Protein AF-A0A2N1YKG3-F1 (afdb_monomer_lite)

Radius of gyration: 56.82 Å; chains: 1; bounding box: 143×82×149 Å

Structure (mmCIF, N/CA/C/O backbone):
data_AF-A0A2N1YKG3-F1
#
_entry.id   AF-A0A2N1YKG3-F1
#
loop_
_atom_site.group_PDB
_atom_site.id
_atom_site.type_symbol
_atom_site.label_atom_id
_atom_site.label_alt_id
_atom_site.label_comp_id
_atom_site.label_asym_id
_atom_site.label_entity_id
_atom_site.label_seq_id
_atom_site.pdbx_PDB_ins_code
_atom_site.Cartn_x
_atom_site.Cartn_y
_atom_site.Cartn_z
_atom_site.occupancy
_atom_site.B_iso_or_equiv
_atom_site.auth_seq_id
_atom_site.auth_comp_id
_atom_site.auth_asym_id
_atom_site.auth_atom_id
_atom_site.pdbx_PDB_model_num
ATOM 1 N N . MET A 1 1 ? 38.976 -38.440 -19.333 1.00 36.91 1 MET A N 1
ATOM 2 C CA . MET A 1 1 ? 40.138 -38.700 -18.444 1.00 36.91 1 MET A CA 1
ATOM 3 C C . MET A 1 1 ? 41.032 -37.478 -18.235 1.00 36.91 1 MET A C 1
ATOM 5 O O . MET A 1 1 ? 40.934 -36.910 -17.163 1.00 36.91 1 MET A O 1
ATOM 9 N N . LEU A 1 2 ? 41.842 -36.991 -19.192 1.00 32.56 2 LEU A N 1
ATOM 10 C CA . LEU A 1 2 ? 42.646 -35.764 -18.954 1.00 32.56 2 LEU A CA 1
ATOM 11 C C . LEU A 1 2 ? 41.799 -34.478 -18.877 1.00 32.56 2 LEU A C 1
ATOM 13 O O . LEU A 1 2 ? 42.121 -33.571 -18.119 1.00 32.56 2 LEU A O 1
ATOM 17 N N . LYS A 1 3 ? 40.683 -34.415 -19.611 1.00 31.53 3 LYS A N 1
ATOM 18 C CA . LYS A 1 3 ? 39.768 -33.259 -19.615 1.00 31.53 3 LYS A CA 1
ATOM 19 C C . LYS A 1 3 ? 39.025 -33.070 -18.281 1.00 31.53 3 LYS A C 1
ATOM 21 O O . LYS A 1 3 ? 38.784 -31.936 -17.884 1.00 31.53 3 LYS A O 1
ATOM 26 N N . ASP A 1 4 ? 38.755 -34.167 -17.572 1.00 37.50 4 ASP A N 1
ATOM 27 C CA . ASP A 1 4 ? 38.027 -34.172 -16.292 1.00 37.50 4 ASP A CA 1
ATOM 28 C C . ASP A 1 4 ? 38.941 -33.861 -15.099 1.00 37.50 4 ASP A C 1
ATOM 30 O O . ASP A 1 4 ? 38.483 -33.409 -14.056 1.00 37.50 4 ASP A O 1
ATOM 34 N N . PHE A 1 5 ? 40.256 -34.038 -15.261 1.00 40.28 5 PHE A N 1
ATOM 35 C CA . PHE A 1 5 ? 41.233 -33.720 -14.219 1.00 40.28 5 PHE A CA 1
ATOM 36 C C . PHE A 1 5 ? 41.502 -32.205 -14.103 1.00 40.28 5 PHE A C 1
ATOM 38 O O . PHE A 1 5 ? 41.845 -31.709 -13.032 1.00 40.28 5 PHE A O 1
ATOM 45 N N . PHE A 1 6 ? 41.318 -31.434 -15.185 1.00 44.03 6 PHE A N 1
ATOM 46 C CA . PHE A 1 6 ? 41.625 -29.993 -15.210 1.00 44.03 6 PHE A CA 1
ATOM 47 C C . PHE A 1 6 ? 40.448 -29.070 -14.859 1.00 44.03 6 PHE A C 1
ATOM 49 O O . PHE A 1 6 ? 40.675 -27.889 -14.566 1.00 44.03 6 PHE A O 1
ATOM 56 N N . SER A 1 7 ? 39.214 -29.579 -14.850 1.00 43.16 7 SER A N 1
ATOM 57 C CA . SER A 1 7 ? 38.010 -28.796 -14.535 1.00 43.16 7 SER A CA 1
ATOM 58 C C . SER A 1 7 ? 37.820 -28.526 -13.034 1.00 43.16 7 SER A C 1
ATOM 60 O O . SER A 1 7 ? 37.096 -27.599 -12.688 1.00 43.16 7 SER A O 1
ATOM 62 N N . GLY A 1 8 ? 38.508 -29.253 -12.144 1.00 41.09 8 GLY A N 1
ATOM 63 C CA . GLY A 1 8 ? 38.365 -29.115 -10.684 1.00 41.09 8 GLY A CA 1
ATOM 64 C C . GLY A 1 8 ? 39.342 -28.161 -9.975 1.00 41.09 8 GLY A C 1
ATOM 65 O O . GLY A 1 8 ? 39.219 -27.949 -8.774 1.00 41.09 8 GLY A O 1
ATOM 66 N N . LEU A 1 9 ? 40.331 -27.581 -10.668 1.00 41.84 9 LEU A N 1
ATOM 67 C CA . LEU A 1 9 ? 41.395 -26.790 -10.024 1.00 41.84 9 LEU A CA 1
ATOM 68 C C . LEU A 1 9 ? 41.176 -25.276 -10.190 1.00 41.84 9 LEU A C 1
ATOM 70 O O . LEU A 1 9 ? 41.666 -24.672 -11.153 1.00 41.84 9 LEU A O 1
ATOM 74 N N . SER A 1 10 ? 40.482 -24.654 -9.230 1.00 41.22 10 SER A N 1
ATOM 75 C CA . SER A 1 10 ? 40.335 -23.197 -9.115 1.00 41.22 10 SER A CA 1
ATOM 76 C C . SER A 1 10 ? 41.488 -22.586 -8.307 1.00 41.22 10 SER A C 1
ATOM 78 O O . SER A 1 10 ? 41.535 -22.684 -7.083 1.00 41.22 10 SER A O 1
ATOM 80 N N . GLY A 1 11 ? 42.435 -21.937 -8.990 1.00 42.75 11 GLY A N 1
ATOM 81 C CA . GLY A 1 11 ? 43.490 -21.154 -8.339 1.00 42.75 11 GLY A CA 1
ATOM 82 C C . GLY A 1 11 ? 44.710 -20.911 -9.227 1.00 42.75 11 GLY A C 1
ATOM 83 O O . GLY A 1 11 ? 45.516 -21.813 -9.462 1.00 42.75 11 GLY A O 1
ATOM 84 N N . ASN A 1 12 ? 44.902 -19.662 -9.674 1.00 46.34 12 ASN A N 1
ATOM 85 C CA . ASN A 1 12 ? 46.003 -19.257 -10.567 1.00 46.34 12 ASN A CA 1
ATOM 86 C C . ASN A 1 12 ? 47.412 -19.529 -10.001 1.00 46.34 12 ASN A C 1
ATOM 88 O O . ASN A 1 12 ? 48.366 -19.665 -10.766 1.00 46.34 12 ASN A O 1
ATOM 92 N N . ARG A 1 13 ? 47.554 -19.639 -8.674 1.00 47.09 13 ARG A N 1
ATOM 93 C CA . ARG A 1 13 ? 48.839 -19.914 -8.009 1.00 47.09 13 ARG A CA 1
ATOM 94 C C . ARG A 1 13 ? 49.230 -21.398 -8.048 1.00 47.09 13 ARG A C 1
ATOM 96 O O . ARG A 1 13 ? 50.406 -21.705 -8.221 1.00 47.09 13 ARG A O 1
ATOM 103 N N . PHE A 1 14 ? 48.262 -22.315 -7.977 1.00 50.44 14 PHE A N 1
ATOM 104 C CA . PHE A 1 14 ? 48.525 -23.760 -8.009 1.00 50.44 14 PHE A CA 1
ATOM 105 C C . PHE A 1 14 ? 48.877 -24.240 -9.426 1.00 50.44 14 PHE A C 1
ATOM 107 O O . PHE A 1 14 ? 49.819 -25.008 -9.608 1.00 50.44 14 PHE A O 1
ATOM 114 N N . ARG A 1 15 ? 48.205 -23.690 -10.451 1.00 50.62 15 ARG A N 1
ATOM 115 C CA . ARG A 1 15 ? 48.485 -23.998 -11.866 1.00 50.62 15 ARG A CA 1
ATOM 116 C C . ARG A 1 15 ? 49.910 -23.626 -12.296 1.00 50.62 15 ARG A C 1
ATOM 118 O O . ARG A 1 15 ? 50.530 -24.391 -13.028 1.00 50.62 15 ARG A O 1
ATOM 125 N N . ARG A 1 16 ? 50.459 -22.501 -11.813 1.00 52.09 16 ARG A N 1
ATOM 126 C CA . ARG A 1 16 ? 51.842 -22.087 -12.133 1.00 52.09 16 ARG A CA 1
ATOM 127 C C . ARG A 1 16 ? 52.892 -22.980 -11.475 1.00 52.09 16 ARG A C 1
ATOM 129 O O . ARG A 1 16 ? 53.850 -23.368 -12.135 1.00 52.09 16 ARG A O 1
ATOM 136 N N . ASN A 1 17 ? 52.692 -23.351 -10.210 1.00 54.34 17 ASN A N 1
ATOM 137 C CA . ASN A 1 17 ? 53.645 -24.199 -9.489 1.00 54.34 17 ASN A CA 1
ATOM 138 C C . ASN A 1 17 ? 53.627 -25.651 -9.992 1.00 54.34 17 ASN A C 1
ATOM 140 O O . ASN A 1 17 ? 54.679 -26.283 -10.060 1.00 54.34 17 ASN A O 1
ATOM 144 N N . PHE A 1 18 ? 52.459 -26.157 -10.403 1.00 57.75 18 PHE A N 1
ATOM 145 C CA . PHE A 1 18 ? 52.333 -27.486 -11.001 1.00 57.75 18 PHE A CA 1
ATOM 146 C C . PHE A 1 18 ? 52.969 -27.551 -12.399 1.00 57.75 18 PHE A C 1
ATOM 148 O O . PHE A 1 18 ? 53.777 -28.439 -12.646 1.00 57.75 18 PHE A O 1
ATOM 155 N N . MET A 1 19 ? 52.704 -26.571 -13.277 1.00 50.78 19 MET A N 1
ATOM 156 C CA . MET A 1 19 ? 53.329 -26.507 -14.610 1.00 50.78 19 MET A CA 1
ATOM 157 C C . MET A 1 19 ? 54.852 -26.338 -14.546 1.00 50.78 19 MET A C 1
ATOM 159 O O . MET A 1 19 ? 55.563 -26.966 -15.323 1.00 50.78 19 MET A O 1
ATOM 163 N N . SER A 1 20 ? 55.364 -25.547 -13.597 1.00 53.31 20 SER A N 1
ATOM 164 C CA . SER A 1 20 ? 56.810 -25.361 -13.405 1.00 53.31 20 SER A CA 1
ATOM 165 C C . SER A 1 20 ? 57.517 -26.668 -13.014 1.00 53.31 20 SER A C 1
ATOM 167 O O . SER A 1 20 ? 58.546 -27.016 -13.589 1.00 53.31 20 SER A O 1
ATOM 169 N N . ARG A 1 21 ? 56.923 -27.457 -12.107 1.00 57.25 21 ARG A N 1
ATOM 170 C CA . ARG A 1 21 ? 57.477 -28.761 -11.703 1.00 57.25 21 ARG A CA 1
ATOM 171 C C . ARG A 1 21 ? 57.313 -29.839 -12.775 1.00 57.25 21 ARG A C 1
ATOM 173 O O . ARG A 1 21 ? 58.193 -30.680 -12.915 1.00 57.25 21 ARG A O 1
ATOM 180 N N . LEU A 1 22 ? 56.231 -29.794 -13.555 1.00 54.34 22 LEU A N 1
ATOM 181 C CA . LEU A 1 22 ? 56.025 -30.709 -14.679 1.00 54.34 22 LEU A CA 1
ATOM 182 C C . LEU A 1 22 ? 57.048 -30.456 -15.801 1.00 54.34 22 LEU A C 1
ATOM 184 O O . LEU A 1 22 ? 57.589 -31.402 -16.360 1.00 54.34 22 LEU A O 1
ATOM 188 N N . LEU A 1 23 ? 57.374 -29.186 -16.073 1.00 53.12 23 LEU A N 1
ATOM 189 C CA . LEU A 1 23 ? 58.395 -28.789 -17.050 1.00 53.12 23 LEU A CA 1
ATOM 190 C C . LEU A 1 23 ? 59.824 -29.130 -16.602 1.00 53.12 23 LEU A C 1
ATOM 192 O O . LEU A 1 23 ? 60.668 -29.400 -17.448 1.00 53.12 23 LEU A O 1
ATOM 196 N N . GLN A 1 24 ? 60.096 -29.168 -15.294 1.00 57.28 24 GLN A N 1
ATOM 197 C CA . GLN A 1 24 ? 61.395 -29.597 -14.753 1.00 57.28 24 GLN A CA 1
ATOM 198 C C . GLN A 1 24 ? 61.590 -31.123 -14.756 1.00 57.28 24 GLN A C 1
ATOM 200 O O . GLN A 1 24 ? 62.726 -31.586 -14.720 1.00 57.28 24 GLN A O 1
ATOM 205 N N . ALA A 1 25 ? 60.509 -31.907 -14.812 1.00 52.31 25 ALA A N 1
ATOM 206 C CA . ALA A 1 25 ? 60.559 -33.371 -14.774 1.00 52.31 25 ALA A CA 1
ATOM 207 C C . ALA A 1 25 ? 60.523 -34.036 -16.165 1.00 52.31 25 ALA A C 1
ATOM 209 O O . ALA A 1 25 ? 60.638 -35.258 -16.264 1.00 52.31 25 ALA A O 1
ATOM 210 N N . MET A 1 26 ? 60.349 -33.265 -17.243 1.00 56.47 26 MET A N 1
ATOM 211 C CA . MET A 1 26 ? 60.239 -33.796 -18.602 1.00 56.47 26 MET A CA 1
ATOM 212 C C . MET A 1 26 ? 61.540 -33.634 -19.390 1.00 56.47 26 MET A C 1
ATOM 214 O O . MET A 1 26 ? 62.159 -32.574 -19.397 1.00 56.47 26 MET A O 1
ATOM 218 N N . SER A 1 27 ? 61.928 -34.691 -20.108 1.00 67.00 27 SER A N 1
ATOM 219 C CA . SER A 1 27 ? 63.015 -34.634 -21.090 1.00 67.00 27 SER A CA 1
ATOM 220 C C . SER A 1 27 ? 62.740 -33.529 -22.127 1.00 67.00 27 SER A C 1
ATOM 222 O O . SER A 1 27 ? 61.594 -33.398 -22.577 1.00 67.00 27 SER A O 1
ATOM 224 N N . PRO A 1 28 ? 63.763 -32.763 -22.559 1.00 66.94 28 PRO A N 1
ATOM 225 C CA . PRO A 1 28 ? 63.609 -31.649 -23.501 1.00 66.94 28 PRO A CA 1
ATOM 226 C C . PRO A 1 28 ? 62.929 -32.056 -24.818 1.00 66.94 28 PRO A C 1
ATOM 228 O O . PRO A 1 28 ? 62.246 -31.244 -25.436 1.00 66.94 28 PRO A O 1
ATOM 231 N N . VAL A 1 29 ? 63.019 -33.331 -25.207 1.00 62.94 29 VAL A N 1
ATOM 232 C CA . VAL A 1 29 ? 62.349 -33.864 -26.403 1.00 62.94 29 VAL A CA 1
ATOM 233 C C . VAL A 1 29 ? 60.823 -33.879 -26.237 1.00 62.94 29 VAL A C 1
ATOM 235 O O . VAL A 1 29 ? 60.093 -33.541 -27.165 1.00 62.94 29 VAL A O 1
ATOM 238 N N . VAL A 1 30 ? 60.318 -34.194 -25.042 1.00 64.38 30 VAL A N 1
ATOM 239 C CA . VAL A 1 30 ? 58.872 -34.253 -24.770 1.00 64.38 30 VAL A CA 1
ATOM 240 C C . VAL A 1 30 ? 58.279 -32.849 -24.630 1.00 64.38 30 VAL A C 1
ATOM 242 O O . VAL A 1 30 ? 57.160 -32.607 -25.080 1.00 64.38 30 VAL A O 1
ATOM 245 N N . ALA A 1 31 ? 59.050 -31.899 -24.092 1.00 59.31 31 ALA A N 1
ATOM 246 C CA . ALA A 1 31 ? 58.658 -30.493 -24.036 1.00 59.31 31 ALA A CA 1
ATOM 247 C C . ALA A 1 31 ? 58.509 -29.885 -25.442 1.00 59.31 31 ALA A C 1
ATOM 249 O O . ALA A 1 31 ? 57.514 -29.217 -25.717 1.00 59.31 31 ALA A O 1
ATOM 250 N N . VAL A 1 32 ? 59.437 -30.179 -26.361 1.00 63.19 32 VAL A N 1
ATOM 251 C CA . VAL A 1 32 ? 59.365 -29.713 -27.758 1.00 63.19 32 VAL A CA 1
ATOM 252 C C . VAL A 1 32 ? 58.178 -30.335 -28.497 1.00 63.19 32 VAL A C 1
ATOM 254 O O . VAL A 1 32 ? 57.484 -29.632 -29.228 1.00 63.19 32 VAL A O 1
ATOM 257 N N . VAL A 1 33 ? 57.878 -31.616 -28.262 1.00 62.44 33 VAL A N 1
ATOM 258 C CA . VAL A 1 33 ? 56.725 -32.293 -28.884 1.00 62.44 33 VAL A CA 1
ATOM 259 C C . VAL A 1 33 ? 55.393 -31.768 -28.339 1.00 62.44 33 VAL A C 1
ATOM 261 O O . VAL A 1 33 ? 54.460 -31.571 -29.113 1.00 62.44 33 VAL A O 1
ATOM 264 N N . LEU A 1 34 ? 55.291 -31.461 -27.042 1.00 53.19 34 LEU A N 1
ATOM 265 C CA . LEU A 1 34 ? 54.085 -30.851 -26.468 1.00 53.19 34 LEU A CA 1
ATOM 266 C C . LEU A 1 34 ? 53.891 -29.395 -26.910 1.00 53.19 34 LEU A C 1
ATOM 268 O O . LEU A 1 34 ? 52.758 -28.999 -27.182 1.00 53.19 34 LEU A O 1
ATOM 272 N N . ILE A 1 35 ? 54.968 -28.613 -27.038 1.00 58.25 35 ILE A N 1
ATOM 273 C CA . ILE A 1 35 ? 54.924 -27.258 -27.616 1.00 58.25 35 ILE A CA 1
ATOM 274 C C . ILE A 1 35 ? 54.515 -27.325 -29.097 1.00 58.25 35 ILE A C 1
ATOM 276 O O . ILE A 1 35 ? 53.649 -26.571 -29.530 1.00 58.25 35 ILE A O 1
ATOM 280 N N . ALA A 1 36 ? 55.042 -28.280 -29.866 1.00 48.59 36 ALA A N 1
ATOM 281 C CA . ALA A 1 36 ? 54.643 -28.488 -31.258 1.00 48.59 36 ALA A CA 1
ATOM 282 C C . ALA A 1 36 ? 53.179 -28.951 -31.393 1.00 48.59 36 ALA A C 1
ATOM 284 O O . ALA A 1 36 ? 52.464 -28.466 -32.266 1.00 48.59 36 ALA A O 1
ATOM 285 N N . LEU A 1 37 ? 52.694 -29.829 -30.508 1.00 44.28 37 LEU A N 1
ATOM 286 C CA . LEU A 1 37 ? 51.306 -30.312 -30.516 1.00 44.28 37 LEU A CA 1
ATOM 287 C C . LEU A 1 37 ? 50.305 -29.253 -30.039 1.00 44.28 37 LEU A C 1
ATOM 289 O O . LEU A 1 37 ? 49.195 -29.193 -30.569 1.00 44.28 37 LEU A O 1
ATOM 293 N N . THR A 1 38 ? 50.682 -28.391 -29.090 1.00 51.41 38 THR A N 1
ATOM 294 C CA . THR A 1 38 ? 49.859 -27.235 -28.679 1.00 51.41 38 THR A CA 1
ATOM 295 C C . THR A 1 38 ? 49.836 -26.134 -29.736 1.00 51.41 38 THR A C 1
ATOM 297 O O . THR A 1 38 ? 48.793 -25.521 -29.945 1.00 51.41 38 THR A O 1
ATOM 300 N N . LEU A 1 39 ? 50.929 -25.935 -30.479 1.00 46.12 39 LEU A N 1
ATOM 301 C CA . LEU A 1 39 ? 50.938 -25.042 -31.639 1.00 46.12 39 LEU A CA 1
ATOM 302 C C . LEU A 1 39 ? 50.135 -25.623 -32.818 1.00 46.12 39 LEU A C 1
ATOM 304 O O . LEU A 1 39 ? 49.443 -24.876 -33.508 1.00 46.12 39 LEU A O 1
ATOM 308 N N . ALA A 1 40 ? 50.142 -26.946 -33.013 1.00 39.38 40 ALA A N 1
ATOM 309 C CA . ALA A 1 40 ? 49.380 -27.604 -34.076 1.00 39.38 40 ALA A CA 1
ATOM 310 C C . ALA A 1 40 ? 47.861 -27.630 -33.806 1.00 39.38 40 ALA A C 1
ATOM 312 O O . ALA A 1 40 ? 47.071 -27.432 -34.730 1.00 39.38 40 ALA A O 1
ATOM 313 N N . SER A 1 41 ? 47.433 -27.792 -32.548 1.00 39.31 41 SER A N 1
ATOM 314 C CA . SER A 1 41 ? 46.006 -27.806 -32.168 1.00 39.31 41 SER A CA 1
ATOM 315 C C . SER A 1 41 ? 45.357 -26.415 -32.074 1.00 39.31 41 SER A C 1
ATOM 317 O O . SER A 1 41 ? 44.136 -26.314 -31.970 1.00 39.31 41 SER A O 1
ATOM 319 N N . CYS A 1 42 ? 46.137 -25.342 -32.238 1.00 34.94 42 CYS A N 1
ATOM 320 C CA . CYS A 1 42 ? 45.627 -23.994 -32.508 1.00 34.94 42 CYS A CA 1
ATOM 321 C C . CYS A 1 42 ? 45.366 -23.718 -34.004 1.00 34.94 42 CYS A C 1
ATOM 323 O O . CYS A 1 42 ? 44.850 -22.651 -34.334 1.00 34.94 42 CYS A O 1
ATOM 325 N N . SER A 1 43 ? 45.695 -24.641 -34.920 1.00 35.12 43 SER A N 1
ATOM 326 C CA . SER A 1 43 ? 45.584 -24.388 -36.369 1.00 35.12 43 SER A CA 1
ATOM 327 C C . SER A 1 43 ? 44.285 -24.874 -37.030 1.00 35.12 43 SER A C 1
ATOM 329 O O . SER A 1 43 ? 44.048 -24.557 -38.191 1.00 35.12 43 SER A O 1
ATOM 331 N N . SER A 1 44 ? 43.391 -25.562 -36.309 1.00 37.50 44 SER A N 1
ATOM 332 C CA . SER A 1 44 ? 42.119 -26.074 -36.857 1.00 37.50 44 SER A CA 1
ATOM 333 C C . SER A 1 44 ? 40.878 -25.312 -36.367 1.00 37.50 44 SER A C 1
ATOM 335 O O . SER A 1 44 ? 39.826 -25.904 -36.124 1.00 37.50 44 SER A O 1
ATOM 337 N N . GLY A 1 45 ? 41.000 -23.994 -36.200 1.00 33.50 45 GLY A N 1
ATOM 338 C CA . GLY A 1 45 ? 39.884 -23.081 -35.959 1.00 33.50 45 GLY A CA 1
ATOM 339 C C . GLY A 1 45 ? 39.739 -22.123 -37.136 1.00 33.50 45 GLY A C 1
ATOM 340 O O . GLY A 1 45 ? 40.598 -21.270 -37.346 1.00 33.50 45 GLY A O 1
ATOM 341 N N . ASN A 1 46 ? 38.642 -22.249 -37.883 1.00 37.66 46 ASN A N 1
ATOM 342 C CA . ASN A 1 46 ? 38.303 -21.499 -39.103 1.00 37.66 46 ASN A CA 1
ATOM 343 C C . ASN A 1 46 ? 38.088 -19.978 -38.888 1.00 37.66 46 ASN A C 1
ATOM 345 O O . ASN A 1 46 ? 37.500 -19.297 -39.719 1.00 37.66 46 ASN A O 1
ATOM 349 N N . SER A 1 47 ? 38.537 -19.443 -37.753 1.00 34.25 47 SER A N 1
ATOM 350 C CA . SER A 1 47 ? 38.458 -18.039 -37.371 1.00 34.25 47 SER A CA 1
ATOM 351 C C . SER A 1 47 ? 39.759 -17.276 -37.656 1.00 34.25 47 SER A C 1
ATOM 353 O O . SER A 1 47 ? 39.714 -16.073 -37.880 1.00 34.25 47 SER A O 1
ATOM 355 N N . SER A 1 48 ? 40.920 -17.938 -37.738 1.00 36.69 48 SER A N 1
ATOM 356 C CA . SER A 1 48 ? 42.225 -17.253 -37.834 1.00 36.69 48 SER A CA 1
ATOM 357 C C . SER A 1 48 ? 42.540 -16.618 -39.199 1.00 36.69 48 SER A C 1
ATOM 359 O O . SER A 1 48 ? 43.331 -15.675 -39.258 1.00 36.69 48 SER A O 1
ATOM 361 N N . ASN A 1 49 ? 41.908 -17.073 -40.287 1.00 33.41 49 ASN A N 1
ATOM 362 C CA . ASN A 1 49 ? 42.163 -16.533 -41.629 1.00 33.41 49 ASN A CA 1
ATOM 363 C C . ASN A 1 49 ? 41.437 -15.208 -41.910 1.00 33.41 49 ASN A C 1
ATOM 365 O O . ASN A 1 49 ? 41.997 -14.384 -42.628 1.00 33.41 49 ASN A O 1
ATOM 369 N N . ILE A 1 50 ? 40.274 -14.960 -41.291 1.00 38.28 50 ILE A N 1
ATOM 370 C CA . ILE A 1 50 ? 39.594 -13.650 -41.343 1.00 38.28 50 ILE A CA 1
ATOM 371 C C . ILE A 1 50 ? 40.382 -12.631 -40.508 1.00 38.28 50 ILE A C 1
ATOM 373 O O . ILE A 1 50 ? 40.666 -11.529 -40.975 1.00 38.28 50 ILE A O 1
ATOM 377 N N . TYR A 1 51 ? 40.872 -13.042 -39.331 1.00 40.62 51 TYR A N 1
ATOM 378 C CA . TYR A 1 51 ? 41.705 -12.176 -38.498 1.00 40.62 51 TYR A CA 1
ATOM 379 C C . TYR A 1 51 ? 43.033 -11.814 -39.173 1.00 40.62 51 TYR A C 1
ATOM 381 O O . TYR A 1 51 ? 43.442 -10.665 -39.099 1.00 40.62 51 TYR A O 1
ATOM 389 N N . ARG A 1 52 ? 43.711 -12.721 -39.891 1.00 34.56 52 ARG A N 1
ATOM 390 C CA . ARG A 1 52 ? 44.999 -12.388 -40.535 1.00 34.56 52 ARG A CA 1
ATOM 391 C C . ARG A 1 52 ? 44.898 -11.418 -41.716 1.00 34.56 52 ARG A C 1
ATOM 393 O O . ARG A 1 52 ? 45.839 -10.655 -41.920 1.00 34.56 52 ARG A O 1
ATOM 400 N N . THR A 1 53 ? 43.804 -11.427 -42.483 1.00 38.59 53 THR A N 1
ATOM 401 C CA . THR A 1 53 ? 43.641 -10.481 -43.604 1.00 38.59 53 THR A CA 1
ATOM 402 C C . THR A 1 53 ? 43.227 -9.093 -43.113 1.00 38.59 53 THR A C 1
ATOM 404 O O . THR A 1 53 ? 43.817 -8.106 -43.555 1.00 38.59 53 THR A O 1
ATOM 407 N N . GLU A 1 54 ? 42.338 -8.998 -42.118 1.00 41.19 54 GLU A N 1
ATOM 408 C CA . GLU A 1 54 ? 42.000 -7.720 -41.468 1.00 41.19 54 GLU A CA 1
ATOM 409 C C . GLU A 1 54 ? 43.176 -7.144 -40.655 1.00 41.19 54 GLU A C 1
ATOM 411 O O . GLU A 1 54 ? 43.436 -5.944 -40.731 1.00 41.19 54 GLU A O 1
ATOM 416 N N . TYR A 1 55 ? 43.992 -7.976 -39.989 1.00 44.91 55 TYR A N 1
ATOM 417 C CA . TYR A 1 55 ? 45.217 -7.528 -39.298 1.00 44.91 55 TYR A CA 1
ATOM 418 C C . TYR A 1 55 ? 46.265 -6.900 -40.231 1.00 44.91 55 TYR A C 1
ATOM 420 O O . TYR A 1 55 ? 47.090 -6.110 -39.772 1.00 44.91 55 TYR A O 1
ATOM 428 N N . SER A 1 56 ? 46.233 -7.199 -41.533 1.00 43.03 56 SER A N 1
ATOM 429 C CA . SER A 1 56 ? 47.137 -6.575 -42.509 1.00 43.03 56 SER A CA 1
ATOM 430 C C . SER A 1 56 ? 46.674 -5.178 -42.950 1.00 43.03 56 SER A C 1
ATOM 432 O O . SER A 1 56 ? 47.504 -4.345 -43.302 1.00 43.03 56 SER A O 1
ATOM 434 N N . ILE A 1 57 ? 45.371 -4.888 -42.840 1.00 47.75 57 ILE A N 1
ATOM 435 C CA . ILE A 1 57 ? 44.788 -3.548 -43.030 1.00 47.75 57 ILE A CA 1
ATOM 436 C C . ILE A 1 57 ? 44.994 -2.685 -41.765 1.00 47.75 57 ILE A C 1
ATOM 438 O O . ILE A 1 57 ? 45.078 -1.461 -41.853 1.00 47.75 57 ILE A O 1
ATOM 442 N N . ILE A 1 58 ? 45.147 -3.323 -40.594 1.00 46.47 58 ILE A N 1
ATOM 443 C CA . ILE A 1 58 ? 45.383 -2.683 -39.282 1.00 46.47 58 ILE A CA 1
ATOM 444 C C . ILE A 1 58 ? 46.801 -2.099 -39.141 1.00 46.47 58 ILE A C 1
ATOM 446 O O . ILE A 1 58 ? 46.992 -1.141 -38.389 1.00 46.47 58 ILE A O 1
ATOM 450 N N . TYR A 1 59 ? 47.774 -2.541 -39.944 1.00 49.97 59 TYR A N 1
ATOM 451 C CA . TYR A 1 59 ? 48.882 -1.658 -40.310 1.00 49.97 59 TYR A CA 1
ATOM 452 C C . TYR A 1 59 ? 48.369 -0.672 -41.358 1.00 49.97 59 TYR A C 1
ATOM 454 O O . TYR A 1 59 ? 48.696 -0.769 -42.541 1.00 49.97 59 TYR A O 1
ATOM 462 N N . ALA A 1 60 ? 47.579 0.310 -40.909 1.00 52.88 60 ALA A N 1
ATOM 463 C CA . ALA A 1 60 ? 47.494 1.578 -41.609 1.00 52.88 60 ALA A CA 1
ATOM 464 C C . ALA A 1 60 ? 48.939 1.941 -41.950 1.00 52.88 60 ALA A C 1
ATOM 466 O O . ALA A 1 60 ? 49.766 2.065 -41.040 1.00 52.88 60 ALA A O 1
ATOM 467 N N . SER A 1 61 ? 49.286 1.976 -43.242 1.00 55.56 61 SER A N 1
ATOM 468 C CA . SER A 1 61 ? 50.628 2.375 -43.650 1.00 55.56 61 SER A CA 1
ATOM 469 C C . SER A 1 61 ? 50.949 3.641 -42.862 1.00 55.56 61 SER A C 1
ATOM 471 O O . SER A 1 61 ? 50.079 4.505 -42.760 1.00 55.56 61 SER A O 1
ATOM 473 N N . ASN A 1 62 ? 52.121 3.745 -42.223 1.00 63.94 62 ASN A N 1
ATOM 474 C CA . ASN A 1 62 ? 52.443 4.939 -41.424 1.00 63.94 62 ASN A CA 1
ATOM 475 C C . ASN A 1 62 ? 52.116 6.221 -42.222 1.00 63.94 62 ASN A C 1
ATOM 477 O O . ASN A 1 62 ? 51.590 7.170 -41.659 1.00 63.94 62 ASN A O 1
ATOM 481 N N . GLY A 1 63 ? 52.251 6.164 -43.556 1.00 68.19 63 GLY A N 1
ATOM 482 C CA . GLY A 1 63 ? 51.794 7.187 -44.495 1.00 68.19 63 GLY A CA 1
ATOM 483 C C . GLY A 1 63 ? 50.296 7.547 -44.473 1.00 68.19 63 GLY A C 1
ATOM 484 O O . GLY A 1 63 ? 49.988 8.710 -44.673 1.00 68.19 63 GLY A O 1
ATOM 485 N N . ARG A 1 64 ? 49.342 6.638 -44.216 1.00 72.31 64 ARG A N 1
ATOM 486 C CA . ARG A 1 64 ? 47.912 6.980 -44.025 1.00 72.31 64 ARG A CA 1
ATOM 487 C C . ARG A 1 64 ? 47.652 7.657 -42.684 1.00 72.31 64 ARG A C 1
ATOM 489 O O . ARG A 1 64 ? 46.902 8.624 -42.638 1.00 72.31 64 ARG A O 1
ATOM 496 N N . VAL A 1 65 ? 48.284 7.184 -41.610 1.00 74.38 65 VAL A N 1
ATOM 497 C CA . VAL A 1 65 ? 48.197 7.841 -40.294 1.00 74.38 65 VAL A CA 1
ATOM 498 C C . VAL A 1 65 ? 48.815 9.235 -40.368 1.00 74.38 65 VAL A C 1
ATOM 500 O O . VAL A 1 65 ? 48.215 10.197 -39.904 1.00 74.38 65 VAL A O 1
ATOM 503 N N . GLU A 1 66 ? 49.975 9.372 -41.005 1.00 76.75 66 GLU A N 1
ATOM 504 C CA . GLU A 1 66 ? 50.622 10.660 -41.258 1.00 76.75 66 GLU A CA 1
ATOM 505 C C . GLU A 1 66 ? 49.791 11.545 -42.186 1.00 76.75 66 GLU A C 1
ATOM 507 O O . GLU A 1 66 ? 49.593 12.715 -41.879 1.00 76.75 66 GLU A O 1
ATOM 512 N N . ALA A 1 67 ? 49.215 11.003 -43.263 1.00 79.81 67 ALA A N 1
ATOM 513 C CA . ALA A 1 67 ? 48.310 11.753 -44.129 1.00 79.81 67 ALA A CA 1
ATOM 514 C C . ALA A 1 67 ? 47.090 12.267 -43.352 1.00 79.81 67 ALA A C 1
ATOM 516 O O . ALA A 1 67 ? 46.725 13.430 -43.503 1.00 79.81 67 ALA A O 1
ATOM 517 N N . ALA A 1 68 ? 46.499 11.448 -42.479 1.00 79.25 68 ALA A N 1
ATOM 518 C CA . ALA A 1 68 ? 45.420 11.872 -41.593 1.00 79.25 68 ALA A CA 1
ATOM 519 C C . ALA A 1 68 ? 45.894 12.931 -40.577 1.00 79.25 68 ALA A C 1
ATOM 521 O O . ALA A 1 68 ? 45.177 13.897 -40.323 1.00 79.25 68 ALA A O 1
ATOM 522 N N . ARG A 1 69 ? 47.114 12.804 -40.022 1.00 79.94 69 ARG A N 1
ATOM 523 C CA . ARG A 1 69 ? 47.721 13.832 -39.147 1.00 79.94 69 ARG A CA 1
ATOM 524 C C . ARG A 1 69 ? 47.929 15.156 -39.883 1.00 79.94 69 ARG A C 1
ATOM 526 O O . ARG A 1 69 ? 47.761 16.195 -39.258 1.00 79.94 69 ARG A O 1
ATOM 533 N N . ASN A 1 70 ? 48.219 15.100 -41.179 1.00 82.81 70 ASN A N 1
ATOM 534 C CA . ASN A 1 70 ? 48.452 16.248 -42.052 1.00 82.81 70 ASN A CA 1
ATOM 535 C C . ASN A 1 70 ? 47.163 16.802 -42.696 1.00 82.81 70 ASN A C 1
ATOM 537 O O . ASN A 1 70 ? 47.249 17.610 -43.618 1.00 82.81 70 ASN A O 1
ATOM 541 N N . GLY A 1 71 ? 45.976 16.372 -42.249 1.00 76.94 71 GLY A N 1
ATOM 542 C CA . GLY A 1 71 ? 44.693 16.924 -42.707 1.00 76.94 71 GLY A CA 1
ATOM 543 C C . GLY A 1 71 ? 44.112 16.284 -43.974 1.00 76.94 71 GLY A C 1
ATOM 544 O O . GLY A 1 71 ? 43.225 16.853 -44.604 1.00 76.94 71 GLY A O 1
ATOM 545 N N . ASN A 1 72 ? 44.581 15.103 -44.393 1.00 83.44 72 ASN A N 1
ATOM 546 C CA . ASN A 1 72 ? 43.943 14.376 -45.492 1.00 83.44 72 ASN A CA 1
ATOM 547 C C . ASN A 1 72 ? 42.624 13.740 -45.022 1.00 83.44 72 ASN A C 1
ATOM 549 O O . ASN A 1 72 ? 42.625 12.732 -44.314 1.00 83.44 72 ASN A O 1
ATOM 553 N N . LEU A 1 73 ? 41.504 14.297 -45.485 1.00 76.75 73 LEU A N 1
ATOM 554 C CA . LEU A 1 73 ? 40.155 13.885 -45.093 1.00 76.75 73 LEU A CA 1
ATOM 555 C C . LEU A 1 73 ? 39.825 12.419 -45.419 1.00 76.75 73 LEU A C 1
ATOM 557 O O . LEU A 1 73 ? 39.124 11.751 -44.664 1.00 76.75 73 LEU A O 1
ATOM 561 N N . HIS A 1 74 ? 40.317 11.898 -46.545 1.00 74.44 74 HIS A N 1
ATOM 562 C CA . HIS A 1 74 ? 40.063 10.510 -46.934 1.00 74.44 74 HIS A CA 1
ATOM 563 C C . HIS A 1 74 ? 40.820 9.540 -46.022 1.00 74.44 74 HIS A C 1
ATOM 565 O O . HIS A 1 74 ? 40.224 8.603 -45.493 1.00 74.44 74 HIS A O 1
ATOM 571 N N . ALA A 1 75 ? 42.101 9.820 -45.769 1.00 76.44 75 ALA A N 1
ATOM 572 C CA . ALA A 1 75 ? 42.906 9.053 -44.827 1.00 76.44 75 ALA A CA 1
ATOM 573 C C . ALA A 1 75 ? 42.337 9.136 -43.400 1.00 76.44 75 ALA A C 1
ATOM 575 O O . ALA A 1 75 ? 42.305 8.132 -42.693 1.00 76.44 75 ALA A O 1
ATOM 576 N N . LEU A 1 76 ? 41.824 10.305 -42.999 1.00 77.44 76 LEU A N 1
ATOM 577 C CA . LEU A 1 76 ? 41.168 10.505 -41.710 1.00 77.44 76 LEU A CA 1
ATOM 578 C C . LEU A 1 76 ? 39.925 9.622 -41.552 1.00 77.44 76 LEU A C 1
ATOM 580 O O . LEU A 1 76 ? 39.788 8.955 -40.530 1.00 77.44 76 LEU A O 1
ATOM 584 N N . LYS A 1 77 ? 39.049 9.565 -42.565 1.00 73.31 77 LYS A N 1
ATOM 585 C CA . LYS A 1 77 ? 37.839 8.723 -42.546 1.00 73.31 77 LYS A CA 1
ATOM 586 C C . LYS A 1 77 ? 38.162 7.239 -42.397 1.00 73.31 77 LYS A C 1
ATOM 588 O O . LYS A 1 77 ? 37.493 6.546 -41.632 1.00 73.31 77 LYS A O 1
ATOM 593 N N . GLU A 1 78 ? 39.193 6.759 -43.090 1.00 72.06 78 GLU A N 1
ATOM 594 C CA . GLU A 1 78 ? 39.638 5.365 -42.981 1.00 72.06 78 GLU A CA 1
ATOM 595 C C . GLU A 1 78 ? 40.238 5.054 -41.602 1.00 72.06 78 GLU A C 1
ATOM 597 O O . GLU A 1 78 ? 39.882 4.052 -40.980 1.00 72.06 78 GLU A O 1
ATOM 602 N N . VAL A 1 79 ? 41.119 5.924 -41.092 1.00 74.00 79 VAL A N 1
ATOM 603 C CA . VAL A 1 79 ? 41.749 5.756 -39.771 1.00 74.00 79 VAL A CA 1
ATOM 604 C C . VAL A 1 79 ? 40.706 5.832 -38.649 1.00 74.00 79 VAL A C 1
ATOM 606 O O . VAL A 1 79 ? 40.736 5.019 -37.722 1.00 74.00 79 VAL A O 1
ATOM 609 N N . LEU A 1 80 ? 39.739 6.748 -38.751 1.00 73.81 80 LEU A N 1
ATOM 610 C CA . LEU A 1 80 ? 38.621 6.862 -37.816 1.00 73.81 80 LEU A CA 1
ATOM 611 C C . LEU A 1 80 ? 37.729 5.611 -37.851 1.00 73.81 80 LEU A C 1
ATOM 613 O O . LEU A 1 80 ? 37.424 5.055 -36.803 1.00 73.81 80 LEU A O 1
ATOM 617 N N . GLY A 1 81 ? 37.349 5.124 -39.038 1.00 68.88 81 GLY A N 1
ATOM 618 C CA . GLY A 1 81 ? 36.543 3.904 -39.173 1.00 68.88 81 GLY A CA 1
ATOM 619 C C . GLY A 1 81 ? 37.206 2.677 -38.537 1.00 68.88 81 GLY A C 1
ATOM 620 O O . GLY A 1 81 ? 36.561 1.931 -37.801 1.00 68.88 81 GLY A O 1
ATOM 621 N N . ASN A 1 82 ? 38.513 2.515 -38.751 1.00 67.88 82 ASN A N 1
ATOM 622 C CA . ASN A 1 82 ? 39.279 1.414 -38.171 1.00 67.88 82 ASN A CA 1
ATOM 623 C C . ASN A 1 82 ? 39.444 1.561 -36.651 1.00 67.88 82 ASN A C 1
ATOM 625 O O . ASN A 1 82 ? 39.240 0.595 -35.919 1.00 67.88 82 ASN A O 1
ATOM 629 N N . SER A 1 83 ? 39.780 2.757 -36.157 1.00 68.19 83 SER A N 1
ATOM 630 C CA . SER A 1 83 ? 39.960 2.998 -34.715 1.00 68.19 83 SER A CA 1
ATOM 631 C C . SER A 1 83 ? 38.663 2.840 -33.917 1.00 68.19 83 SER A C 1
ATOM 633 O O . SER A 1 83 ? 38.700 2.235 -32.847 1.00 68.19 83 SER A O 1
ATOM 635 N N . LEU A 1 84 ? 37.522 3.295 -34.448 1.00 67.06 84 LEU A N 1
ATOM 636 C CA . LEU A 1 84 ? 36.203 3.104 -33.832 1.00 67.06 84 LEU A CA 1
ATOM 637 C C . LEU A 1 84 ? 35.830 1.621 -33.740 1.00 67.06 84 LEU A C 1
ATOM 639 O O . LEU A 1 84 ? 35.457 1.154 -32.669 1.00 67.06 84 LEU A O 1
ATOM 643 N N . SER A 1 85 ? 36.034 0.857 -34.821 1.00 64.06 85 SER A N 1
ATOM 644 C CA . SER A 1 85 ? 35.826 -0.597 -34.809 1.00 64.06 85 SER A CA 1
ATOM 645 C C . SER A 1 85 ? 36.645 -1.263 -33.694 1.00 64.06 85 SER A C 1
ATOM 647 O O . SER A 1 85 ? 36.106 -2.003 -32.873 1.00 64.06 85 SER A O 1
ATOM 649 N N . MET A 1 86 ? 37.938 -0.940 -33.571 1.00 60.25 86 MET A N 1
ATOM 650 C CA . MET A 1 86 ? 38.792 -1.524 -32.527 1.00 60.25 86 MET A CA 1
ATOM 651 C C . MET A 1 86 ? 38.405 -1.114 -31.100 1.00 60.25 86 MET A C 1
ATOM 653 O O . MET A 1 86 ? 38.511 -1.933 -30.180 1.00 60.25 86 MET A O 1
ATOM 657 N N . TYR A 1 87 ? 37.967 0.133 -30.920 1.00 60.72 87 TYR A N 1
ATOM 658 C CA . TYR A 1 87 ? 37.484 0.661 -29.647 1.00 60.72 87 TYR A CA 1
ATOM 659 C C . TYR A 1 87 ? 36.209 -0.058 -29.191 1.00 60.72 87 TYR A C 1
ATOM 661 O O . TYR A 1 87 ? 36.143 -0.542 -28.061 1.00 60.72 87 TYR A O 1
ATOM 669 N N . ASP A 1 88 ? 35.254 -0.248 -30.101 1.00 56.91 88 ASP A N 1
ATOM 670 C CA . ASP A 1 88 ? 33.964 -0.882 -29.815 1.00 56.91 88 ASP A CA 1
ATOM 671 C C . ASP A 1 88 ? 34.076 -2.386 -29.513 1.00 56.91 88 ASP A C 1
ATOM 673 O O . ASP A 1 88 ? 33.268 -2.934 -28.758 1.00 56.91 88 ASP A O 1
ATOM 677 N N . TYR A 1 89 ? 35.098 -3.062 -30.050 1.00 57.06 89 TYR A N 1
ATOM 678 C CA . TYR A 1 89 ? 35.417 -4.456 -29.718 1.00 57.06 89 TYR A CA 1
ATOM 679 C C . TYR A 1 89 ? 36.264 -4.617 -28.441 1.00 57.06 89 TYR A C 1
ATOM 681 O O . TYR A 1 89 ? 36.606 -5.745 -28.078 1.00 57.06 89 TYR A O 1
ATOM 689 N N . GLY A 1 90 ? 36.632 -3.527 -27.756 1.00 56.53 90 GLY A N 1
ATOM 690 C CA . GLY A 1 90 ? 37.480 -3.579 -26.559 1.00 56.53 90 GLY A CA 1
ATOM 691 C C . GLY A 1 90 ? 38.901 -4.091 -26.834 1.00 56.53 90 GLY A C 1
ATOM 692 O O . GLY A 1 90 ? 39.587 -4.553 -25.923 1.00 56.53 90 GLY A O 1
ATOM 693 N N . MET A 1 91 ? 39.357 -4.023 -28.091 1.00 54.25 91 MET A N 1
ATOM 694 C CA . MET A 1 91 ? 40.665 -4.528 -28.535 1.00 54.25 91 MET A CA 1
ATOM 695 C C . MET A 1 91 ? 41.816 -3.538 -28.285 1.00 54.25 91 MET A C 1
ATOM 697 O O . MET A 1 91 ? 42.951 -3.781 -28.695 1.00 54.25 91 MET A O 1
ATOM 701 N N . THR A 1 92 ? 41.552 -2.431 -27.586 1.00 50.31 92 THR A N 1
ATOM 702 C CA . THR A 1 92 ? 42.486 -1.314 -27.358 1.00 50.31 92 THR A CA 1
ATOM 703 C C . THR A 1 92 ? 43.735 -1.684 -26.550 1.00 50.31 92 THR A C 1
ATOM 705 O O . THR A 1 92 ? 44.710 -0.940 -26.560 1.00 50.31 92 THR A O 1
ATOM 708 N N . VAL A 1 93 ? 43.752 -2.840 -25.878 1.00 44.59 93 VAL A N 1
ATOM 709 C CA . VAL A 1 93 ? 44.807 -3.212 -24.915 1.00 44.59 93 VAL A CA 1
ATOM 710 C C . VAL A 1 93 ? 46.068 -3.802 -25.577 1.00 44.59 93 VAL A C 1
ATOM 712 O O . VAL A 1 93 ? 47.107 -3.891 -24.928 1.00 44.59 93 VAL A O 1
ATOM 715 N N . ALA A 1 94 ? 46.032 -4.182 -26.861 1.00 43.50 94 ALA A N 1
ATOM 716 C CA . ALA A 1 94 ? 47.148 -4.896 -27.506 1.00 43.50 94 ALA A CA 1
ATOM 717 C C . ALA A 1 94 ? 47.961 -4.085 -28.537 1.00 43.50 94 ALA A C 1
ATOM 719 O O . ALA A 1 94 ? 48.926 -4.619 -29.085 1.00 43.50 94 ALA A O 1
ATOM 720 N N . LEU A 1 95 ? 47.607 -2.827 -28.826 1.00 49.28 95 LEU A N 1
ATOM 721 C CA . LEU A 1 95 ? 48.232 -2.048 -29.903 1.00 49.28 95 LEU A CA 1
ATOM 722 C C . LEU A 1 95 ? 48.637 -0.630 -29.472 1.00 49.28 95 LEU A C 1
ATOM 724 O O . LEU A 1 95 ? 48.206 -0.125 -28.440 1.00 49.28 95 LEU A O 1
ATOM 728 N N . ARG A 1 96 ? 49.508 -0.006 -30.279 1.00 50.97 96 ARG A N 1
ATOM 729 C CA . ARG A 1 96 ? 50.154 1.300 -30.050 1.00 50.97 96 ARG A CA 1
ATOM 730 C C . ARG A 1 96 ? 49.162 2.399 -29.588 1.00 50.97 96 ARG A C 1
ATOM 732 O O . ARG A 1 96 ? 48.335 2.830 -30.391 1.00 50.97 96 ARG A O 1
ATOM 739 N N . PRO A 1 97 ? 49.254 2.901 -28.340 1.00 51.00 97 PRO A N 1
ATOM 740 C CA . PRO A 1 97 ? 48.296 3.865 -27.782 1.00 51.00 97 PRO A CA 1
ATOM 741 C C . PRO A 1 97 ? 48.122 5.166 -28.587 1.00 51.00 97 PRO A C 1
ATOM 743 O O . PRO A 1 97 ? 47.060 5.773 -28.534 1.00 51.00 97 PRO A O 1
ATOM 746 N N . ASP A 1 98 ? 49.134 5.581 -29.357 1.00 52.66 98 ASP A N 1
ATOM 747 C CA . ASP A 1 98 ? 49.183 6.840 -30.120 1.00 52.66 98 ASP A CA 1
ATOM 748 C C . ASP A 1 98 ? 48.432 6.816 -31.467 1.00 52.66 98 ASP A C 1
ATOM 750 O O . ASP A 1 98 ? 48.311 7.846 -32.134 1.00 52.66 98 ASP A O 1
ATOM 754 N N . VAL A 1 99 ? 47.957 5.643 -31.901 1.00 54.09 99 VAL A N 1
ATOM 755 C CA . VAL A 1 99 ? 47.222 5.464 -33.170 1.00 54.09 99 VAL A CA 1
ATOM 756 C C . VAL A 1 99 ? 45.745 5.128 -32.929 1.00 54.09 99 VAL A C 1
ATOM 758 O O . VAL A 1 99 ? 44.914 5.319 -33.817 1.00 54.09 99 VAL A O 1
ATOM 761 N N . HIS A 1 100 ? 45.390 4.683 -31.720 1.00 61.72 100 HIS A N 1
ATOM 762 C CA . HIS A 1 100 ? 44.105 4.040 -31.429 1.00 61.72 100 HIS A CA 1
ATOM 763 C C . HIS A 1 100 ? 43.189 4.829 -30.487 1.00 61.72 100 HIS A C 1
ATOM 765 O O . HIS A 1 100 ? 42.274 4.238 -29.920 1.00 61.72 100 HIS A O 1
ATOM 771 N N . ASN A 1 101 ? 43.392 6.143 -30.329 1.00 72.00 101 ASN A N 1
ATOM 772 C CA . ASN A 1 101 ? 42.407 7.005 -29.675 1.00 72.00 101 ASN A CA 1
ATOM 773 C C . ASN A 1 101 ? 41.387 7.515 -30.717 1.00 72.00 101 ASN A C 1
ATOM 775 O O . ASN A 1 101 ? 41.671 8.496 -31.411 1.00 72.00 101 ASN A O 1
ATOM 779 N N . PRO A 1 102 ? 40.211 6.875 -30.875 1.00 73.00 102 PRO A N 1
ATOM 780 C CA . PRO A 1 102 ? 39.231 7.294 -31.876 1.00 73.00 102 PRO A CA 1
ATOM 781 C C . PRO A 1 102 ? 38.734 8.724 -31.644 1.00 73.00 102 PRO A C 1
ATOM 783 O O . PRO A 1 102 ? 38.381 9.395 -32.606 1.00 73.00 102 PRO A O 1
ATOM 786 N N . LEU A 1 103 ? 38.750 9.219 -30.402 1.00 77.69 103 LEU A N 1
ATOM 787 C CA . LEU A 1 103 ? 38.268 10.558 -30.064 1.00 77.69 103 LEU A CA 1
ATOM 788 C C . LEU A 1 103 ? 39.214 11.662 -30.539 1.00 77.69 103 LEU A C 1
ATOM 790 O O . LEU A 1 103 ? 38.746 12.726 -30.929 1.00 77.69 103 LEU A O 1
ATOM 794 N N . GLU A 1 104 ? 40.525 11.411 -30.582 1.00 80.94 104 GLU A N 1
ATOM 795 C CA . GLU A 1 104 ? 41.487 12.349 -31.180 1.00 80.94 104 GLU A CA 1
ATOM 796 C C . GLU A 1 104 ? 41.283 12.468 -32.691 1.00 80.94 104 GLU A C 1
ATOM 798 O O . GLU A 1 104 ? 41.297 13.568 -33.243 1.00 80.94 104 GLU A O 1
ATOM 803 N N . TRP A 1 105 ? 41.055 11.342 -33.369 1.00 82.00 105 TRP A N 1
ATOM 804 C CA . TRP A 1 105 ? 40.745 11.344 -34.799 1.00 82.00 105 TRP A CA 1
ATOM 805 C C . TRP A 1 105 ? 39.395 11.989 -35.088 1.00 82.00 105 TRP A C 1
ATOM 807 O O . TRP A 1 105 ? 39.262 12.731 -36.060 1.00 82.00 105 TRP A O 1
ATOM 817 N N . LEU A 1 106 ? 38.417 11.751 -34.219 1.00 83.56 106 LEU A N 1
ATOM 818 C CA . LEU A 1 106 ? 37.104 12.360 -34.308 1.00 83.56 106 LEU A CA 1
ATOM 819 C C . LEU A 1 106 ? 37.188 13.878 -34.125 1.00 83.56 106 LEU A C 1
ATOM 821 O O . LEU A 1 106 ? 36.629 14.612 -34.933 1.00 83.56 106 LEU A O 1
ATOM 825 N N . GLN A 1 107 ? 37.957 14.350 -33.138 1.00 88.12 107 GLN A N 1
ATOM 826 C CA . GLN A 1 107 ? 38.203 15.776 -32.919 1.00 88.12 107 GLN A CA 1
ATOM 827 C C . GLN A 1 107 ? 38.888 16.418 -34.130 1.00 88.12 107 GLN A C 1
ATOM 829 O O . GLN A 1 107 ? 38.430 17.449 -34.600 1.00 88.12 107 GLN A O 1
ATOM 834 N N . LYS A 1 108 ? 39.897 15.772 -34.728 1.00 86.94 108 LYS A N 1
ATOM 835 C CA . LYS A 1 108 ? 40.520 16.274 -35.967 1.00 86.94 108 LYS A CA 1
ATOM 836 C C . LYS A 1 108 ? 39.556 16.373 -37.147 1.00 86.94 108 LYS A C 1
ATOM 838 O O . LYS A 1 108 ? 39.771 17.196 -38.032 1.00 86.94 108 LYS A O 1
ATOM 843 N N . GLY A 1 109 ? 38.544 15.507 -37.199 1.00 86.69 109 GLY A N 1
ATOM 844 C CA . GLY A 1 109 ? 37.476 15.584 -38.195 1.00 86.69 109 GLY A CA 1
ATOM 845 C C . GLY A 1 109 ? 36.517 16.735 -37.918 1.00 86.69 109 GLY A C 1
ATOM 846 O O . GLY A 1 109 ? 36.139 17.442 -38.847 1.00 86.69 109 GLY A O 1
ATOM 847 N N . VAL A 1 110 ? 36.190 16.971 -36.644 1.00 88.00 110 VAL A N 1
ATOM 848 C CA . VAL A 1 110 ? 35.427 18.148 -36.198 1.00 88.00 110 VAL A CA 1
ATOM 849 C C . VAL A 1 110 ? 36.158 19.444 -36.555 1.00 88.00 110 VAL A C 1
ATOM 851 O O . VAL A 1 110 ? 35.537 20.336 -37.124 1.00 88.00 110 VAL A O 1
ATOM 854 N N . ASP A 1 111 ? 37.469 19.517 -36.306 1.00 89.06 111 ASP A N 1
ATOM 855 C CA . ASP A 1 111 ? 38.316 20.679 -36.622 1.00 89.06 111 ASP A CA 1
ATOM 856 C C . ASP A 1 111 ? 38.401 20.957 -38.137 1.00 89.06 111 ASP A C 1
ATOM 858 O O . ASP A 1 111 ? 38.720 22.067 -38.554 1.00 89.06 111 ASP A O 1
ATOM 862 N N . GLN A 1 112 ? 38.115 19.947 -38.967 1.00 86.56 112 GLN A N 1
ATOM 863 C CA . GLN A 1 112 ? 38.044 20.036 -40.431 1.00 86.56 112 GLN A CA 1
ATOM 864 C C . GLN A 1 112 ? 36.607 20.188 -40.957 1.00 86.56 112 GLN A C 1
ATOM 866 O O . GLN A 1 112 ? 36.381 20.012 -42.153 1.00 86.56 112 GLN A O 1
ATOM 871 N N . GLU A 1 113 ? 35.639 20.470 -40.080 1.00 86.44 113 GLU A N 1
ATOM 872 C CA . GLU A 1 113 ? 34.219 20.645 -40.420 1.00 86.44 113 GLU A CA 1
ATOM 873 C C . GLU A 1 113 ? 33.598 19.428 -41.138 1.00 86.44 113 GLU A C 1
ATOM 875 O O . GLU A 1 113 ? 32.661 19.527 -41.931 1.00 86.44 113 GLU A O 1
ATOM 880 N N . GLU A 1 114 ? 34.114 18.228 -40.859 1.00 84.94 114 GLU A N 1
ATOM 881 C CA . GLU A 1 114 ? 33.641 16.998 -41.482 1.00 84.94 114 GLU A CA 1
ATOM 882 C C . GLU A 1 114 ? 32.342 16.530 -40.815 1.00 84.94 114 GLU A C 1
ATOM 884 O O . GLU A 1 114 ? 32.328 16.125 -39.650 1.00 84.94 114 GLU A O 1
ATOM 889 N N . ALA A 1 115 ? 31.243 16.559 -41.572 1.00 82.88 115 ALA A N 1
ATOM 890 C CA . ALA A 1 115 ? 29.897 16.358 -41.040 1.00 82.88 115 ALA A CA 1
ATOM 891 C C . ALA A 1 115 ? 29.692 15.026 -40.293 1.00 82.88 115 ALA A C 1
ATOM 893 O O . ALA A 1 115 ? 29.013 14.988 -39.267 1.00 82.88 115 ALA A O 1
ATOM 894 N N . LEU A 1 116 ? 30.288 13.925 -40.767 1.00 81.44 116 LEU A N 1
ATOM 895 C CA . LEU A 1 116 ? 30.170 12.625 -40.101 1.00 81.44 116 LEU A CA 1
ATOM 896 C C . LEU A 1 116 ? 30.899 12.616 -38.749 1.00 81.44 116 LEU A C 1
ATOM 898 O O . LEU A 1 116 ? 30.392 12.047 -37.787 1.00 81.44 116 LEU A O 1
ATOM 902 N N . SER A 1 117 ? 32.062 13.258 -38.658 1.00 84.94 117 SER A N 1
ATOM 903 C CA . SER A 1 117 ? 32.848 13.393 -37.431 1.00 84.94 117 SER A CA 1
ATOM 904 C C . SER A 1 117 ? 32.159 14.307 -36.421 1.00 84.94 117 SER A C 1
ATOM 906 O O . SER A 1 117 ? 32.108 13.974 -35.240 1.00 84.94 117 SER A O 1
ATOM 908 N N . GLN A 1 118 ? 31.550 15.403 -36.881 1.00 88.25 118 GLN A N 1
ATOM 909 C CA . GLN A 1 118 ? 30.706 16.273 -36.055 1.00 88.25 118 GLN A CA 1
ATOM 910 C C . GLN A 1 118 ? 29.506 15.512 -35.477 1.00 88.25 118 GLN A C 1
ATOM 912 O O . GLN A 1 118 ? 29.313 15.497 -34.260 1.00 88.25 118 GLN A O 1
ATOM 917 N N . ALA A 1 119 ? 28.760 14.792 -36.318 1.00 85.06 119 ALA A N 1
ATOM 918 C CA . ALA A 1 119 ? 27.610 14.010 -35.874 1.00 85.06 119 ALA A CA 1
ATOM 919 C C . ALA A 1 119 ? 27.994 12.855 -34.935 1.00 85.06 119 ALA A C 1
ATOM 921 O O . ALA A 1 119 ? 27.329 12.612 -33.929 1.00 85.06 119 ALA A O 1
ATOM 922 N N . ARG A 1 120 ? 29.097 12.155 -35.222 1.00 84.31 120 ARG A N 1
ATOM 923 C CA . ARG A 1 120 ? 29.626 11.103 -34.345 1.00 84.31 120 ARG A CA 1
ATOM 924 C C . ARG A 1 120 ? 30.097 11.670 -33.008 1.00 84.31 120 ARG A C 1
ATOM 926 O O . ARG A 1 120 ? 29.810 11.068 -31.981 1.00 84.31 120 ARG A O 1
ATOM 933 N N . MET A 1 121 ? 30.768 12.823 -32.985 1.00 86.56 121 MET A N 1
ATOM 934 C CA . MET A 1 121 ? 31.184 13.460 -31.729 1.00 86.56 121 MET A CA 1
ATOM 935 C C . MET A 1 121 ? 29.971 13.856 -30.884 1.00 86.56 121 MET A C 1
ATOM 937 O O . MET A 1 121 ? 29.942 13.544 -29.696 1.00 86.56 121 MET A O 1
ATOM 941 N N . ALA A 1 122 ? 28.943 14.452 -31.497 1.00 88.00 122 ALA A N 1
ATOM 942 C CA . ALA A 1 122 ? 27.674 14.744 -30.829 1.00 88.00 122 ALA A CA 1
ATOM 943 C C . ALA A 1 122 ? 27.038 13.475 -30.234 1.00 88.00 122 ALA A C 1
ATOM 945 O O . ALA A 1 122 ? 26.638 13.460 -29.071 1.00 88.00 122 ALA A O 1
ATOM 946 N N . TYR A 1 123 ? 27.018 12.379 -30.997 1.00 84.38 123 TYR A N 1
ATOM 947 C CA . TYR A 1 123 ? 26.533 11.086 -30.517 1.00 84.38 123 TYR A CA 1
ATOM 948 C C . TYR A 1 123 ? 27.333 10.566 -29.312 1.00 84.38 123 TYR A C 1
ATOM 950 O O . TYR A 1 123 ? 26.740 10.141 -28.322 1.00 84.38 123 TYR A O 1
ATOM 958 N N . TYR A 1 124 ? 28.669 10.609 -29.360 1.00 81.19 124 TYR A N 1
ATOM 959 C CA . TYR A 1 124 ? 29.510 10.175 -28.240 1.00 81.19 124 TYR A CA 1
ATOM 960 C C . TYR A 1 124 ? 29.293 11.043 -26.997 1.00 81.19 124 TYR A C 1
ATOM 962 O O . TYR A 1 124 ? 29.158 10.500 -25.907 1.00 81.19 124 TYR A O 1
ATOM 970 N N . ILE A 1 125 ? 29.189 12.364 -27.140 1.00 85.00 125 ILE A N 1
ATOM 971 C CA . ILE A 1 125 ? 28.902 13.259 -26.010 1.00 85.00 125 ILE A CA 1
ATOM 972 C C . ILE A 1 125 ? 27.576 12.885 -25.327 1.00 85.00 125 ILE A C 1
ATOM 974 O O . ILE A 1 125 ? 27.492 12.883 -24.101 1.00 85.00 125 ILE A O 1
ATOM 978 N N . MET A 1 126 ? 26.553 12.522 -26.102 1.00 83.38 126 MET A N 1
ATOM 979 C CA . MET A 1 126 ? 25.229 12.184 -25.570 1.00 83.38 126 MET A CA 1
ATOM 980 C C . MET A 1 126 ? 25.130 10.774 -24.988 1.00 83.38 126 MET A C 1
ATOM 982 O O . MET A 1 126 ? 24.442 10.561 -23.992 1.00 83.38 126 MET A O 1
ATOM 986 N N . TYR A 1 127 ? 25.767 9.797 -25.635 1.00 77.69 127 TYR A N 1
ATOM 987 C CA . TYR A 1 127 ? 25.449 8.378 -25.437 1.00 77.69 127 TYR A CA 1
ATOM 988 C C . TYR A 1 127 ? 26.647 7.511 -25.051 1.00 77.69 127 TYR A C 1
ATOM 990 O O . TYR A 1 127 ? 26.520 6.281 -25.000 1.00 77.69 127 TYR A O 1
ATOM 998 N N . SER A 1 128 ? 27.816 8.107 -24.824 1.00 72.88 128 SER A N 1
ATOM 999 C CA . SER A 1 128 ? 29.005 7.347 -24.459 1.00 72.88 128 SER A CA 1
ATOM 1000 C C . SER A 1 128 ? 28.861 6.666 -23.082 1.00 72.88 128 SER A C 1
ATOM 1002 O O . SER A 1 128 ? 28.282 7.248 -22.162 1.00 72.88 128 SER A O 1
ATOM 1004 N N . PRO A 1 129 ? 29.383 5.431 -22.902 1.00 56.06 129 PRO A N 1
ATOM 1005 C CA . PRO A 1 129 ? 29.330 4.702 -21.632 1.00 56.06 129 PRO A CA 1
ATOM 1006 C C . PRO A 1 129 ? 30.165 5.317 -20.490 1.00 56.06 129 PRO A C 1
ATOM 1008 O O . PRO A 1 129 ? 30.110 4.793 -19.377 1.00 56.06 129 PRO A O 1
ATOM 1011 N N . GLY A 1 130 ? 30.916 6.401 -20.724 1.00 58.12 130 GLY A N 1
ATOM 1012 C CA . GLY A 1 130 ? 31.569 7.176 -19.661 1.00 58.12 130 GLY A CA 1
ATOM 1013 C C . GLY A 1 130 ? 32.863 6.562 -19.116 1.00 58.12 130 GLY A C 1
ATOM 1014 O O . GLY A 1 130 ? 33.178 6.704 -17.933 1.00 58.12 130 GLY A O 1
ATOM 1015 N N . THR A 1 131 ? 33.631 5.863 -19.952 1.00 62.75 131 THR A N 1
ATOM 1016 C CA . THR A 1 131 ? 35.010 5.461 -19.641 1.00 62.75 131 THR A CA 1
ATOM 1017 C C . THR A 1 131 ? 35.895 6.687 -19.377 1.00 62.75 131 THR A C 1
ATOM 1019 O O . THR A 1 131 ? 35.582 7.804 -19.778 1.00 62.75 131 THR A O 1
ATOM 1022 N N . ARG A 1 132 ? 37.057 6.499 -18.729 1.00 55.84 132 ARG A N 1
ATOM 1023 C CA . ARG A 1 132 ? 38.006 7.591 -18.406 1.00 55.84 132 ARG A CA 1
ATOM 1024 C C . ARG A 1 132 ? 38.422 8.436 -19.622 1.00 55.84 132 ARG A C 1
ATOM 1026 O O . ARG A 1 132 ? 38.889 9.557 -19.446 1.00 55.84 132 ARG A O 1
ATOM 1033 N N . HIS A 1 133 ? 38.302 7.879 -20.823 1.00 62.59 133 HIS A N 1
ATOM 1034 C CA . HIS A 1 133 ? 38.694 8.525 -22.067 1.00 62.59 133 HIS A CA 1
ATOM 1035 C C . HIS A 1 133 ? 37.519 9.144 -22.824 1.00 62.59 133 HIS A C 1
ATOM 1037 O O . HIS A 1 133 ? 37.770 9.845 -23.792 1.00 62.59 133 HIS A O 1
ATOM 1043 N N . ASP A 1 134 ? 36.277 8.920 -22.394 1.00 68.31 134 ASP A N 1
ATOM 1044 C CA . ASP A 1 134 ? 35.093 9.398 -23.098 1.00 68.31 134 ASP A CA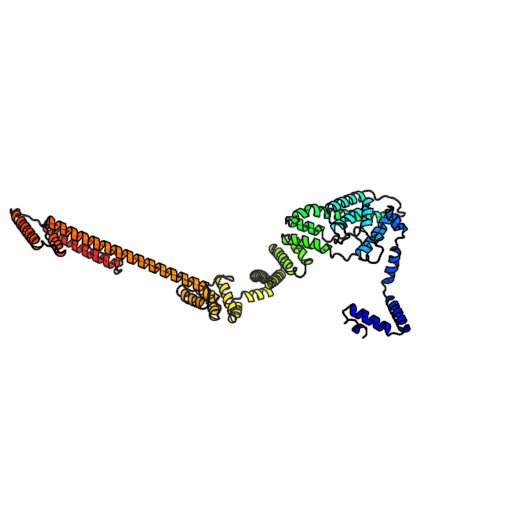 1
ATOM 1045 C C . ASP A 1 134 ? 34.865 10.905 -22.943 1.00 68.31 134 ASP A C 1
ATOM 1047 O O . ASP A 1 134 ? 35.209 11.487 -21.906 1.00 68.31 134 ASP A O 1
ATOM 1051 N N . PRO A 1 135 ? 34.268 11.560 -23.959 1.00 75.50 135 PRO A N 1
ATOM 1052 C CA . PRO A 1 135 ? 33.877 12.948 -23.828 1.00 75.50 135 PRO A CA 1
ATOM 1053 C C . PRO A 1 135 ? 32.862 13.087 -22.692 1.00 75.50 135 PRO A C 1
ATOM 1055 O O . PRO A 1 135 ? 31.973 12.254 -22.507 1.00 75.50 135 PRO A O 1
ATOM 1058 N N . LYS A 1 136 ? 33.007 14.162 -21.915 1.00 83.19 136 LYS A N 1
ATOM 1059 C CA . LYS A 1 136 ? 32.062 14.487 -20.850 1.00 83.19 136 LYS A CA 1
ATOM 1060 C C . LYS A 1 136 ? 30.685 14.756 -21.465 1.00 83.19 136 LYS A C 1
ATOM 1062 O O . LYS A 1 136 ? 30.598 15.457 -22.469 1.00 83.19 136 LYS A O 1
ATOM 1067 N N . TYR A 1 137 ? 29.643 14.235 -20.822 1.00 86.06 137 TYR A N 1
ATOM 1068 C CA . TYR A 1 137 ? 28.255 14.518 -21.176 1.00 86.06 137 TYR A CA 1
ATOM 1069 C C . TYR A 1 137 ? 27.975 16.028 -21.171 1.00 86.06 137 TYR A C 1
ATOM 1071 O O . TYR A 1 137 ? 28.202 16.692 -20.155 1.00 86.06 137 TYR A O 1
ATOM 1079 N N . ASP A 1 138 ? 27.513 16.537 -22.314 1.00 89.94 138 ASP A N 1
ATOM 1080 C CA . ASP A 1 138 ? 27.258 17.957 -22.583 1.00 89.94 138 ASP A CA 1
ATOM 1081 C C . ASP A 1 138 ? 26.263 18.121 -23.761 1.00 89.94 138 ASP A C 1
ATOM 1083 O O . ASP A 1 138 ? 26.666 18.176 -24.928 1.00 89.94 138 ASP A O 1
ATOM 1087 N N . PRO A 1 139 ? 24.947 18.153 -23.488 1.00 88.56 139 PRO A N 1
ATOM 1088 C CA . PRO A 1 139 ? 23.924 18.247 -24.530 1.00 88.56 139 PRO A CA 1
ATOM 1089 C C . PRO A 1 139 ? 23.976 19.527 -25.364 1.00 88.56 139 PRO A C 1
ATOM 1091 O O . PRO A 1 139 ? 23.611 19.491 -26.536 1.00 88.56 139 PRO A O 1
ATOM 1094 N N . GLU A 1 140 ? 24.439 20.641 -24.792 1.00 90.56 140 GLU A N 1
ATOM 1095 C CA . GLU A 1 140 ? 24.555 21.914 -25.512 1.00 90.56 140 GLU A CA 1
ATOM 1096 C C . GLU A 1 140 ? 25.665 21.824 -26.558 1.00 90.56 140 GLU A C 1
ATOM 1098 O O . GLU A 1 140 ? 25.439 22.097 -27.737 1.00 90.56 140 GLU A O 1
ATOM 1103 N N . LYS A 1 141 ? 26.834 21.302 -26.171 1.00 92.75 141 LYS A N 1
ATOM 1104 C CA . LYS A 1 141 ? 27.921 21.047 -27.121 1.00 92.75 141 LYS A CA 1
ATOM 1105 C C . LYS A 1 141 ? 27.534 20.020 -28.188 1.00 92.75 141 LYS A C 1
ATOM 1107 O O . LYS A 1 141 ? 27.905 20.157 -29.354 1.00 92.75 141 LYS A O 1
ATOM 1112 N N . ALA A 1 142 ? 26.794 18.975 -27.814 1.00 88.81 142 ALA A N 1
ATOM 1113 C CA . ALA A 1 142 ? 26.286 18.004 -28.781 1.00 88.81 142 ALA A CA 1
ATOM 1114 C C . ALA A 1 142 ? 25.311 18.651 -29.780 1.00 88.81 142 ALA A C 1
ATOM 1116 O O . ALA A 1 142 ? 25.347 18.326 -30.969 1.00 88.81 142 ALA A O 1
ATOM 1117 N N . TRP A 1 143 ? 24.479 19.588 -29.318 1.00 91.31 143 TRP A N 1
ATOM 1118 C CA . TRP A 1 143 ? 23.565 20.353 -30.160 1.00 91.31 143 TRP A CA 1
ATOM 1119 C C . TRP A 1 143 ? 24.302 21.259 -31.150 1.00 91.31 143 TRP A C 1
ATOM 1121 O O . TRP A 1 143 ? 23.981 21.265 -32.336 1.00 91.31 143 TRP A O 1
ATOM 1131 N N . GLU A 1 144 ? 25.346 21.962 -30.718 1.00 91.44 144 GLU A N 1
ATOM 1132 C CA . GLU A 1 144 ? 26.175 22.766 -31.626 1.00 91.44 144 GLU A CA 1
ATOM 1133 C C . GLU A 1 144 ? 26.796 21.907 -32.738 1.00 91.44 144 GLU A C 1
ATOM 1135 O O . GLU A 1 144 ? 26.722 22.238 -33.924 1.00 91.44 144 GLU A O 1
ATOM 1140 N N . LEU A 1 145 ? 27.358 20.755 -32.363 1.00 89.44 145 LEU A N 1
ATOM 1141 C CA . LEU A 1 145 ? 27.997 19.831 -33.298 1.00 89.44 145 LEU A CA 1
ATOM 1142 C C . LEU A 1 145 ? 27.003 19.202 -34.280 1.00 89.44 145 LEU A C 1
ATOM 1144 O O . LEU A 1 145 ? 27.331 19.043 -35.457 1.00 89.44 145 LEU A O 1
ATOM 1148 N N . VAL A 1 146 ? 25.791 18.852 -33.835 1.00 87.50 146 VAL A N 1
ATOM 1149 C CA . VAL A 1 146 ? 24.782 18.265 -34.730 1.00 87.50 146 VAL A CA 1
ATOM 1150 C C . VAL A 1 146 ? 24.222 19.303 -35.708 1.00 87.50 146 VAL A C 1
ATOM 1152 O O . VAL A 1 146 ? 24.004 18.976 -36.872 1.00 87.50 146 VAL A O 1
ATOM 1155 N N . GLN A 1 147 ? 24.073 20.565 -35.290 1.00 85.19 147 GLN A N 1
ATOM 1156 C CA . GLN A 1 147 ? 23.686 21.663 -36.185 1.00 85.19 147 GLN A CA 1
ATOM 1157 C C . GLN A 1 147 ? 24.764 21.935 -37.241 1.00 85.19 147 GLN A C 1
ATOM 1159 O O . GLN A 1 147 ? 24.449 22.061 -38.427 1.00 85.19 147 GLN A O 1
ATOM 1164 N N . ALA A 1 148 ? 26.040 21.931 -36.843 1.00 86.19 148 ALA A N 1
ATOM 1165 C CA . ALA A 1 148 ? 27.156 22.041 -37.781 1.00 86.19 148 ALA A CA 1
ATOM 1166 C C . ALA A 1 148 ? 27.169 20.876 -38.790 1.00 86.19 148 ALA A C 1
ATOM 1168 O O . ALA A 1 148 ? 27.308 21.094 -39.994 1.00 86.19 148 ALA A O 1
ATOM 1169 N N . ALA A 1 149 ? 26.918 19.646 -38.329 1.00 86.25 149 ALA A N 1
ATOM 1170 C CA . ALA A 1 149 ? 26.808 18.484 -39.206 1.00 86.25 149 ALA A CA 1
ATOM 1171 C C . ALA A 1 149 ? 25.646 18.609 -40.212 1.00 86.25 149 ALA A C 1
ATOM 1173 O O . ALA A 1 149 ? 25.800 18.256 -41.382 1.00 86.25 149 ALA A O 1
ATOM 1174 N N . LEU A 1 150 ? 24.486 19.134 -39.800 1.00 81.31 150 LEU A N 1
ATOM 1175 C CA . LEU A 1 150 ? 23.350 19.381 -40.700 1.00 81.31 150 LEU A CA 1
ATOM 1176 C C . LEU A 1 150 ? 23.672 20.442 -41.761 1.00 81.31 150 LEU A C 1
ATOM 1178 O O . LEU A 1 150 ? 23.380 20.243 -42.943 1.00 81.31 150 LEU A O 1
ATOM 1182 N N . ALA A 1 151 ? 24.335 21.533 -41.376 1.00 78.38 151 ALA A N 1
ATOM 1183 C CA . ALA A 1 151 ? 24.790 22.553 -42.322 1.00 78.38 151 ALA A CA 1
ATOM 1184 C C . ALA A 1 151 ? 25.788 21.972 -43.344 1.00 78.38 151 ALA A C 1
ATOM 1186 O O . ALA A 1 151 ? 25.679 22.212 -44.545 1.00 78.38 151 ALA A O 1
ATOM 1187 N N . ASN A 1 152 ? 26.701 21.113 -42.889 1.00 78.31 152 ASN A N 1
ATOM 1188 C CA . ASN A 1 152 ? 27.748 20.533 -43.731 1.00 78.31 152 ASN A CA 1
ATOM 1189 C C . ASN A 1 152 ? 27.292 19.320 -44.563 1.00 78.31 152 ASN A C 1
ATOM 1191 O O . ASN A 1 152 ? 27.943 18.978 -45.549 1.00 78.31 152 ASN A O 1
ATOM 1195 N N . THR A 1 153 ? 26.173 18.677 -44.210 1.00 70.44 153 THR A N 1
ATOM 1196 C CA . THR A 1 153 ? 25.533 17.631 -45.037 1.00 70.44 153 THR A CA 1
ATOM 1197 C C . THR A 1 153 ? 24.601 18.193 -46.111 1.00 70.44 153 THR A C 1
ATOM 1199 O O . THR A 1 153 ? 24.387 17.532 -47.125 1.00 70.44 153 THR A O 1
ATOM 1202 N N . THR A 1 154 ? 24.046 19.392 -45.906 1.00 57.06 154 THR A N 1
ATOM 1203 C CA . THR A 1 154 ? 23.155 20.067 -46.870 1.00 57.06 154 THR A CA 1
ATOM 1204 C C . THR A 1 154 ? 23.911 20.832 -47.958 1.00 57.06 154 THR A C 1
ATOM 1206 O O . THR A 1 154 ? 23.368 21.066 -49.039 1.00 57.06 154 THR A O 1
ATOM 1209 N N . LEU A 1 155 ? 25.184 21.162 -47.725 1.00 51.62 155 LEU A N 1
ATOM 1210 C CA . LEU A 1 155 ? 26.105 21.595 -48.774 1.00 51.62 155 LEU A CA 1
ATOM 1211 C C . LEU A 1 155 ? 26.418 20.410 -49.709 1.00 51.62 155 LEU A C 1
ATOM 1213 O O . LEU A 1 155 ? 26.635 19.297 -49.227 1.00 51.62 155 LEU A O 1
ATOM 1217 N N . PRO A 1 156 ? 26.463 20.597 -51.044 1.00 46.47 156 PRO A N 1
ATOM 1218 C CA . PRO A 1 156 ? 26.744 19.504 -51.968 1.00 46.47 156 PRO A CA 1
ATOM 1219 C C . PRO A 1 156 ? 28.119 18.907 -51.657 1.00 46.47 156 PRO A C 1
ATOM 1221 O O . PRO A 1 156 ? 29.149 19.523 -51.937 1.00 46.47 156 PRO A O 1
ATOM 1224 N N . LEU A 1 157 ? 28.127 17.701 -51.074 1.00 46.12 157 LEU A N 1
ATOM 1225 C CA . LEU A 1 157 ? 29.328 16.905 -50.831 1.00 46.12 157 LEU A CA 1
ATOM 1226 C C . LEU A 1 157 ? 30.112 16.824 -52.147 1.00 46.12 157 LEU A C 1
ATOM 1228 O O . LEU A 1 157 ? 29.677 16.184 -53.105 1.00 46.12 157 LEU A O 1
ATOM 1232 N N . GLY A 1 158 ? 31.223 17.559 -52.208 1.00 43.75 158 GLY A N 1
ATOM 1233 C CA . GLY A 1 158 ? 31.865 17.979 -53.450 1.00 43.75 158 GLY A CA 1
ATOM 1234 C C . GLY A 1 158 ? 31.997 16.884 -54.513 1.00 43.75 158 GLY A C 1
ATOM 1235 O O . GLY A 1 158 ? 32.478 15.777 -54.264 1.00 43.75 158 GLY A O 1
ATOM 1236 N N . THR A 1 159 ? 31.638 17.237 -55.746 1.00 40.00 159 THR A N 1
ATOM 1237 C CA . THR A 1 159 ? 31.701 16.425 -56.972 1.00 40.00 159 THR A CA 1
ATOM 1238 C C . THR A 1 159 ? 33.130 16.171 -57.469 1.00 40.00 159 THR A C 1
ATOM 1240 O O . THR A 1 159 ? 33.410 16.276 -58.663 1.00 40.00 159 THR A O 1
ATOM 1243 N N . ARG A 1 160 ? 34.084 15.848 -56.590 1.00 43.22 160 ARG A N 1
ATOM 1244 C CA . ARG A 1 160 ? 35.464 15.576 -57.012 1.00 43.22 160 ARG A CA 1
ATOM 1245 C C . ARG A 1 160 ? 35.741 14.071 -57.027 1.00 43.22 160 ARG A C 1
ATOM 1247 O O . ARG A 1 160 ? 35.945 13.428 -56.003 1.00 43.22 160 ARG A O 1
ATOM 1254 N N . ASN A 1 161 ? 35.735 13.545 -58.254 1.00 46.66 161 ASN A N 1
ATOM 1255 C CA . ASN A 1 161 ? 36.306 12.273 -58.706 1.00 46.66 161 ASN A CA 1
ATOM 1256 C C . ASN A 1 161 ? 35.659 10.984 -58.163 1.00 46.66 161 ASN A C 1
ATOM 1258 O O . ASN A 1 161 ? 36.265 10.225 -57.408 1.00 46.66 161 ASN A O 1
ATOM 1262 N N . ALA A 1 162 ? 34.442 10.680 -58.619 1.00 41.88 162 ALA A N 1
ATOM 1263 C CA . ALA A 1 162 ? 33.947 9.303 -58.684 1.00 41.88 162 ALA A CA 1
ATOM 1264 C C . ALA A 1 162 ? 33.928 8.878 -60.159 1.00 41.88 162 ALA A C 1
ATOM 1266 O O . ALA A 1 162 ? 33.190 9.455 -60.953 1.00 41.88 162 ALA A O 1
ATOM 1267 N N . SER A 1 163 ? 34.758 7.904 -60.531 1.00 48.19 163 SER A N 1
ATOM 1268 C CA . SER A 1 163 ? 34.958 7.463 -61.919 1.00 48.19 163 SER A CA 1
ATOM 1269 C C . SER A 1 163 ? 33.805 6.622 -62.490 1.00 48.19 163 SER A C 1
ATOM 1271 O O . SER A 1 163 ? 33.847 6.262 -63.663 1.00 48.19 163 SER A O 1
ATOM 1273 N N . SER A 1 164 ? 32.757 6.323 -61.709 1.00 51.53 164 SER A N 1
ATOM 1274 C CA . SER A 1 164 ? 31.580 5.586 -62.182 1.00 51.53 164 SER A CA 1
ATOM 1275 C C . SER A 1 164 ? 30.262 6.150 -61.640 1.00 51.53 164 SER A C 1
ATOM 1277 O O . SER A 1 164 ? 30.166 6.599 -60.496 1.00 51.53 164 SER A O 1
ATOM 1279 N N . LYS A 1 165 ? 29.210 6.073 -62.464 1.00 51.28 165 LYS A N 1
ATOM 1280 C CA . LYS A 1 165 ? 27.834 6.474 -62.121 1.00 51.28 165 LYS A CA 1
ATOM 1281 C C . LYS A 1 165 ? 27.283 5.694 -60.916 1.00 51.28 165 LYS A C 1
ATOM 1283 O O . LYS A 1 165 ? 26.561 6.253 -60.101 1.00 51.28 165 LYS A O 1
ATOM 1288 N N . ALA A 1 166 ? 27.689 4.432 -60.753 1.00 38.88 166 ALA A N 1
ATOM 1289 C CA . ALA A 1 166 ? 27.341 3.607 -59.594 1.00 38.88 166 ALA A CA 1
ATOM 1290 C C . ALA A 1 166 ? 27.944 4.146 -58.282 1.00 38.88 166 ALA A C 1
ATOM 1292 O O . ALA A 1 166 ? 27.259 4.181 -57.266 1.00 38.88 166 ALA A O 1
ATOM 1293 N N . ALA A 1 167 ? 29.189 4.638 -58.308 1.00 47.19 167 ALA A N 1
ATOM 1294 C CA . ALA A 1 167 ? 29.823 5.247 -57.138 1.00 47.19 167 ALA A CA 1
ATOM 1295 C C . ALA A 1 167 ? 29.206 6.610 -56.770 1.00 47.19 167 ALA A C 1
ATOM 1297 O O . ALA A 1 167 ? 29.191 6.974 -55.598 1.00 47.19 167 ALA A O 1
ATOM 1298 N N . GLN A 1 168 ? 28.674 7.353 -57.746 1.00 53.41 168 GLN A N 1
ATOM 1299 C CA . GLN A 1 168 ? 27.923 8.589 -57.488 1.00 53.41 168 GLN A CA 1
ATOM 1300 C C . GLN A 1 168 ? 26.563 8.300 -56.834 1.00 53.41 168 GLN A C 1
ATOM 1302 O O . GLN A 1 168 ? 26.234 8.929 -55.833 1.00 53.41 168 GLN A O 1
ATOM 1307 N N . ILE A 1 169 ? 25.823 7.304 -57.338 1.00 54.81 169 ILE A N 1
ATOM 1308 C CA . ILE A 1 169 ? 24.531 6.875 -56.773 1.00 54.81 169 ILE A CA 1
ATOM 1309 C C . ILE A 1 169 ? 24.705 6.330 -55.348 1.00 54.81 169 ILE A C 1
ATOM 1311 O O . ILE A 1 169 ? 23.927 6.684 -54.467 1.00 54.81 169 ILE A O 1
ATOM 1315 N N . ALA A 1 170 ? 25.747 5.529 -55.091 1.00 50.25 170 ALA A N 1
ATOM 1316 C CA . ALA A 1 170 ? 26.019 5.016 -53.746 1.00 50.25 170 ALA A CA 1
ATOM 1317 C C . ALA A 1 170 ? 26.350 6.149 -52.756 1.00 50.25 170 ALA A C 1
ATOM 1319 O O . ALA A 1 170 ? 25.796 6.190 -51.664 1.00 50.25 170 ALA A O 1
ATOM 1320 N N . ARG A 1 171 ? 27.173 7.130 -53.166 1.00 59.81 171 ARG A N 1
ATOM 1321 C CA . ARG A 1 171 ? 27.501 8.305 -52.335 1.00 59.81 171 ARG A CA 1
ATOM 1322 C C . ARG A 1 171 ? 26.285 9.180 -52.040 1.00 59.81 171 ARG A C 1
ATOM 1324 O O . ARG A 1 171 ? 26.190 9.713 -50.942 1.00 59.81 171 ARG A O 1
ATOM 1331 N N . GLN A 1 172 ? 25.376 9.337 -53.000 1.00 62.12 172 GLN A N 1
ATOM 1332 C CA . GLN A 1 172 ? 24.143 10.096 -52.796 1.00 62.12 172 GLN A CA 1
ATOM 1333 C C . GLN A 1 172 ? 23.196 9.371 -51.828 1.00 62.12 172 GLN A C 1
ATOM 1335 O O . GLN A 1 172 ? 22.666 9.997 -50.915 1.00 62.12 172 GLN A O 1
ATOM 1340 N N . ALA A 1 173 ? 23.062 8.049 -51.956 1.00 60.66 173 ALA A N 1
ATOM 1341 C CA . ALA A 1 173 ? 22.279 7.236 -51.027 1.00 60.66 173 ALA A CA 1
ATOM 1342 C C . ALA A 1 173 ? 22.854 7.255 -49.595 1.00 60.66 173 ALA A C 1
ATOM 1344 O O . ALA A 1 173 ? 22.097 7.358 -48.627 1.00 60.66 173 ALA A O 1
ATOM 1345 N N . ASP A 1 174 ? 24.183 7.212 -49.452 1.00 64.69 174 ASP A N 1
ATOM 1346 C CA . ASP A 1 174 ? 24.865 7.325 -48.158 1.00 64.69 174 ASP A CA 1
ATOM 1347 C C . ASP A 1 174 ? 24.723 8.728 -47.550 1.00 64.69 174 ASP A C 1
ATOM 1349 O O . ASP A 1 174 ? 24.543 8.855 -46.339 1.00 64.69 174 ASP A O 1
ATOM 1353 N N . ALA A 1 175 ? 24.749 9.782 -48.372 1.00 67.38 175 ALA A N 1
ATOM 1354 C CA . ALA A 1 175 ? 24.520 11.155 -47.929 1.00 67.38 175 ALA A CA 1
ATOM 1355 C C . ALA A 1 175 ? 23.089 11.351 -47.410 1.00 67.38 175 ALA A C 1
ATOM 1357 O O . ALA A 1 175 ? 22.902 11.843 -46.302 1.00 67.38 175 ALA A O 1
ATOM 1358 N N . GLU A 1 176 ? 22.082 10.890 -48.155 1.00 74.31 176 GLU A N 1
ATOM 1359 C CA . GLU A 1 176 ? 20.679 10.943 -47.728 1.00 74.31 176 GLU A CA 1
ATOM 1360 C C . GLU A 1 176 ? 20.440 10.139 -46.447 1.00 74.31 176 GLU A C 1
ATOM 1362 O O . GLU A 1 176 ? 19.672 10.549 -45.574 1.00 74.31 176 GLU A O 1
ATOM 1367 N N . LYS A 1 177 ? 21.102 8.987 -46.312 1.00 79.88 177 LYS A N 1
ATOM 1368 C CA . LYS A 1 177 ? 21.043 8.179 -45.096 1.00 79.88 177 LYS A CA 1
ATOM 1369 C C . LYS A 1 177 ? 21.698 8.886 -43.912 1.00 79.88 177 LYS A C 1
ATOM 1371 O O . LYS A 1 177 ? 21.091 8.920 -42.844 1.00 79.88 177 LYS A O 1
ATOM 1376 N N . LEU A 1 178 ? 22.878 9.479 -44.103 1.00 76.25 178 LEU A N 1
ATOM 1377 C CA . LEU A 1 178 ? 23.556 10.251 -43.065 1.00 76.25 178 LEU A CA 1
ATOM 1378 C C . LEU A 1 178 ? 22.675 11.412 -42.611 1.00 76.25 178 LEU A C 1
ATOM 1380 O O . LEU A 1 178 ? 22.445 11.558 -41.418 1.00 76.25 178 LEU A O 1
ATOM 1384 N N . THR A 1 179 ? 22.113 12.182 -43.543 1.00 79.38 179 THR A N 1
ATOM 1385 C CA . THR A 1 179 ? 21.202 13.282 -43.214 1.00 79.38 179 THR A CA 1
ATOM 1386 C C . THR A 1 179 ? 20.024 12.802 -42.365 1.00 79.38 179 THR A C 1
ATOM 1388 O O . THR A 1 179 ? 19.721 13.437 -41.360 1.00 79.38 179 THR A O 1
ATOM 1391 N N . ARG A 1 180 ? 19.396 11.659 -42.685 1.00 81.56 180 ARG A N 1
ATOM 1392 C CA . ARG A 1 180 ? 18.313 11.098 -41.852 1.00 81.56 180 ARG A CA 1
ATOM 1393 C C . ARG A 1 180 ? 18.770 10.759 -40.431 1.00 81.56 180 ARG A C 1
ATOM 1395 O O . ARG A 1 180 ? 18.076 11.107 -39.480 1.00 81.56 180 ARG A O 1
ATOM 1402 N N . GLU A 1 181 ? 19.923 10.107 -40.280 1.00 83.50 181 GLU A N 1
ATOM 1403 C CA . GLU A 1 181 ? 20.468 9.756 -38.960 1.00 83.50 181 GLU A CA 1
ATOM 1404 C C . GLU A 1 181 ? 20.847 11.005 -38.143 1.00 83.50 181 GLU A C 1
ATOM 1406 O O . GLU A 1 181 ? 20.573 11.063 -36.946 1.00 83.50 181 GLU A O 1
ATOM 1411 N N . VAL A 1 182 ? 21.421 12.032 -38.782 1.00 82.81 182 VAL A N 1
ATOM 1412 C CA . VAL A 1 182 ? 21.790 13.301 -38.130 1.00 82.81 182 VAL A CA 1
ATOM 1413 C C . VAL A 1 182 ? 20.550 14.105 -37.723 1.00 82.81 182 VAL A C 1
ATOM 1415 O O . VAL A 1 182 ? 20.528 14.654 -36.625 1.00 82.81 182 VAL A O 1
ATOM 1418 N N . VAL A 1 183 ? 19.500 14.143 -38.552 1.00 82.44 183 VAL A N 1
ATOM 1419 C CA . VAL A 1 183 ? 18.222 14.799 -38.210 1.00 82.44 183 VAL A CA 1
ATOM 1420 C C . VAL A 1 183 ? 17.573 14.134 -36.995 1.00 82.44 183 VAL A C 1
ATOM 1422 O O . VAL A 1 183 ? 17.119 14.822 -36.083 1.00 82.44 183 VAL A O 1
ATOM 1425 N N . GLU A 1 184 ? 17.558 12.802 -36.945 1.00 81.81 184 GLU A N 1
ATOM 1426 C CA . GLU A 1 184 ? 17.003 12.076 -35.801 1.00 81.81 184 GLU A CA 1
ATOM 1427 C C . GLU A 1 184 ? 17.854 12.263 -34.533 1.00 81.81 184 GLU A C 1
ATOM 1429 O O . GLU A 1 184 ? 17.302 12.457 -33.448 1.00 81.81 184 GLU A O 1
ATOM 1434 N N . LEU A 1 185 ? 19.188 12.279 -34.656 1.00 83.38 185 LEU A N 1
ATOM 1435 C CA . LEU A 1 185 ? 20.083 12.621 -33.547 1.00 83.38 185 LEU A CA 1
ATOM 1436 C C . LEU A 1 185 ? 19.803 14.037 -33.024 1.00 83.38 185 LEU A C 1
ATOM 1438 O O . LEU A 1 185 ? 19.694 14.228 -31.814 1.00 83.38 185 LEU A O 1
ATOM 1442 N N . ALA A 1 186 ? 19.638 15.015 -33.919 1.00 84.50 186 ALA A N 1
ATOM 1443 C CA . ALA A 1 186 ? 19.309 16.386 -33.547 1.00 84.50 186 ALA A CA 1
ATOM 1444 C C . ALA A 1 186 ? 17.988 16.442 -32.773 1.00 84.50 186 ALA A C 1
ATOM 1446 O O . ALA A 1 186 ? 17.960 16.948 -31.653 1.00 84.50 186 ALA A O 1
ATOM 1447 N N . ARG A 1 187 ? 16.924 15.821 -33.295 1.00 85.56 187 ARG A N 1
ATOM 1448 C CA . ARG A 1 187 ? 15.614 15.760 -32.627 1.00 85.56 187 ARG A CA 1
ATOM 1449 C C . ARG A 1 187 ? 15.708 15.197 -31.204 1.00 85.56 187 ARG A C 1
ATOM 1451 O O . ARG A 1 187 ? 15.042 15.682 -30.289 1.00 85.56 187 ARG A O 1
ATOM 1458 N N . ARG A 1 188 ? 16.537 14.170 -30.997 1.00 87.94 188 ARG A N 1
ATOM 1459 C CA . ARG A 1 188 ? 16.758 13.560 -29.676 1.00 87.94 188 ARG A CA 1
ATOM 1460 C C . ARG A 1 188 ? 17.514 14.486 -28.728 1.00 87.94 188 ARG A C 1
ATOM 1462 O O . ARG A 1 188 ? 17.096 14.623 -27.583 1.00 87.94 188 ARG A O 1
ATOM 1469 N N . ILE A 1 189 ? 18.581 15.134 -29.193 1.00 87.25 189 ILE A N 1
ATOM 1470 C CA . ILE A 1 189 ? 19.347 16.107 -28.396 1.00 87.25 189 ILE A CA 1
ATOM 1471 C C . ILE A 1 189 ? 18.458 17.283 -27.987 1.00 87.25 189 ILE A C 1
ATOM 1473 O O . ILE A 1 189 ? 18.431 17.657 -26.817 1.00 87.25 189 ILE A O 1
ATOM 1477 N N . GLU A 1 190 ? 17.679 17.816 -28.926 1.00 87.69 190 GLU A N 1
ATOM 1478 C CA . GLU A 1 190 ? 16.717 18.885 -28.665 1.00 87.69 190 GLU A CA 1
ATOM 1479 C C . GLU A 1 190 ? 15.687 18.472 -27.609 1.00 87.69 190 GLU A C 1
ATOM 1481 O O . GLU A 1 190 ? 15.435 19.214 -26.659 1.00 87.69 190 GLU A O 1
ATOM 1486 N N . THR A 1 191 ? 15.145 17.253 -27.729 1.00 87.50 191 THR A N 1
ATOM 1487 C CA . THR A 1 191 ? 14.218 16.692 -26.737 1.00 87.50 191 THR A CA 1
ATOM 1488 C C . THR A 1 191 ? 14.860 16.669 -25.352 1.00 87.50 191 THR A C 1
ATOM 1490 O O . THR A 1 191 ? 14.229 17.084 -24.385 1.00 87.50 191 THR A O 1
ATOM 1493 N N . VAL A 1 192 ? 16.118 16.233 -25.236 1.00 90.00 192 VAL A N 1
ATOM 1494 C CA . VAL A 1 192 ? 16.835 16.226 -23.952 1.00 90.00 192 VAL A CA 1
ATOM 1495 C C . VAL A 1 192 ? 16.985 17.644 -23.398 1.00 90.00 192 VAL A C 1
ATOM 1497 O O . VAL A 1 192 ? 16.632 17.874 -22.245 1.00 90.00 192 VAL A O 1
ATOM 1500 N N . LEU A 1 193 ? 17.430 18.606 -24.210 1.00 89.62 193 LEU A N 1
ATOM 1501 C CA . LEU A 1 193 ? 17.610 19.999 -23.785 1.00 89.62 193 LEU A CA 1
ATOM 1502 C C . LEU A 1 193 ? 16.307 20.643 -23.285 1.00 89.62 193 LEU A C 1
ATOM 1504 O O . LEU A 1 193 ? 16.309 21.343 -22.274 1.00 89.62 193 LEU A O 1
ATOM 1508 N N . GLN A 1 194 ? 15.192 20.397 -23.974 1.00 87.69 194 GLN A N 1
ATOM 1509 C CA . GLN A 1 194 ? 13.903 21.009 -23.645 1.00 87.69 194 GLN A CA 1
ATOM 1510 C C . GLN A 1 194 ? 13.185 20.298 -22.492 1.00 87.69 194 GLN A C 1
ATOM 1512 O O . GLN A 1 194 ? 12.609 20.949 -21.621 1.00 87.69 194 GLN A O 1
ATOM 1517 N N . GLN A 1 195 ? 13.199 18.963 -22.489 1.00 92.50 195 GLN A N 1
ATOM 1518 C CA . GLN A 1 195 ? 12.340 18.159 -21.618 1.00 92.50 195 GLN A CA 1
ATOM 1519 C C . GLN A 1 195 ? 13.040 17.730 -20.328 1.00 92.50 195 GLN A C 1
ATOM 1521 O O . GLN A 1 195 ? 12.378 17.589 -19.302 1.00 92.50 195 GLN A O 1
ATOM 1526 N N . GLN A 1 196 ? 14.369 17.570 -20.314 1.00 92.25 196 GLN A N 1
ATOM 1527 C CA . GLN A 1 196 ? 15.074 17.128 -19.105 1.00 92.25 196 GLN A CA 1
ATOM 1528 C C . GLN A 1 196 ? 14.853 18.059 -17.895 1.00 92.25 196 GLN A C 1
ATOM 1530 O O . GLN A 1 196 ? 14.533 17.538 -16.826 1.00 92.25 196 GLN A O 1
ATOM 1535 N N . PRO A 1 197 ? 14.902 19.402 -18.015 1.00 93.62 197 PRO A N 1
ATOM 1536 C CA . PRO A 1 197 ? 14.642 20.288 -16.875 1.00 93.62 197 PRO A CA 1
ATOM 1537 C C . PRO A 1 197 ? 13.212 20.186 -16.319 1.00 93.62 197 PRO A C 1
ATOM 1539 O O . PRO A 1 197 ? 12.983 20.449 -15.137 1.00 93.62 197 PRO A O 1
ATOM 1542 N N . LEU A 1 198 ? 12.235 19.835 -17.161 1.00 93.25 198 LEU A N 1
ATOM 1543 C CA . LEU A 1 198 ? 10.844 19.608 -16.753 1.00 93.25 198 LEU A CA 1
ATOM 1544 C C . LEU A 1 198 ? 10.696 18.239 -16.081 1.00 93.25 198 LEU A C 1
ATOM 1546 O O . LEU A 1 198 ? 10.097 18.129 -15.011 1.00 93.25 198 LEU A O 1
ATOM 1550 N N . ALA A 1 199 ? 11.329 17.215 -16.653 1.00 92.62 199 ALA A N 1
ATOM 1551 C CA . ALA A 1 199 ? 11.384 15.870 -16.096 1.00 92.62 199 ALA A CA 1
ATOM 1552 C C . ALA A 1 199 ? 12.032 15.849 -14.700 1.00 92.62 199 ALA A C 1
ATOM 1554 O O . ALA A 1 199 ? 11.569 15.149 -13.802 1.00 92.62 199 ALA A O 1
ATOM 1555 N N . GLU A 1 200 ? 13.081 16.649 -14.482 1.00 92.88 200 GLU A N 1
ATOM 1556 C CA . GLU A 1 200 ? 13.735 16.811 -13.175 1.00 92.88 200 GLU A CA 1
ATOM 1557 C C . GLU A 1 200 ? 12.828 17.466 -12.123 1.00 92.88 200 GLU A C 1
ATOM 1559 O O . GLU A 1 200 ? 13.009 17.229 -10.930 1.00 92.88 200 GLU A O 1
ATOM 1564 N N . LYS A 1 201 ? 11.813 18.226 -12.551 1.00 93.81 201 LYS A N 1
ATOM 1565 C CA . LYS A 1 201 ? 10.760 18.776 -11.679 1.00 93.81 201 LYS A CA 1
ATOM 1566 C C . LYS A 1 201 ? 9.604 17.797 -11.438 1.00 93.81 201 LYS A C 1
ATOM 1568 O O . LYS A 1 201 ? 8.662 18.150 -10.734 1.00 93.81 201 LYS A O 1
ATOM 1573 N N . GLY A 1 202 ? 9.682 16.581 -11.984 1.00 91.00 202 GLY A N 1
ATOM 1574 C CA . GLY A 1 202 ? 8.685 15.525 -11.807 1.00 91.00 202 GLY A CA 1
ATOM 1575 C C . GLY A 1 202 ? 7.609 15.465 -12.892 1.00 91.00 202 GLY A C 1
ATOM 1576 O O . GLY A 1 202 ? 6.611 14.777 -12.692 1.00 91.00 202 GLY A O 1
ATOM 1577 N N . ASP A 1 203 ? 7.782 16.158 -14.023 1.00 95.81 203 ASP A N 1
ATOM 1578 C CA . ASP A 1 203 ? 6.857 16.042 -15.154 1.00 95.81 203 ASP A CA 1
ATOM 1579 C C . ASP A 1 203 ? 6.967 14.650 -15.807 1.00 95.81 203 ASP A C 1
ATOM 1581 O O . ASP A 1 203 ? 8.037 14.231 -16.264 1.00 95.81 203 ASP A O 1
ATOM 1585 N N . ALA A 1 204 ? 5.849 13.923 -15.817 1.00 93.81 204 ALA A N 1
ATOM 1586 C CA . ALA A 1 204 ? 5.783 12.535 -16.259 1.00 93.81 204 ALA A CA 1
ATOM 1587 C C . ALA A 1 204 ? 5.949 12.384 -17.784 1.00 93.81 204 ALA A C 1
ATOM 1589 O O . ALA A 1 204 ? 6.622 11.455 -18.233 1.00 93.81 204 ALA A O 1
ATOM 1590 N N . GLU A 1 205 ? 5.375 13.304 -18.565 1.00 93.62 205 GLU A N 1
ATOM 1591 C CA . GLU A 1 205 ? 5.459 13.335 -20.034 1.00 93.62 205 GLU A CA 1
ATOM 1592 C C . GLU A 1 205 ? 6.872 13.705 -20.477 1.00 93.62 205 GLU A C 1
ATOM 1594 O O . GLU A 1 205 ? 7.475 13.037 -21.318 1.00 93.62 205 GLU A O 1
ATOM 1599 N N . ALA A 1 206 ? 7.456 14.719 -19.838 1.00 92.88 206 ALA A N 1
ATOM 1600 C CA . ALA A 1 206 ? 8.824 15.128 -20.109 1.00 92.88 206 ALA A CA 1
ATOM 1601 C C . ALA A 1 206 ? 9.817 14.005 -19.767 1.00 92.88 206 ALA A C 1
ATOM 1603 O O . ALA A 1 206 ? 10.719 13.712 -20.553 1.00 92.88 206 ALA A O 1
ATOM 1604 N N . ALA A 1 207 ? 9.636 13.318 -18.632 1.00 96.06 207 ALA A N 1
ATOM 1605 C CA . ALA A 1 207 ? 10.467 12.171 -18.265 1.00 96.06 207 ALA A CA 1
ATOM 1606 C C . ALA A 1 207 ? 10.348 11.024 -19.279 1.00 96.06 207 ALA A C 1
ATOM 1608 O O . ALA A 1 207 ? 11.355 10.391 -19.615 1.00 96.06 207 ALA A O 1
ATOM 1609 N N . TYR A 1 208 ? 9.144 10.779 -19.806 1.00 94.62 208 TYR A N 1
ATOM 1610 C CA . TYR A 1 208 ? 8.937 9.782 -20.848 1.00 94.62 208 TYR A CA 1
ATOM 1611 C C . TYR A 1 208 ? 9.614 10.192 -22.161 1.00 94.62 208 TYR A C 1
ATOM 1613 O O . TYR A 1 208 ? 10.366 9.396 -22.724 1.00 94.62 208 TYR A O 1
ATOM 1621 N N . ALA A 1 209 ? 9.460 11.441 -22.606 1.00 91.19 209 ALA A N 1
ATOM 1622 C CA . ALA A 1 209 ? 10.111 11.961 -23.809 1.00 91.19 209 ALA A CA 1
ATOM 1623 C C . ALA A 1 209 ? 11.646 11.866 -23.732 1.00 91.19 209 ALA A C 1
ATOM 1625 O O . ALA A 1 209 ? 12.295 11.404 -24.675 1.00 91.19 209 ALA A O 1
ATOM 1626 N N . VAL A 1 210 ? 12.230 12.222 -22.582 1.00 91.62 210 VAL A N 1
ATOM 1627 C CA . VAL A 1 210 ? 13.669 12.062 -22.324 1.00 91.62 210 VAL A CA 1
ATOM 1628 C C . VAL A 1 210 ? 14.061 10.588 -22.367 1.00 91.62 210 VAL A C 1
ATOM 1630 O O . VAL A 1 210 ? 15.075 10.247 -22.976 1.00 91.62 210 VAL A O 1
ATOM 1633 N N . SER A 1 211 ? 13.250 9.690 -21.793 1.00 91.69 211 SER A N 1
ATOM 1634 C CA . SER A 1 211 ? 13.506 8.251 -21.897 1.00 91.69 211 SER A CA 1
ATOM 1635 C C . SER A 1 211 ? 13.572 7.809 -23.361 1.00 91.69 211 SER A C 1
ATOM 1637 O O . SER A 1 211 ? 14.567 7.215 -23.760 1.00 91.69 211 SER A O 1
ATOM 1639 N N . GLN A 1 212 ? 12.614 8.202 -24.204 1.00 88.19 212 GLN A N 1
ATOM 1640 C CA . GLN A 1 212 ? 12.601 7.841 -25.625 1.00 88.19 212 GLN A CA 1
ATOM 1641 C C . GLN A 1 212 ? 13.809 8.409 -26.384 1.00 88.19 212 GLN A C 1
ATOM 1643 O O . GLN A 1 212 ? 14.364 7.731 -27.254 1.00 88.19 212 GLN A O 1
ATOM 1648 N N . ALA A 1 213 ? 14.285 9.604 -26.015 1.00 87.62 213 ALA A N 1
ATOM 1649 C CA . ALA A 1 213 ? 15.502 10.192 -26.576 1.00 87.62 213 ALA A CA 1
ATOM 1650 C C . ALA A 1 213 ? 16.768 9.366 -26.260 1.00 87.62 213 ALA A C 1
ATOM 1652 O O . ALA A 1 213 ? 17.651 9.257 -27.118 1.00 87.62 213 ALA A O 1
ATOM 1653 N N . TYR A 1 214 ? 16.819 8.735 -25.080 1.00 85.81 214 TYR A N 1
ATOM 1654 C CA . TYR A 1 214 ? 17.853 7.772 -24.663 1.00 85.81 214 TYR A CA 1
ATOM 1655 C C . TYR A 1 214 ? 17.570 6.317 -25.050 1.00 85.81 214 TYR A C 1
ATOM 1657 O O . TYR A 1 214 ? 18.439 5.458 -24.874 1.00 85.81 214 TYR A O 1
ATOM 1665 N N . GLY A 1 215 ? 16.364 6.033 -25.540 1.00 77.62 215 GLY A N 1
ATOM 1666 C CA . GLY A 1 215 ? 15.925 4.708 -25.949 1.00 77.62 215 GLY A CA 1
ATOM 1667 C C . GLY A 1 215 ? 16.726 4.162 -27.133 1.00 77.62 215 GLY A C 1
ATOM 1668 O O . GLY A 1 215 ? 17.614 4.838 -27.662 1.00 77.62 215 GLY A O 1
ATOM 1669 N N . PRO A 1 216 ? 16.433 2.925 -27.569 1.00 69.62 216 PRO A N 1
ATOM 1670 C CA . PRO A 1 216 ? 17.156 2.307 -28.664 1.00 69.62 216 PRO A CA 1
ATOM 1671 C C . PRO A 1 216 ? 17.200 3.199 -29.909 1.00 69.62 216 PRO A C 1
ATOM 1673 O O . PRO A 1 216 ? 16.166 3.574 -30.459 1.00 69.62 216 PRO A O 1
ATOM 1676 N N . PHE A 1 217 ? 18.414 3.542 -30.333 1.00 72.94 217 PHE A N 1
ATOM 1677 C CA . PHE A 1 217 ? 18.673 4.384 -31.492 1.00 72.94 217 PHE A CA 1
ATOM 1678 C C . PHE A 1 217 ? 19.623 3.637 -32.427 1.00 72.94 217 PHE A C 1
ATOM 1680 O O . PHE A 1 217 ? 20.816 3.513 -32.139 1.00 72.94 217 PHE A O 1
ATOM 1687 N N . ASP A 1 218 ? 19.059 3.068 -33.492 1.00 64.38 218 ASP A N 1
ATOM 1688 C CA . ASP A 1 218 ? 19.808 2.326 -34.504 1.00 64.38 218 ASP A CA 1
ATOM 1689 C C . ASP A 1 218 ? 20.373 3.308 -35.534 1.00 64.38 218 ASP A C 1
ATOM 1691 O O . ASP A 1 218 ? 19.624 3.988 -36.238 1.00 64.38 218 ASP A O 1
ATOM 1695 N N . VAL A 1 219 ? 21.697 3.426 -35.569 1.00 67.44 219 VAL A N 1
ATOM 1696 C CA . VAL A 1 219 ? 22.419 4.358 -36.439 1.00 67.44 219 VAL A CA 1
ATOM 1697 C C . VAL A 1 219 ? 23.577 3.639 -37.105 1.00 67.44 219 VAL A C 1
ATOM 1699 O O . VAL A 1 219 ? 24.607 3.382 -36.490 1.00 67.44 219 VAL A O 1
ATOM 1702 N N . GLU A 1 220 ? 23.416 3.285 -38.375 1.00 64.69 220 GLU A N 1
ATOM 1703 C CA . GLU A 1 220 ? 24.400 2.464 -39.084 1.00 64.69 220 GLU A CA 1
ATOM 1704 C C . GLU A 1 220 ? 25.596 3.292 -39.582 1.00 64.69 220 GLU A C 1
ATOM 1706 O O . GLU A 1 220 ? 26.683 2.749 -39.772 1.00 64.69 220 GLU A O 1
ATOM 1711 N N . LEU A 1 221 ? 25.425 4.598 -39.818 1.00 62.16 221 LEU A N 1
ATOM 1712 C CA . LEU A 1 221 ? 26.517 5.482 -40.238 1.00 62.16 221 LEU A CA 1
ATOM 1713 C C . LEU A 1 221 ? 27.163 6.202 -39.051 1.00 62.16 221 LEU A C 1
ATOM 1715 O O . LEU A 1 221 ? 28.390 6.376 -39.034 1.00 62.16 221 LEU A O 1
ATOM 1719 N N . LEU A 1 222 ? 26.375 6.585 -38.042 1.00 60.91 222 LEU A N 1
ATOM 1720 C CA . LEU A 1 222 ? 26.910 7.184 -36.812 1.00 60.91 222 LEU A CA 1
ATOM 1721 C C . LEU A 1 222 ? 27.560 6.148 -35.878 1.00 60.91 222 LEU A C 1
ATOM 1723 O O . LEU A 1 222 ? 28.330 6.541 -35.004 1.00 60.91 222 LEU A O 1
ATOM 1727 N N . TRP A 1 223 ? 27.329 4.845 -36.092 1.00 64.38 223 TRP A N 1
ATOM 1728 C CA . TRP A 1 223 ? 27.922 3.769 -35.294 1.00 64.38 223 TRP A CA 1
ATOM 1729 C C . TRP A 1 223 ? 28.357 2.552 -36.128 1.00 64.38 223 TRP A C 1
ATOM 1731 O O . TRP A 1 223 ? 27.705 2.190 -37.101 1.00 64.38 223 TRP A O 1
ATOM 1741 N N . TYR A 1 224 ? 29.460 1.886 -35.756 1.00 48.69 224 TYR A N 1
ATOM 1742 C CA . TYR A 1 224 ? 29.958 0.722 -36.500 1.00 48.69 224 TYR A CA 1
ATOM 1743 C C . TYR A 1 224 ? 29.239 -0.578 -36.082 1.00 48.69 224 TYR A C 1
ATOM 1745 O O . TYR A 1 224 ? 29.108 -0.912 -34.904 1.00 48.69 224 TYR A O 1
ATOM 1753 N N . LYS A 1 225 ? 28.793 -1.319 -37.101 1.00 42.94 225 LYS A N 1
ATOM 1754 C CA . LYS A 1 225 ? 27.785 -2.401 -37.192 1.00 42.94 225 LYS A CA 1
ATOM 1755 C C . LYS A 1 225 ? 27.809 -3.585 -36.193 1.00 42.94 225 LYS A C 1
ATOM 1757 O O . LYS A 1 225 ? 27.034 -4.521 -36.374 1.00 42.94 225 LYS A O 1
ATOM 1762 N N . HIS A 1 226 ? 28.654 -3.614 -35.158 1.00 41.31 226 HIS A N 1
ATOM 1763 C CA . HIS A 1 226 ? 28.872 -4.835 -34.361 1.00 41.31 226 HIS A CA 1
ATOM 1764 C C . HIS A 1 226 ? 28.961 -4.708 -32.834 1.00 41.31 226 HIS A C 1
ATOM 1766 O O . HIS A 1 226 ? 29.250 -5.710 -32.168 1.00 41.31 226 HIS A O 1
ATOM 1772 N N . SER A 1 227 ? 28.642 -3.566 -32.220 1.00 43.28 227 SER A N 1
ATOM 1773 C CA . SER A 1 227 ? 28.651 -3.532 -30.754 1.00 43.28 227 SER A CA 1
ATOM 1774 C C . SER A 1 227 ? 27.412 -4.241 -30.172 1.00 43.28 227 SER A C 1
ATOM 1776 O O . SER A 1 227 ? 26.292 -3.742 -30.139 1.00 43.28 227 SER A O 1
ATOM 1778 N N . LYS A 1 228 ? 27.634 -5.435 -29.610 1.00 42.00 228 LYS A N 1
ATOM 1779 C CA . LYS A 1 228 ? 26.727 -6.080 -28.637 1.00 42.00 228 LYS A CA 1
ATOM 1780 C C . LYS A 1 228 ? 26.596 -5.274 -27.327 1.00 42.00 228 LYS A C 1
ATOM 1782 O O . LYS A 1 228 ? 25.957 -5.730 -26.381 1.00 42.00 228 LYS A O 1
ATOM 1787 N N . SER A 1 229 ? 27.214 -4.094 -27.242 1.00 42.53 229 SER A N 1
ATOM 1788 C CA . SER A 1 229 ? 27.305 -3.266 -26.042 1.00 42.53 229 SER A CA 1
ATOM 1789 C C . SER A 1 229 ? 26.154 -2.260 -25.977 1.00 42.53 229 SER A C 1
ATOM 1791 O O . SER A 1 229 ? 26.330 -1.046 -26.026 1.00 42.53 229 SER A O 1
ATOM 1793 N N . PHE A 1 230 ? 24.939 -2.788 -25.847 1.00 47.72 230 PHE A N 1
ATOM 1794 C CA . PHE A 1 230 ? 23.767 -2.012 -25.427 1.00 47.72 230 PHE A CA 1
ATOM 1795 C C . PHE A 1 230 ? 23.689 -1.862 -23.893 1.00 47.72 230 PHE A C 1
ATOM 1797 O O . PHE A 1 230 ? 22.741 -1.286 -23.361 1.00 47.72 230 PHE A O 1
ATOM 1804 N N . SER A 1 231 ? 24.665 -2.403 -23.153 1.00 46.19 231 SER A N 1
ATOM 1805 C CA . SER A 1 231 ? 24.597 -2.572 -21.696 1.00 46.19 231 SER A CA 1
ATOM 1806 C C . SER A 1 231 ? 24.705 -1.259 -20.913 1.00 46.19 231 SER A C 1
ATOM 1808 O O . SER A 1 231 ? 24.003 -1.109 -19.919 1.00 46.19 231 SER A O 1
ATOM 1810 N N . GLY A 1 232 ? 25.503 -0.286 -21.373 1.00 48.75 232 GLY A N 1
ATOM 1811 C CA . GLY A 1 232 ? 25.593 1.043 -20.742 1.00 48.75 232 GLY A CA 1
ATOM 1812 C C . GLY A 1 232 ? 24.369 1.928 -21.019 1.00 48.75 232 GLY A C 1
ATOM 1813 O O . GLY A 1 232 ? 23.857 2.591 -20.117 1.00 48.75 232 GLY A O 1
ATOM 1814 N N . LYS A 1 233 ? 23.835 1.858 -22.247 1.00 54.69 233 LYS A N 1
ATOM 1815 C CA . LYS A 1 233 ? 22.718 2.682 -22.752 1.00 54.69 233 LYS A CA 1
ATOM 1816 C C . LYS A 1 233 ? 21.352 2.257 -22.206 1.00 54.69 233 LYS A C 1
ATOM 1818 O O . LYS A 1 233 ? 20.449 3.079 -22.093 1.00 54.69 233 LYS A O 1
ATOM 1823 N N . ARG A 1 234 ? 21.217 1.002 -21.756 1.00 61.41 234 ARG A N 1
ATOM 1824 C CA . ARG A 1 234 ? 20.009 0.530 -21.061 1.00 61.41 234 ARG A CA 1
ATOM 1825 C C . ARG A 1 234 ? 19.776 1.273 -19.740 1.00 61.41 234 ARG A C 1
ATOM 1827 O O . ARG A 1 234 ? 18.633 1.404 -19.336 1.00 61.41 234 ARG A O 1
ATOM 1834 N N . SER A 1 235 ? 20.822 1.787 -19.086 1.00 74.31 235 SER A N 1
ATOM 1835 C CA . SER A 1 235 ? 20.694 2.405 -17.759 1.00 74.31 235 SER A CA 1
ATOM 1836 C C . SER A 1 235 ? 19.981 3.763 -17.786 1.00 74.31 235 SER A C 1
ATOM 1838 O O . SER A 1 235 ? 19.008 3.936 -17.062 1.00 74.31 235 SER A O 1
ATOM 1840 N N . ALA A 1 236 ? 20.396 4.701 -18.647 1.00 82.88 236 ALA A N 1
ATOM 1841 C CA . ALA A 1 236 ? 19.771 6.024 -18.751 1.00 82.88 236 ALA A CA 1
ATOM 1842 C C . ALA A 1 236 ? 18.325 5.936 -19.264 1.00 82.88 236 ALA A C 1
ATOM 1844 O O . ALA A 1 236 ? 17.433 6.524 -18.654 1.00 82.88 236 ALA A O 1
ATOM 1845 N N . TYR A 1 237 ? 18.084 5.136 -20.312 1.00 86.50 237 TYR A N 1
ATOM 1846 C CA . TYR A 1 237 ? 16.735 4.843 -20.806 1.00 86.50 237 TYR A CA 1
ATOM 1847 C C . TYR A 1 237 ? 15.834 4.292 -19.694 1.00 86.50 237 TYR A C 1
ATOM 1849 O O . TYR A 1 237 ? 14.797 4.880 -19.401 1.00 86.50 237 TYR A O 1
ATOM 1857 N N . VAL A 1 238 ? 16.255 3.213 -19.020 1.00 87.12 238 VAL A N 1
ATOM 1858 C CA . VAL A 1 238 ? 15.457 2.574 -17.961 1.00 87.12 238 VAL A CA 1
ATOM 1859 C C . VAL A 1 238 ? 15.259 3.502 -16.763 1.00 87.12 238 VAL A C 1
ATOM 1861 O O . VAL A 1 238 ? 14.182 3.500 -16.177 1.00 87.12 238 VAL A O 1
ATOM 1864 N N . ASN A 1 239 ? 16.250 4.320 -16.403 1.00 90.44 239 ASN A N 1
ATOM 1865 C CA . ASN A 1 239 ? 16.134 5.263 -15.290 1.00 90.44 239 ASN A CA 1
ATOM 1866 C C . ASN A 1 239 ? 15.113 6.372 -15.573 1.00 90.44 239 ASN A C 1
ATOM 1868 O O . ASN A 1 239 ? 14.294 6.675 -14.707 1.00 90.44 239 ASN A O 1
ATOM 1872 N N . TRP A 1 240 ? 15.131 6.964 -16.769 1.00 92.81 240 TRP A N 1
ATOM 1873 C CA . TRP A 1 240 ? 14.135 7.970 -17.147 1.00 92.81 240 TRP A CA 1
ATOM 1874 C C . TRP A 1 240 ? 12.747 7.359 -17.332 1.00 92.81 240 TRP A C 1
ATOM 1876 O O . TRP A 1 240 ? 11.770 7.917 -16.838 1.00 92.81 240 TRP A O 1
ATOM 1886 N N . LEU A 1 241 ? 12.667 6.170 -17.934 1.00 93.31 241 LEU A N 1
ATOM 1887 C CA . LEU A 1 241 ? 11.418 5.424 -18.076 1.00 93.31 241 LEU A CA 1
ATOM 1888 C C . LEU A 1 241 ? 10.808 5.091 -16.707 1.00 93.31 241 LEU A C 1
ATOM 1890 O O . LEU A 1 241 ? 9.604 5.228 -16.506 1.00 93.31 241 LEU A O 1
ATOM 1894 N N . ARG A 1 242 ? 11.648 4.722 -15.734 1.00 93.88 242 ARG A N 1
ATOM 1895 C CA . ARG A 1 242 ? 11.251 4.511 -14.339 1.00 93.88 242 ARG A CA 1
ATOM 1896 C C . ARG A 1 242 ? 10.694 5.773 -13.711 1.00 93.88 242 ARG A C 1
ATOM 1898 O O . ARG A 1 242 ? 9.616 5.705 -13.139 1.00 93.88 242 ARG A O 1
ATOM 1905 N N . ARG A 1 243 ? 11.377 6.910 -13.844 1.00 94.56 243 ARG A N 1
ATOM 1906 C CA . ARG A 1 243 ? 10.884 8.192 -13.313 1.00 94.56 243 ARG A CA 1
ATOM 1907 C C . ARG A 1 243 ? 9.525 8.558 -13.904 1.00 94.56 243 ARG A C 1
ATOM 1909 O O . ARG A 1 243 ? 8.623 8.920 -13.158 1.00 94.56 243 ARG A O 1
ATOM 1916 N N . ALA A 1 244 ? 9.356 8.392 -15.215 1.00 95.69 244 ALA A N 1
ATOM 1917 C CA . ALA A 1 244 ? 8.076 8.611 -15.881 1.00 95.69 244 ALA A CA 1
ATOM 1918 C C . ALA A 1 244 ? 6.983 7.676 -15.336 1.00 95.69 244 ALA A C 1
ATOM 1920 O O . ALA A 1 244 ? 5.878 8.117 -15.021 1.00 95.69 244 ALA A O 1
ATOM 1921 N N . ALA A 1 245 ? 7.302 6.391 -15.161 1.00 94.38 245 ALA A N 1
ATOM 1922 C CA . ALA A 1 245 ? 6.371 5.402 -14.632 1.00 94.38 245 ALA A CA 1
ATOM 1923 C C . ALA A 1 245 ? 6.005 5.653 -13.156 1.00 94.38 245 ALA A C 1
ATOM 1925 O O . ALA A 1 245 ? 4.854 5.482 -12.759 1.00 94.38 245 ALA A O 1
ATOM 1926 N N . GLU A 1 246 ? 6.964 6.081 -12.335 1.00 92.56 246 GLU A N 1
ATOM 1927 C CA . GLU A 1 246 ? 6.752 6.478 -10.938 1.00 92.56 246 GLU A CA 1
ATOM 1928 C C . GLU A 1 246 ? 5.900 7.749 -10.829 1.00 92.56 246 GLU A C 1
ATOM 1930 O O . GLU A 1 246 ? 5.059 7.836 -9.936 1.00 92.56 246 GLU A O 1
ATOM 1935 N N . ALA A 1 247 ? 6.049 8.680 -11.776 1.00 90.06 247 ALA A N 1
ATOM 1936 C CA . ALA A 1 247 ? 5.219 9.877 -11.908 1.00 90.06 247 ALA A CA 1
ATOM 1937 C C . ALA A 1 247 ? 3.824 9.604 -12.515 1.00 90.06 247 ALA A C 1
ATOM 1939 O O . ALA A 1 247 ? 2.997 10.509 -12.590 1.00 90.06 247 ALA A O 1
ATOM 1940 N N . GLY A 1 248 ? 3.529 8.359 -12.912 1.00 87.75 248 GLY A N 1
ATOM 1941 C CA . GLY A 1 248 ? 2.202 7.938 -13.368 1.00 87.75 248 GLY A CA 1
ATOM 1942 C C . GLY A 1 248 ? 1.986 7.942 -14.883 1.00 87.75 248 GLY A C 1
ATOM 1943 O O . GLY A 1 248 ? 0.846 7.764 -15.313 1.00 87.75 248 GLY A O 1
ATOM 1944 N N . HIS A 1 249 ? 3.036 8.107 -15.696 1.00 93.31 249 HIS A N 1
ATOM 1945 C CA . HIS A 1 249 ? 2.924 8.046 -17.156 1.00 93.31 249 HIS A CA 1
ATOM 1946 C C . HIS A 1 249 ? 2.490 6.645 -17.617 1.00 93.31 249 HIS A C 1
ATOM 1948 O O . HIS A 1 249 ? 3.170 5.649 -17.349 1.00 93.31 249 HIS A O 1
ATOM 1954 N N . VAL A 1 250 ? 1.361 6.558 -18.325 1.00 88.62 250 VAL A N 1
ATOM 1955 C CA . VAL A 1 250 ? 0.698 5.283 -18.653 1.00 88.62 250 VAL A CA 1
ATOM 1956 C C . VAL A 1 250 ? 1.576 4.400 -19.538 1.00 88.62 250 VAL A C 1
ATOM 1958 O O . VAL A 1 250 ? 1.838 3.251 -19.176 1.00 88.62 250 VAL A O 1
ATOM 1961 N N . ASP A 1 251 ? 2.108 4.935 -20.638 1.00 89.25 251 ASP A N 1
ATOM 1962 C CA . ASP A 1 251 ? 2.946 4.142 -21.548 1.00 89.25 251 ASP A CA 1
ATOM 1963 C C . ASP A 1 251 ? 4.266 3.734 -20.891 1.00 89.25 251 ASP A C 1
ATOM 1965 O O . ASP A 1 251 ? 4.767 2.638 -21.128 1.00 89.25 251 ASP A O 1
ATOM 1969 N N . ALA A 1 252 ? 4.781 4.548 -19.964 1.00 92.62 252 ALA A N 1
ATOM 1970 C CA . ALA A 1 252 ? 6.019 4.230 -19.260 1.00 92.62 252 ALA A CA 1
ATOM 1971 C C . ALA A 1 252 ? 5.814 3.047 -18.306 1.00 92.62 252 ALA A C 1
ATOM 1973 O O . ALA A 1 252 ? 6.661 2.160 -18.224 1.00 92.62 252 ALA A O 1
ATOM 1974 N N . ILE A 1 253 ? 4.662 2.995 -17.625 1.00 91.62 253 ILE A N 1
ATOM 1975 C CA . ILE A 1 253 ? 4.266 1.865 -16.774 1.00 91.62 253 ILE A CA 1
ATOM 1976 C C . ILE A 1 253 ? 4.082 0.586 -17.606 1.00 91.62 253 ILE A C 1
ATOM 1978 O O . ILE A 1 253 ? 4.362 -0.508 -17.114 1.00 91.62 253 ILE A O 1
ATOM 1982 N N . HIS A 1 254 ? 3.630 0.688 -18.858 1.00 89.25 254 HIS A N 1
ATOM 1983 C CA . HIS A 1 254 ? 3.553 -0.458 -19.767 1.00 89.25 254 HIS A CA 1
ATOM 1984 C C . HIS A 1 254 ? 4.933 -0.909 -20.264 1.00 89.25 254 HIS A C 1
ATOM 1986 O O . HIS A 1 254 ? 5.236 -2.101 -20.198 1.00 89.25 254 HIS A O 1
ATOM 1992 N N . GLU A 1 255 ? 5.780 0.013 -20.720 1.00 90.38 255 GLU A N 1
ATOM 1993 C CA . GLU A 1 255 ? 7.097 -0.307 -21.282 1.00 90.38 255 GLU A CA 1
ATOM 1994 C C . GLU A 1 255 ? 8.090 -0.816 -20.231 1.00 90.38 255 GLU A C 1
ATOM 1996 O O . GLU A 1 255 ? 8.860 -1.744 -20.503 1.00 90.38 255 GLU A O 1
ATOM 2001 N N . ILE A 1 256 ? 8.059 -0.273 -19.007 1.00 91.88 256 ILE A N 1
ATOM 2002 C CA . ILE A 1 256 ? 9.028 -0.636 -17.965 1.00 91.88 256 ILE A CA 1
ATOM 2003 C C . ILE A 1 256 ? 8.959 -2.117 -17.582 1.00 91.88 256 ILE A C 1
ATOM 2005 O O . ILE A 1 256 ? 9.979 -2.700 -17.224 1.00 91.88 256 ILE A O 1
ATOM 2009 N N . VAL A 1 257 ? 7.805 -2.771 -17.748 1.00 90.12 257 VAL A N 1
ATOM 2010 C CA . VAL A 1 257 ? 7.630 -4.216 -17.515 1.00 90.12 257 VAL A CA 1
ATOM 2011 C C . VAL A 1 257 ? 8.621 -5.060 -18.327 1.00 90.12 257 VAL A C 1
ATOM 2013 O O . VAL A 1 257 ? 9.102 -6.089 -17.849 1.00 90.12 257 VAL A O 1
ATOM 2016 N N . ALA A 1 258 ? 8.948 -4.640 -19.551 1.00 87.81 258 ALA A N 1
ATOM 2017 C CA . ALA A 1 258 ? 9.838 -5.388 -20.437 1.00 87.81 258 ALA A CA 1
ATOM 2018 C C . ALA A 1 258 ? 11.329 -5.198 -20.107 1.00 87.81 258 ALA A C 1
ATOM 2020 O O . ALA A 1 258 ? 12.163 -6.009 -20.519 1.00 87.81 258 ALA A O 1
ATOM 2021 N N . VAL A 1 259 ? 11.678 -4.123 -19.395 1.00 86.56 259 VAL A N 1
ATOM 2022 C CA . VAL A 1 259 ? 13.073 -3.696 -19.189 1.00 86.56 259 VAL A CA 1
ATOM 2023 C C . VAL A 1 259 ? 13.498 -3.615 -17.724 1.00 86.56 259 VAL A C 1
ATOM 2025 O O . VAL A 1 259 ? 14.698 -3.525 -17.460 1.00 86.56 259 VAL A O 1
ATOM 2028 N N . ALA A 1 260 ? 12.550 -3.674 -16.787 1.00 86.31 260 ALA A N 1
ATOM 2029 C CA . ALA A 1 260 ? 12.806 -3.731 -15.355 1.00 86.31 260 ALA A CA 1
ATOM 2030 C C . ALA A 1 260 ? 13.577 -5.006 -14.966 1.00 86.31 260 ALA A C 1
ATOM 2032 O O . ALA A 1 260 ? 13.411 -6.051 -15.604 1.00 86.31 260 ALA A O 1
ATOM 2033 N N . PRO A 1 261 ? 14.402 -4.949 -13.905 1.00 84.44 261 PRO A N 1
ATOM 2034 C CA . PRO A 1 261 ? 15.019 -6.143 -13.341 1.00 84.44 261 PRO A CA 1
ATOM 2035 C C . PRO A 1 261 ? 13.951 -7.112 -12.812 1.00 84.44 261 PRO A C 1
ATOM 2037 O O . PRO A 1 261 ? 12.885 -6.688 -12.358 1.00 84.44 261 PRO A O 1
ATOM 2040 N N . ASP A 1 262 ? 14.258 -8.413 -12.815 1.00 82.31 262 ASP A N 1
ATOM 2041 C CA . ASP A 1 262 ? 13.315 -9.469 -12.409 1.00 82.31 262 ASP A CA 1
ATOM 2042 C C . ASP A 1 262 ? 12.734 -9.250 -11.002 1.00 82.31 262 ASP A C 1
ATOM 2044 O O . ASP A 1 262 ? 11.570 -9.558 -10.761 1.00 82.31 262 ASP A O 1
ATOM 2048 N N . SER A 1 263 ? 13.511 -8.648 -10.093 1.00 83.38 263 SER A N 1
ATOM 2049 C CA . SER A 1 263 ? 13.084 -8.315 -8.727 1.00 83.38 263 SER A CA 1
ATOM 2050 C C . SER A 1 263 ? 11.923 -7.320 -8.658 1.00 83.38 263 SER A C 1
ATOM 2052 O O . SER A 1 263 ? 11.203 -7.293 -7.667 1.00 83.38 263 SER A O 1
ATOM 2054 N N . GLU A 1 264 ? 11.740 -6.488 -9.681 1.00 85.25 264 GLU A N 1
ATOM 2055 C CA . GLU A 1 264 ? 10.727 -5.425 -9.704 1.00 85.25 264 GLU A CA 1
ATOM 2056 C C . GLU A 1 264 ? 9.639 -5.662 -10.750 1.00 85.25 264 GLU A C 1
ATOM 2058 O O . GLU A 1 264 ? 8.581 -5.029 -10.714 1.00 85.25 264 GLU A O 1
ATOM 2063 N N . LYS A 1 265 ? 9.894 -6.570 -11.693 1.00 86.31 265 LYS A N 1
ATOM 2064 C CA . LYS A 1 265 ? 9.026 -6.833 -12.836 1.00 86.31 265 LYS A CA 1
ATOM 2065 C C . LYS A 1 265 ? 7.590 -7.150 -12.416 1.00 86.31 265 LYS A C 1
ATOM 2067 O O . LYS A 1 265 ? 6.662 -6.561 -12.962 1.00 86.31 265 LYS A O 1
ATOM 2072 N N . SER A 1 266 ? 7.403 -7.990 -11.396 1.00 83.62 266 SER A N 1
ATOM 2073 C CA . SER A 1 266 ? 6.074 -8.341 -10.873 1.00 83.62 266 SER A CA 1
ATOM 2074 C C . SER A 1 266 ? 5.280 -7.120 -10.396 1.00 83.62 266 SER A C 1
ATOM 2076 O O . SER A 1 266 ? 4.094 -7.003 -10.702 1.00 83.62 266 SER A O 1
ATOM 2078 N N . ALA A 1 267 ? 5.929 -6.177 -9.706 1.00 86.00 267 ALA A N 1
ATOM 2079 C CA . ALA A 1 267 ? 5.270 -4.973 -9.203 1.00 86.00 267 ALA A CA 1
ATOM 2080 C C . ALA A 1 267 ? 4.832 -4.045 -10.350 1.00 86.00 267 ALA A C 1
ATOM 2082 O O . ALA A 1 267 ? 3.722 -3.505 -10.337 1.00 86.00 267 ALA A O 1
ATOM 2083 N N . TRP A 1 268 ? 5.675 -3.892 -11.375 1.00 89.06 268 TRP A N 1
ATOM 2084 C CA . TRP A 1 268 ? 5.324 -3.131 -12.575 1.00 89.06 268 TRP A CA 1
ATOM 2085 C C . TRP A 1 268 ? 4.219 -3.807 -13.389 1.00 89.06 268 TRP A C 1
ATOM 2087 O O . TRP A 1 268 ? 3.313 -3.124 -13.860 1.00 89.06 268 TRP A O 1
ATOM 2097 N N . GLU A 1 269 ? 4.223 -5.138 -13.489 1.00 88.19 269 GLU A N 1
ATOM 2098 C CA . GLU A 1 269 ? 3.150 -5.898 -14.139 1.00 88.19 269 GLU A CA 1
ATOM 2099 C C . GLU A 1 269 ? 1.803 -5.684 -13.445 1.00 88.19 269 GLU A C 1
ATOM 2101 O O . GLU A 1 269 ? 0.796 -5.474 -14.122 1.00 88.19 269 GLU A O 1
ATOM 2106 N N . VAL A 1 270 ? 1.768 -5.687 -12.109 1.00 86.25 270 VAL A N 1
ATOM 2107 C CA . VAL A 1 270 ? 0.552 -5.388 -11.336 1.00 86.25 270 VAL A CA 1
ATOM 2108 C C . VAL A 1 270 ? 0.060 -3.970 -11.633 1.00 86.25 270 VAL A C 1
ATOM 2110 O O . VAL A 1 270 ? -1.094 -3.806 -12.030 1.00 86.25 270 VAL A O 1
ATOM 2113 N N . LYS A 1 271 ? 0.930 -2.953 -11.540 1.00 87.06 271 LYS A N 1
ATOM 2114 C CA . LYS A 1 271 ? 0.574 -1.552 -11.853 1.00 87.06 271 LYS A CA 1
ATOM 2115 C C . LYS A 1 271 ? 0.040 -1.395 -13.279 1.00 87.06 271 LYS A C 1
ATOM 2117 O O . LYS A 1 271 ? -1.000 -0.777 -13.491 1.00 87.06 271 LYS A O 1
ATOM 2122 N N . SER A 1 272 ? 0.726 -2.000 -14.243 1.00 86.88 272 SER A N 1
ATOM 2123 C CA . SER A 1 272 ? 0.356 -2.003 -15.658 1.00 86.88 272 SER A CA 1
ATOM 2124 C C . SER A 1 272 ? -1.018 -2.635 -15.893 1.00 86.88 272 SER A C 1
ATOM 2126 O O . SER A 1 272 ? -1.863 -2.087 -16.603 1.00 86.88 272 SER A O 1
ATOM 2128 N N . THR A 1 273 ? -1.284 -3.764 -15.237 1.00 83.94 273 THR A N 1
ATOM 2129 C CA . THR A 1 273 ? -2.561 -4.481 -15.344 1.00 83.94 273 THR A CA 1
ATOM 2130 C C . THR A 1 273 ? -3.700 -3.692 -14.687 1.00 83.94 273 THR A C 1
ATOM 2132 O O . THR A 1 273 ? -4.781 -3.591 -15.263 1.00 83.94 273 THR A O 1
ATOM 2135 N N . LEU A 1 274 ? -3.455 -3.046 -13.540 1.00 82.81 274 LEU A N 1
ATOM 2136 C CA . LEU A 1 274 ? -4.426 -2.164 -12.876 1.00 82.81 274 LEU A CA 1
ATOM 2137 C C . LEU A 1 274 ? -4.808 -0.944 -13.733 1.00 82.81 274 LEU A C 1
ATOM 2139 O O . LEU A 1 274 ? -5.963 -0.518 -13.709 1.00 82.81 274 LEU A O 1
ATOM 2143 N N . LEU A 1 275 ? -3.881 -0.389 -14.522 1.00 81.06 275 LEU A N 1
ATOM 2144 C CA . LEU A 1 275 ? -4.200 0.685 -15.473 1.00 81.06 275 LEU A CA 1
ATOM 2145 C C . LEU A 1 275 ? -5.134 0.210 -16.589 1.00 81.06 275 LEU A C 1
ATOM 2147 O O . LEU A 1 275 ? -6.147 0.860 -16.853 1.00 81.06 275 LEU A O 1
ATOM 2151 N N . LYS A 1 276 ? -4.861 -0.959 -17.186 1.00 78.81 276 LYS A N 1
ATOM 2152 C CA . LYS A 1 276 ? -5.782 -1.577 -18.162 1.00 78.81 276 LYS A CA 1
ATOM 2153 C C . LYS A 1 276 ? -7.170 -1.795 -17.564 1.00 78.81 276 LYS A C 1
ATOM 2155 O O . LYS A 1 276 ? -8.181 -1.591 -18.237 1.00 78.81 276 LYS A O 1
ATOM 2160 N N . ALA A 1 277 ? -7.210 -2.148 -16.283 1.00 77.06 277 ALA A N 1
ATOM 2161 C CA . ALA A 1 277 ? -8.435 -2.337 -15.529 1.00 77.06 277 ALA A CA 1
ATOM 2162 C C . ALA A 1 277 ? -9.295 -1.076 -15.422 1.00 77.06 277 ALA A C 1
ATOM 2164 O O . ALA A 1 277 ? -10.508 -1.137 -15.624 1.00 77.06 277 ALA A O 1
ATOM 2165 N N . LYS A 1 278 ? -8.674 0.075 -15.133 1.00 76.00 278 LYS A N 1
ATOM 2166 C CA . LYS A 1 278 ? -9.371 1.372 -15.078 1.00 76.00 278 LYS A CA 1
ATOM 2167 C C . LYS A 1 278 ? -10.019 1.721 -16.416 1.00 76.00 278 LYS A C 1
ATOM 2169 O O . LYS A 1 278 ? -11.118 2.269 -16.435 1.00 76.00 278 LYS A O 1
ATOM 2174 N N . ASN A 1 279 ? -9.387 1.311 -17.512 1.00 73.06 279 ASN A N 1
ATOM 2175 C CA . ASN A 1 279 ? -9.909 1.471 -18.866 1.00 73.06 279 ASN A CA 1
ATOM 2176 C C . ASN A 1 279 ? -10.918 0.376 -19.267 1.00 73.06 279 ASN A C 1
ATOM 2178 O O . ASN A 1 279 ? -11.343 0.347 -20.415 1.00 73.06 279 ASN A O 1
ATOM 2182 N N . LYS A 1 280 ? -11.321 -0.504 -18.333 1.00 72.00 280 LYS A N 1
ATOM 2183 C CA . LYS A 1 280 ? -12.292 -1.601 -18.517 1.00 72.00 280 LYS A CA 1
ATOM 2184 C C . LYS A 1 280 ? -11.931 -2.607 -19.622 1.00 72.00 280 LYS A C 1
ATOM 2186 O O . LYS A 1 280 ? -12.810 -3.295 -20.125 1.00 72.00 280 LYS A O 1
ATOM 2191 N N . ASN A 1 281 ? -10.644 -2.744 -19.940 1.00 71.94 281 ASN A N 1
ATOM 2192 C CA . ASN A 1 281 ? -10.144 -3.602 -21.021 1.00 71.94 281 ASN A CA 1
ATOM 2193 C C . ASN A 1 281 ? -9.444 -4.872 -20.501 1.00 71.94 281 ASN A C 1
ATOM 2195 O O . ASN A 1 281 ? -8.467 -5.315 -21.098 1.00 71.94 281 ASN A O 1
ATOM 2199 N N . LEU A 1 282 ? -9.870 -5.416 -19.356 1.00 78.50 282 LEU A N 1
ATOM 2200 C CA . LEU A 1 282 ? -9.289 -6.644 -18.804 1.00 78.50 282 LEU A CA 1
ATOM 2201 C C . LEU A 1 282 ? -10.147 -7.862 -19.120 1.00 78.50 282 LEU A C 1
ATOM 2203 O O . LEU A 1 282 ? -11.345 -7.873 -18.840 1.00 78.50 282 LEU A O 1
ATOM 2207 N N . GLU A 1 283 ? -9.501 -8.919 -19.595 1.00 85.38 283 GLU A N 1
ATOM 2208 C CA . GLU A 1 283 ? -10.133 -10.222 -19.781 1.00 85.38 283 GLU A CA 1
ATOM 2209 C C . GLU A 1 283 ? -10.207 -11.013 -18.464 1.00 85.38 283 GLU A C 1
ATOM 2211 O O . GLU A 1 283 ? -9.390 -10.839 -17.551 1.00 85.38 283 GLU A O 1
ATOM 2216 N N . MET A 1 284 ? -11.146 -11.964 -18.361 1.00 83.25 284 MET A N 1
ATOM 2217 C CA . MET A 1 284 ? -11.380 -12.717 -17.112 1.00 83.25 284 MET A CA 1
ATOM 2218 C C . MET A 1 284 ? -10.134 -13.465 -16.595 1.00 83.25 284 MET A C 1
ATOM 2220 O O . MET A 1 284 ? -9.995 -13.716 -15.394 1.00 83.25 284 MET A O 1
ATOM 2224 N N . TYR A 1 285 ? -9.241 -13.893 -17.495 1.00 84.56 285 TYR A N 1
ATOM 2225 C CA . TYR A 1 285 ? -8.015 -14.614 -17.138 1.00 84.56 285 TYR A CA 1
ATOM 2226 C C . TYR A 1 285 ? -6.923 -13.670 -16.635 1.00 84.56 285 TYR A C 1
ATOM 2228 O O . TYR A 1 285 ? -6.171 -14.042 -15.735 1.00 84.56 285 TYR A O 1
ATOM 2236 N N . GLU A 1 286 ? -6.872 -12.447 -17.158 1.00 84.56 286 GLU A N 1
ATOM 2237 C CA . GLU A 1 286 ? -5.947 -11.410 -16.707 1.00 84.56 286 GLU A CA 1
ATOM 2238 C C . GLU A 1 286 ? -6.358 -10.881 -15.332 1.00 84.56 286 GLU A C 1
ATOM 2240 O O . GLU A 1 286 ? -5.509 -10.754 -14.453 1.00 84.56 286 GLU A O 1
ATOM 2245 N N . MET A 1 287 ? -7.663 -10.685 -15.098 1.00 86.94 287 MET A N 1
ATOM 2246 C CA . MET A 1 287 ? -8.198 -10.364 -13.767 1.00 86.94 287 MET A CA 1
ATOM 2247 C C . MET A 1 287 ? -7.820 -11.435 -12.733 1.00 86.94 287 MET A C 1
ATOM 2249 O O . MET A 1 287 ? -7.373 -11.115 -11.634 1.00 86.94 287 MET A O 1
ATOM 2253 N N . PHE A 1 288 ? -7.935 -12.720 -13.090 1.00 87.31 288 PHE A N 1
ATOM 2254 C CA . PHE A 1 288 ? -7.522 -13.824 -12.219 1.00 87.31 288 PHE A CA 1
ATOM 2255 C C . PHE A 1 288 ? -6.004 -13.850 -11.979 1.00 87.31 288 PHE A C 1
ATOM 2257 O O . PHE A 1 288 ? -5.557 -14.097 -10.861 1.00 87.31 288 PHE A O 1
ATOM 2264 N N . ALA A 1 289 ? -5.191 -13.595 -13.007 1.00 88.69 289 ALA A N 1
ATOM 2265 C CA . ALA A 1 289 ? -3.738 -13.527 -12.865 1.00 88.69 289 ALA A CA 1
ATOM 2266 C C . ALA A 1 289 ? -3.301 -12.357 -11.965 1.00 88.69 289 ALA A C 1
ATOM 2268 O O . ALA A 1 289 ? -2.444 -12.546 -11.102 1.00 88.69 289 ALA A O 1
ATOM 2269 N N . LEU A 1 290 ? -3.925 -11.185 -12.118 1.00 89.75 290 LEU A N 1
ATOM 2270 C CA . LEU A 1 290 ? -3.736 -10.027 -11.243 1.00 89.75 290 LEU A CA 1
ATOM 2271 C C . LEU A 1 290 ? -4.091 -10.368 -9.794 1.00 89.75 290 LEU A C 1
ATOM 2273 O O . LEU A 1 290 ? -3.299 -10.111 -8.891 1.00 89.75 290 LEU A O 1
ATOM 2277 N N . ALA A 1 291 ? -5.238 -11.011 -9.582 1.00 88.19 291 ALA A N 1
ATOM 2278 C CA . ALA A 1 291 ? -5.683 -11.423 -8.259 1.00 88.19 291 ALA A CA 1
ATOM 2279 C C . ALA A 1 291 ? -4.697 -12.394 -7.578 1.00 88.19 291 ALA A C 1
ATOM 2281 O O . ALA A 1 291 ? -4.418 -12.242 -6.391 1.00 88.19 291 ALA A O 1
ATOM 2282 N N . ASN A 1 292 ? -4.106 -13.345 -8.315 1.00 89.06 292 ASN A N 1
ATOM 2283 C CA . ASN A 1 292 ? -3.068 -14.236 -7.770 1.00 89.06 292 ASN A CA 1
ATOM 2284 C C . ASN A 1 292 ? -1.816 -13.471 -7.333 1.00 89.06 292 ASN A C 1
ATOM 2286 O O . ASN A 1 292 ? -1.260 -13.774 -6.280 1.00 89.06 292 ASN A O 1
ATOM 2290 N N . LYS A 1 293 ? -1.378 -12.481 -8.120 1.00 88.06 293 LYS A N 1
ATOM 2291 C CA . LYS A 1 293 ? -0.211 -11.656 -7.773 1.00 88.06 293 LYS A CA 1
ATOM 2292 C C . LYS A 1 293 ? -0.483 -10.808 -6.533 1.00 88.06 293 LYS A C 1
ATOM 2294 O O . LYS A 1 293 ? 0.294 -10.854 -5.592 1.00 88.06 293 LYS A O 1
ATOM 2299 N N . LEU A 1 294 ? -1.633 -10.136 -6.486 1.00 86.56 294 LEU A N 1
ATOM 2300 C CA . LEU A 1 294 ? -2.055 -9.358 -5.319 1.00 86.56 294 LEU A CA 1
ATOM 2301 C C . LEU A 1 294 ? -2.170 -10.226 -4.059 1.00 86.56 294 LEU A C 1
ATOM 2303 O O . LEU A 1 294 ? -1.761 -9.800 -2.985 1.00 86.56 294 LEU A O 1
ATOM 2307 N N . MET A 1 295 ? -2.684 -11.453 -4.187 1.00 84.31 295 MET A N 1
ATOM 2308 C CA . MET A 1 295 ? -2.747 -12.408 -3.078 1.00 84.31 295 MET A CA 1
ATOM 2309 C C . MET A 1 295 ? -1.341 -12.804 -2.597 1.00 84.31 295 MET A C 1
ATOM 2311 O O . MET A 1 295 ? -1.104 -12.828 -1.393 1.00 84.31 295 MET A O 1
ATOM 2315 N N . ALA A 1 296 ? -0.408 -13.084 -3.514 1.00 83.38 296 ALA A N 1
ATOM 2316 C CA . ALA A 1 296 ? 0.980 -13.407 -3.171 1.00 83.38 296 ALA A CA 1
ATOM 2317 C C . ALA A 1 296 ? 1.709 -12.235 -2.487 1.00 83.38 296 ALA A C 1
ATOM 2319 O O . ALA A 1 296 ? 2.524 -12.461 -1.597 1.00 83.38 296 ALA A O 1
ATOM 2320 N N . ASP A 1 297 ? 1.352 -11.000 -2.847 1.00 78.12 297 ASP A N 1
ATOM 2321 C CA . ASP A 1 297 ? 1.865 -9.766 -2.243 1.00 78.12 297 ASP A CA 1
ATOM 2322 C C . ASP A 1 297 ? 1.148 -9.390 -0.924 1.00 78.12 297 ASP A C 1
ATOM 2324 O O . ASP A 1 297 ? 1.395 -8.321 -0.363 1.00 78.12 297 ASP A O 1
ATOM 2328 N N . GLY A 1 298 ? 0.242 -10.237 -0.416 1.00 77.25 298 GLY A N 1
ATOM 2329 C CA . GLY A 1 298 ? -0.491 -10.017 0.839 1.00 77.25 298 GLY A CA 1
ATOM 2330 C C . GLY A 1 298 ? -1.656 -9.022 0.747 1.00 77.25 298 GLY A C 1
ATOM 2331 O O . GLY A 1 298 ? -2.267 -8.685 1.760 1.00 77.25 298 GLY A O 1
ATOM 2332 N N . GLN A 1 299 ? -2.014 -8.559 -0.453 1.00 77.94 299 GLN A N 1
ATOM 2333 C CA . GLN A 1 299 ? -3.118 -7.624 -0.697 1.00 77.94 299 GLN A CA 1
ATOM 2334 C C . GLN A 1 299 ? -4.454 -8.365 -0.870 1.00 77.94 299 GLN A C 1
ATOM 2336 O O . GLN A 1 299 ? -5.140 -8.242 -1.887 1.00 77.94 299 GLN A O 1
ATOM 2341 N N . GLU A 1 300 ? -4.836 -9.157 0.132 1.00 77.62 300 GLU A N 1
ATOM 2342 C CA . GLU A 1 300 ? -5.956 -10.105 0.048 1.00 77.62 300 GLU A CA 1
ATOM 2343 C C . GLU A 1 300 ? -7.301 -9.437 -0.283 1.00 77.62 300 GLU A C 1
ATOM 2345 O O . GLU A 1 300 ? -8.041 -9.908 -1.149 1.00 77.62 300 GLU A O 1
ATOM 2350 N N . ALA A 1 301 ? -7.605 -8.296 0.341 1.00 74.06 301 ALA A N 1
ATOM 2351 C CA . ALA A 1 301 ? -8.858 -7.580 0.103 1.00 74.06 301 ALA A CA 1
ATOM 2352 C C . ALA A 1 301 ? -8.992 -7.086 -1.348 1.00 74.06 301 ALA A C 1
ATOM 2354 O O . ALA A 1 301 ? -10.085 -7.108 -1.917 1.00 74.06 301 ALA A O 1
ATOM 2355 N N . GLU A 1 302 ? -7.890 -6.641 -1.958 1.00 79.44 302 GLU A N 1
ATOM 2356 C CA . GLU A 1 302 ? -7.885 -6.193 -3.351 1.00 79.44 302 GLU A CA 1
ATOM 2357 C C . GLU A 1 302 ? -7.888 -7.381 -4.313 1.00 79.44 302 GLU A C 1
ATOM 2359 O O . GLU A 1 302 ? -8.661 -7.392 -5.273 1.00 79.44 302 GLU A O 1
ATOM 2364 N N . ALA A 1 303 ? -7.132 -8.436 -4.000 1.00 86.31 303 ALA A N 1
ATOM 2365 C CA . ALA A 1 303 ? -7.168 -9.697 -4.730 1.00 86.31 303 ALA A CA 1
ATOM 2366 C C . ALA A 1 303 ? -8.594 -10.267 -4.811 1.00 86.31 303 ALA A C 1
ATOM 2368 O O . ALA A 1 303 ? -9.051 -10.636 -5.892 1.00 86.31 303 ALA A O 1
ATOM 2369 N N . LEU A 1 304 ? -9.339 -10.279 -3.699 1.00 85.00 304 LEU A N 1
ATOM 2370 C CA . LEU A 1 304 ? -10.722 -10.767 -3.660 1.00 85.00 304 LEU A CA 1
ATOM 2371 C C . LEU A 1 304 ? -11.675 -9.959 -4.546 1.00 85.00 304 LEU A C 1
ATOM 2373 O O . LEU A 1 304 ? -12.581 -10.550 -5.135 1.00 85.00 304 LEU A O 1
ATOM 2377 N N . LYS A 1 305 ? -11.474 -8.643 -4.701 1.00 85.69 305 LYS A N 1
ATOM 2378 C CA . LYS A 1 305 ? -12.267 -7.836 -5.649 1.00 85.69 305 LYS A CA 1
ATOM 2379 C C . LYS A 1 305 ? -12.055 -8.317 -7.085 1.00 85.69 305 LYS A C 1
ATOM 2381 O O . LYS A 1 305 ? -13.032 -8.558 -7.793 1.00 85.69 305 LYS A O 1
ATOM 2386 N N . TRP A 1 306 ? -10.801 -8.532 -7.481 1.00 87.12 306 TRP A N 1
ATOM 2387 C CA . TRP A 1 306 ? -10.458 -9.029 -8.816 1.00 87.12 306 TRP A CA 1
ATOM 2388 C C . TRP A 1 306 ? -10.910 -10.475 -9.044 1.00 87.12 306 TRP A C 1
ATOM 2390 O O . TRP A 1 306 ? -11.413 -10.793 -10.121 1.00 87.12 306 TRP A O 1
ATOM 2400 N N . TYR A 1 307 ? -10.819 -11.346 -8.031 1.00 86.19 307 TYR A N 1
ATOM 2401 C CA . TYR A 1 307 ? -11.378 -12.697 -8.116 1.00 86.19 307 TYR A CA 1
ATOM 2402 C C . TYR A 1 307 ? -12.894 -12.686 -8.321 1.00 86.19 307 TYR A C 1
ATOM 2404 O O . TYR A 1 307 ? -13.384 -13.467 -9.133 1.00 86.19 307 TYR A O 1
ATOM 2412 N N . LYS A 1 308 ? -13.636 -11.806 -7.633 1.00 85.94 308 LYS A N 1
ATOM 2413 C CA . LYS A 1 308 ? -15.088 -11.658 -7.824 1.00 85.94 308 LYS A CA 1
ATOM 2414 C C . LYS A 1 308 ? -15.419 -11.215 -9.248 1.00 85.94 308 LYS A C 1
ATOM 2416 O O . LYS A 1 308 ? -16.176 -11.897 -9.922 1.00 85.94 308 LYS A O 1
ATOM 2421 N N . GLN A 1 309 ? -14.756 -10.178 -9.757 1.00 84.31 309 GLN A N 1
ATOM 2422 C CA . GLN A 1 309 ? -14.976 -9.714 -11.133 1.00 84.31 309 GLN A CA 1
ATOM 2423 C C . GLN A 1 309 ? -14.641 -10.788 -12.181 1.00 84.31 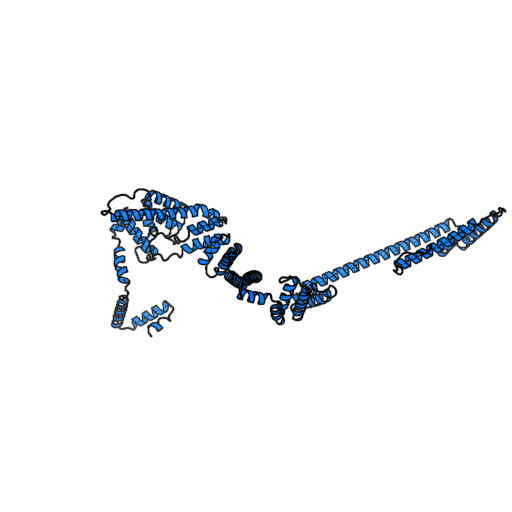309 GLN A C 1
ATOM 2425 O O . GLN A 1 309 ? -15.417 -11.022 -13.106 1.00 84.31 309 GLN A O 1
ATOM 2430 N N . ALA A 1 310 ? -13.525 -11.504 -12.013 1.00 86.81 310 ALA A N 1
ATOM 2431 C CA . ALA A 1 310 ? -13.182 -12.627 -12.883 1.00 86.81 310 ALA A CA 1
ATOM 2432 C C . ALA A 1 310 ? -14.231 -13.753 -12.807 1.00 86.81 310 ALA A C 1
ATOM 2434 O O . ALA A 1 310 ? -14.564 -14.368 -13.822 1.00 86.81 310 ALA A O 1
ATOM 2435 N N . ALA A 1 311 ? -14.747 -14.037 -11.608 1.00 86.50 311 ALA A N 1
ATOM 2436 C CA . ALA A 1 311 ? -15.781 -15.037 -11.374 1.00 86.50 311 ALA A CA 1
ATOM 2437 C C . ALA A 1 311 ? -17.116 -14.653 -12.030 1.00 86.50 311 ALA A C 1
ATOM 2439 O O . ALA A 1 311 ? -17.738 -15.515 -12.658 1.00 86.50 311 ALA A O 1
ATOM 2440 N N . ASP A 1 312 ? -17.512 -13.382 -11.951 1.00 85.69 312 ASP A N 1
ATOM 2441 C CA . ASP A 1 312 ? -18.725 -12.838 -12.572 1.00 85.69 312 ASP A CA 1
ATOM 2442 C C . ASP A 1 312 ? -18.675 -12.968 -14.101 1.00 85.69 312 ASP A C 1
ATOM 2444 O O . ASP A 1 312 ? -19.662 -13.348 -14.729 1.00 85.69 312 ASP A O 1
ATOM 2448 N N . LEU A 1 313 ? -17.490 -12.779 -14.693 1.00 85.00 313 LEU A N 1
ATOM 2449 C CA . LEU A 1 313 ? -17.233 -13.014 -16.120 1.00 85.00 313 LEU A CA 1
ATOM 2450 C C . LEU A 1 313 ? -17.124 -14.504 -16.501 1.00 85.00 313 LEU A C 1
ATOM 2452 O O . LEU A 1 313 ? -16.933 -14.829 -17.670 1.00 85.00 313 LEU A O 1
ATOM 2456 N N . GLY A 1 314 ? -17.257 -15.430 -15.546 1.00 84.19 314 GLY A N 1
ATOM 2457 C CA . GLY A 1 314 ? -17.321 -16.871 -15.807 1.00 84.19 314 GLY A CA 1
ATOM 2458 C C . GLY A 1 314 ? -16.043 -17.663 -15.518 1.00 84.19 314 GLY A C 1
ATOM 2459 O O . GLY A 1 314 ? -16.027 -18.875 -15.754 1.00 84.19 314 GLY A O 1
ATOM 2460 N N . ASN A 1 315 ? -14.993 -17.052 -14.956 1.00 87.69 315 ASN A N 1
ATOM 2461 C CA . ASN A 1 315 ? -13.756 -17.764 -14.630 1.00 87.69 315 ASN A CA 1
ATOM 2462 C C . ASN A 1 315 ? -13.983 -18.776 -13.490 1.00 87.69 315 ASN A C 1
ATOM 2464 O O . ASN A 1 315 ? -14.116 -18.416 -12.320 1.00 87.69 315 ASN A O 1
ATOM 2468 N N . GLN A 1 316 ? -13.982 -20.069 -13.822 1.00 84.00 316 GLN A N 1
ATOM 2469 C CA . GLN A 1 316 ? -14.262 -21.153 -12.869 1.00 84.00 316 GLN A CA 1
ATOM 2470 C C . GLN A 1 316 ? -13.214 -21.274 -11.753 1.00 84.00 316 GLN A C 1
ATOM 2472 O O . GLN A 1 316 ? -13.541 -21.643 -10.624 1.00 84.00 316 GLN A O 1
ATOM 2477 N N . ARG A 1 317 ? -11.948 -20.938 -12.039 1.00 84.44 317 ARG A N 1
ATOM 2478 C CA . ARG A 1 317 ? -10.888 -20.936 -11.019 1.00 84.44 317 ARG A CA 1
ATOM 2479 C C . ARG A 1 317 ? -11.103 -19.791 -10.036 1.00 84.44 317 ARG A C 1
ATOM 2481 O O . ARG A 1 317 ? -11.018 -20.015 -8.834 1.00 84.44 317 ARG A O 1
ATOM 2488 N N . ALA A 1 318 ? -11.451 -18.609 -10.542 1.00 84.31 318 ALA A N 1
ATOM 2489 C CA . ALA A 1 318 ? -11.796 -17.463 -9.711 1.00 84.31 318 ALA A CA 1
ATOM 2490 C C . ALA A 1 318 ? -13.020 -17.761 -8.835 1.00 84.31 318 ALA A C 1
ATOM 2492 O O . ALA A 1 318 ? -12.943 -17.569 -7.628 1.00 84.31 318 ALA A O 1
ATOM 2493 N N . LYS A 1 319 ? -14.090 -18.347 -9.399 1.00 82.38 319 LYS A N 1
ATOM 2494 C CA . LYS A 1 319 ? -15.274 -18.796 -8.638 1.00 82.38 319 LYS A CA 1
ATOM 2495 C C . LYS A 1 319 ? -14.895 -19.694 -7.464 1.00 82.38 319 LYS A C 1
ATOM 2497 O O . LYS A 1 319 ? -15.348 -19.464 -6.349 1.00 82.38 319 LYS A O 1
ATOM 2502 N N . LYS A 1 320 ? -14.027 -20.687 -7.695 1.00 79.44 320 LYS A N 1
ATOM 2503 C CA . LYS A 1 320 ? -13.540 -21.581 -6.636 1.00 79.44 320 LYS A CA 1
ATOM 2504 C C . LYS A 1 320 ? -12.774 -20.825 -5.548 1.00 79.44 320 LYS A C 1
ATOM 2506 O O . LYS A 1 320 ? -12.988 -21.102 -4.373 1.00 79.44 320 LYS A O 1
ATOM 2511 N N . VAL A 1 321 ? -11.896 -19.891 -5.920 1.00 82.81 321 VAL A N 1
ATOM 2512 C CA . VAL A 1 321 ? -11.132 -19.088 -4.950 1.00 82.81 321 VAL A CA 1
ATOM 2513 C C . VAL A 1 321 ? -12.057 -18.178 -4.145 1.00 82.81 321 VAL A C 1
ATOM 2515 O O . VAL A 1 321 ? -11.935 -18.156 -2.924 1.00 82.81 321 VAL A O 1
ATOM 2518 N N . VAL A 1 322 ? -13.012 -17.500 -4.793 1.00 82.12 322 VAL A N 1
ATOM 2519 C CA . VAL A 1 322 ? -14.041 -16.697 -4.112 1.00 82.12 322 VAL A CA 1
ATOM 2520 C C . VAL A 1 322 ? -14.786 -17.571 -3.110 1.00 82.12 322 VAL A C 1
ATOM 2522 O O . VAL A 1 322 ? -14.729 -17.283 -1.923 1.00 82.12 322 VAL A O 1
ATOM 2525 N N . LEU A 1 323 ? -15.352 -18.704 -3.541 1.00 76.50 323 LEU A N 1
ATOM 2526 C CA . LEU A 1 323 ? -16.026 -19.659 -2.652 1.00 76.50 323 LEU A CA 1
ATOM 2527 C C . LEU A 1 323 ? -15.145 -20.059 -1.457 1.00 76.50 323 LEU A C 1
ATOM 2529 O O . LEU A 1 323 ? -15.595 -20.035 -0.322 1.00 76.50 323 LEU A O 1
ATOM 2533 N N . GLN A 1 324 ? -13.863 -20.358 -1.661 1.00 75.19 324 GLN A N 1
ATOM 2534 C CA . GLN A 1 324 ? -12.964 -20.755 -0.568 1.00 75.19 324 GLN A CA 1
ATOM 2535 C C . GLN A 1 324 ? -12.670 -19.668 0.481 1.00 75.19 324 GLN A C 1
ATOM 2537 O O . GLN A 1 324 ? -12.184 -20.011 1.567 1.00 75.19 324 GLN A O 1
ATOM 2542 N N . HIS A 1 325 ? -12.901 -18.397 0.148 1.00 73.12 325 HIS A N 1
ATOM 2543 C CA . HIS A 1 325 ? -12.611 -17.239 1.002 1.00 73.12 325 HIS A CA 1
ATOM 2544 C C . HIS A 1 325 ? -13.870 -16.475 1.425 1.00 73.12 325 HIS A C 1
ATOM 2546 O O . HIS A 1 325 ? -13.799 -15.658 2.336 1.00 73.12 325 HIS A O 1
ATOM 2552 N N . THR A 1 326 ? -15.015 -16.721 0.784 1.00 68.12 326 THR A N 1
ATOM 2553 C CA . THR A 1 326 ? -16.269 -16.014 1.068 1.00 68.12 326 THR A CA 1
ATOM 2554 C C . THR A 1 326 ? -17.424 -16.937 1.417 1.00 68.12 326 THR A C 1
ATOM 2556 O O . THR A 1 326 ? -18.422 -16.444 1.925 1.00 68.12 326 THR A O 1
ATOM 2559 N N . ASP A 1 327 ? -17.341 -18.245 1.145 1.00 71.31 327 ASP A N 1
ATOM 2560 C CA . ASP A 1 327 ? -18.390 -19.179 1.557 1.00 71.31 327 ASP A CA 1
ATOM 2561 C C . ASP A 1 327 ? -18.380 -19.303 3.090 1.00 71.31 327 ASP A C 1
ATOM 2563 O O . ASP A 1 327 ? -17.382 -19.769 3.662 1.00 71.31 327 ASP A O 1
ATOM 2567 N N . PRO A 1 328 ? -19.473 -18.923 3.777 1.00 65.56 328 PRO A N 1
ATOM 2568 C CA . PRO A 1 328 ? -19.517 -18.954 5.230 1.00 65.56 328 PRO A CA 1
ATOM 2569 C C . PRO A 1 328 ? -19.251 -20.353 5.788 1.00 65.56 328 PRO A C 1
ATOM 2571 O O . PRO A 1 328 ? -18.609 -20.478 6.821 1.00 65.56 328 PRO A O 1
ATOM 2574 N N . THR A 1 329 ? -19.681 -21.421 5.116 1.00 65.00 329 THR A N 1
ATOM 2575 C CA . THR A 1 329 ? -19.448 -22.802 5.561 1.00 65.00 329 THR A CA 1
ATOM 2576 C C . THR A 1 329 ? -17.970 -23.170 5.463 1.00 65.00 329 THR A C 1
ATOM 2578 O O . THR A 1 329 ? -17.404 -23.689 6.425 1.00 65.00 329 THR A O 1
ATOM 2581 N N . VAL A 1 330 ? -17.315 -22.864 4.340 1.00 66.31 330 VAL A N 1
ATOM 2582 C CA . VAL A 1 330 ? -15.885 -23.161 4.135 1.00 66.31 330 VAL A CA 1
ATOM 2583 C C . VAL A 1 330 ? -15.004 -22.355 5.089 1.00 66.31 330 VAL A C 1
ATOM 2585 O O . VAL A 1 330 ? -14.068 -22.907 5.675 1.00 66.31 330 VAL A O 1
ATOM 2588 N N . VAL A 1 331 ? -15.309 -21.072 5.293 1.00 68.62 331 VAL A N 1
ATOM 2589 C CA . VAL A 1 331 ? -14.541 -20.230 6.219 1.00 68.62 331 VAL A CA 1
ATOM 2590 C C . VAL A 1 331 ? -14.766 -20.657 7.673 1.00 68.62 331 VAL A C 1
ATOM 2592 O O . VAL A 1 331 ? -13.804 -20.785 8.432 1.00 68.62 331 VAL A O 1
ATOM 2595 N N . ARG A 1 332 ? -16.007 -20.986 8.059 1.00 68.56 332 ARG A N 1
ATOM 2596 C CA . ARG A 1 332 ? -16.309 -21.534 9.393 1.00 68.56 332 ARG A CA 1
ATOM 2597 C C . ARG A 1 332 ? -15.564 -22.845 9.645 1.00 68.56 332 ARG A C 1
ATOM 2599 O O . ARG A 1 332 ? -15.028 -23.023 10.733 1.00 68.56 332 ARG A O 1
ATO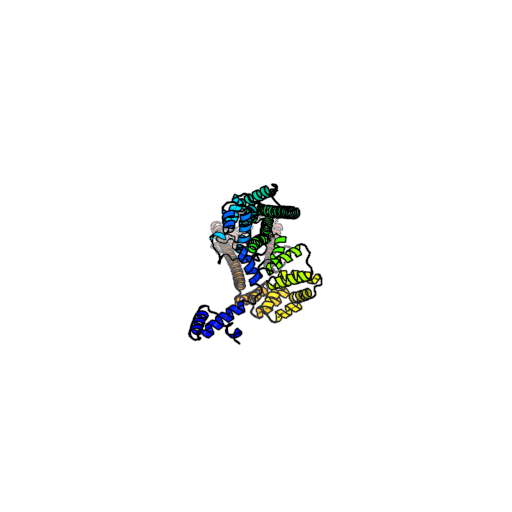M 2606 N N . LEU A 1 333 ? -15.479 -23.739 8.656 1.00 68.69 333 LEU A N 1
ATOM 2607 C CA . LEU A 1 333 ? -14.740 -25.002 8.777 1.00 68.69 333 LEU A CA 1
ATOM 2608 C C . LEU A 1 333 ? -13.238 -24.787 9.011 1.00 68.69 333 LEU A C 1
ATOM 2610 O O . LEU A 1 333 ? -12.669 -25.458 9.870 1.00 68.69 333 LEU A O 1
ATOM 2614 N N . LYS A 1 334 ? -12.610 -23.829 8.314 1.00 67.69 334 LYS A N 1
ATOM 2615 C CA . LYS A 1 334 ? -11.208 -23.445 8.571 1.00 67.69 334 LYS A CA 1
ATOM 2616 C C . LYS A 1 334 ? -11.018 -22.914 9.996 1.00 67.69 334 LYS A C 1
ATOM 2618 O O . LYS A 1 334 ? -10.054 -23.280 10.662 1.00 67.69 334 LYS A O 1
ATOM 2623 N N . ALA A 1 335 ? -11.964 -22.114 10.487 1.00 72.31 335 ALA A N 1
ATOM 2624 C CA . ALA A 1 335 ? -11.889 -21.523 11.819 1.00 72.31 335 ALA A CA 1
ATOM 2625 C C . ALA A 1 335 ? -12.042 -22.546 12.962 1.00 72.31 335 ALA A C 1
ATOM 2627 O O . ALA A 1 335 ? -11.485 -22.345 14.034 1.00 72.31 335 ALA A O 1
ATOM 2628 N N . ILE A 1 336 ? -12.747 -23.671 12.776 1.00 74.44 336 ILE A N 1
ATOM 2629 C CA . ILE A 1 336 ? -13.018 -24.645 13.859 1.00 74.44 336 ILE A CA 1
ATOM 2630 C C . ILE A 1 336 ? -11.738 -25.203 14.519 1.00 74.44 336 ILE A C 1
ATOM 2632 O O . ILE A 1 336 ? -11.780 -25.568 15.700 1.00 74.44 336 ILE A O 1
ATOM 2636 N N . GLY A 1 337 ? -10.598 -25.215 13.823 1.00 75.06 337 GLY A N 1
ATOM 2637 C CA . GLY A 1 337 ? -9.316 -25.712 14.340 1.00 75.06 337 GLY A CA 1
ATOM 2638 C C . GLY A 1 337 ? -8.360 -24.654 14.903 1.00 75.06 337 GLY A C 1
ATOM 2639 O O . GLY A 1 337 ? -7.474 -25.012 15.672 1.00 75.06 337 GLY A O 1
ATOM 2640 N N . ASP A 1 338 ? -8.544 -23.375 14.577 1.00 84.62 338 ASP A N 1
ATOM 2641 C CA . ASP A 1 338 ? -7.559 -22.319 14.845 1.00 84.62 338 ASP A CA 1
ATOM 2642 C C . ASP A 1 338 ? -8.212 -21.145 15.586 1.00 84.62 338 ASP A C 1
ATOM 2644 O O . ASP A 1 338 ? -9.160 -20.526 15.106 1.00 84.62 338 ASP A O 1
ATOM 2648 N N . ALA A 1 339 ? -7.712 -20.846 16.787 1.00 85.25 339 ALA A N 1
ATOM 2649 C CA . ALA A 1 339 ? -8.272 -19.808 17.644 1.00 85.25 339 ALA A CA 1
ATOM 2650 C C . ALA A 1 339 ? -8.112 -18.387 17.066 1.00 85.25 339 ALA A C 1
ATOM 2652 O O . ALA A 1 339 ? -8.996 -17.556 17.272 1.00 85.25 339 ALA A O 1
ATOM 2653 N N . ASN A 1 340 ? -7.043 -18.114 16.312 1.00 83.81 340 ASN A N 1
ATOM 2654 C CA . ASN A 1 340 ? -6.847 -16.832 15.634 1.00 83.81 340 ASN A CA 1
ATOM 2655 C C . ASN A 1 340 ? -7.775 -16.715 14.423 1.00 83.81 340 ASN A C 1
ATOM 2657 O O . ASN A 1 340 ? -8.414 -15.684 14.247 1.00 83.81 340 ASN A O 1
ATOM 2661 N N . ALA A 1 341 ? -7.958 -17.797 13.661 1.00 81.50 341 ALA A N 1
ATOM 2662 C CA . ALA A 1 341 ? -8.924 -17.812 12.561 1.00 81.50 341 ALA A CA 1
ATOM 2663 C C . ALA A 1 341 ? -10.371 -17.604 13.054 1.00 81.50 341 ALA A C 1
ATOM 2665 O O . ALA A 1 341 ? -11.177 -16.970 12.377 1.00 81.50 341 ALA A O 1
ATOM 2666 N N . MET A 1 342 ? -10.711 -18.094 14.254 1.00 87.44 342 MET A N 1
ATOM 2667 C CA . MET A 1 342 ? -11.985 -17.771 14.910 1.00 87.44 342 MET A CA 1
ATOM 2668 C C . MET A 1 342 ? -12.106 -16.279 15.231 1.00 87.44 342 MET A C 1
ATOM 2670 O O . MET A 1 342 ? -13.170 -15.699 15.026 1.00 87.44 342 MET A O 1
ATOM 2674 N N . TYR A 1 343 ? -11.038 -15.657 15.732 1.00 88.44 343 TYR A N 1
ATOM 2675 C CA . TYR A 1 343 ? -11.016 -14.225 16.022 1.00 88.44 343 TYR A CA 1
ATOM 2676 C C . TYR A 1 343 ? -11.180 -13.385 14.748 1.00 88.44 343 TYR A C 1
ATOM 2678 O O . TYR A 1 343 ? -12.040 -12.505 14.704 1.00 88.44 343 TYR A O 1
ATOM 2686 N N . GLU A 1 344 ? -10.429 -13.705 13.693 1.00 84.56 344 GLU A N 1
ATOM 2687 C CA . GLU A 1 344 ? -10.533 -13.037 12.393 1.00 84.56 344 GLU A CA 1
ATOM 2688 C C . GLU A 1 344 ? -11.932 -13.189 11.794 1.00 84.56 344 GLU A C 1
ATOM 2690 O O . GLU A 1 344 ? -12.514 -12.218 11.317 1.00 84.56 344 GLU A O 1
ATOM 2695 N N . LEU A 1 345 ? -12.527 -14.382 11.885 1.00 83.19 345 LEU A N 1
ATOM 2696 C CA . LEU A 1 345 ? -13.906 -14.611 11.459 1.00 83.19 345 LEU A CA 1
ATOM 2697 C C . LEU A 1 345 ? -14.905 -13.742 12.238 1.00 83.19 345 LEU A C 1
ATOM 2699 O O . LEU A 1 345 ? -15.845 -13.208 11.649 1.00 83.19 345 LEU A O 1
ATOM 2703 N N . GLY A 1 346 ? -14.680 -13.553 13.541 1.00 86.75 346 GLY A N 1
ATOM 2704 C CA . GLY A 1 346 ? -15.429 -12.593 14.350 1.00 86.75 346 GLY A CA 1
ATOM 2705 C C . GLY A 1 346 ? -15.323 -11.166 13.804 1.00 86.75 346 GLY A C 1
ATOM 2706 O O . GLY A 1 346 ? -16.346 -10.510 13.607 1.00 86.75 346 GLY A O 1
ATOM 2707 N N . GLU A 1 347 ? -14.110 -10.711 13.471 1.00 86.06 347 GLU A N 1
ATOM 2708 C CA . GLU A 1 347 ? -13.879 -9.393 12.860 1.00 86.06 347 GLU A CA 1
ATOM 2709 C C . GLU A 1 347 ? -14.609 -9.242 11.521 1.00 86.06 347 GLU A C 1
ATOM 2711 O O . GLU A 1 347 ? -15.240 -8.209 11.277 1.00 86.06 347 GLU A O 1
ATOM 2716 N N . TYR A 1 348 ? -14.609 -10.282 10.685 1.00 80.62 348 TYR A N 1
ATOM 2717 C CA . TYR A 1 348 ? -15.334 -10.275 9.413 1.00 80.62 348 TYR A CA 1
ATOM 2718 C C . TYR A 1 348 ? -16.839 -10.028 9.601 1.00 80.62 348 TYR A C 1
ATOM 2720 O O . TYR A 1 348 ? -17.394 -9.142 8.939 1.00 80.62 348 TYR A O 1
ATOM 2728 N N . PHE A 1 349 ? -17.488 -10.737 10.532 1.00 83.25 349 PHE A N 1
ATOM 2729 C CA .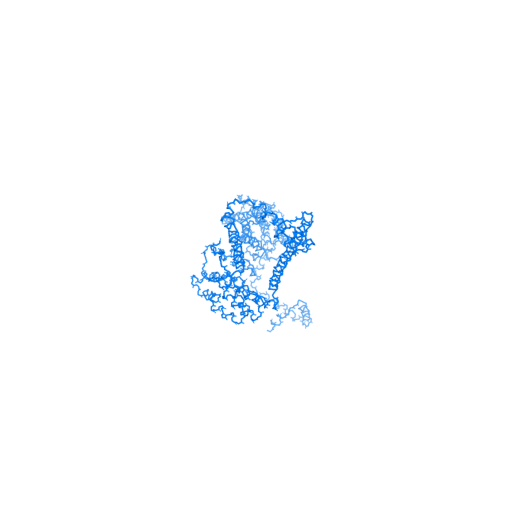 PHE A 1 349 ? -18.912 -10.539 10.845 1.00 83.25 349 PHE A CA 1
ATOM 2730 C C . PHE A 1 349 ? -19.188 -9.194 11.540 1.00 83.25 349 PHE A C 1
ATOM 2732 O O . PHE A 1 349 ? -20.216 -8.560 11.284 1.00 83.25 349 PHE A O 1
ATOM 2739 N N . ARG A 1 350 ? -18.258 -8.705 12.374 1.00 86.25 350 ARG A N 1
ATOM 2740 C CA . ARG A 1 350 ? -18.375 -7.415 13.079 1.00 86.25 350 ARG A CA 1
ATOM 2741 C C . ARG A 1 350 ? -18.278 -6.222 12.124 1.00 86.25 350 ARG A C 1
ATOM 2743 O O . ARG A 1 350 ? -19.010 -5.239 12.281 1.00 86.25 350 ARG A O 1
ATOM 2750 N N . VAL A 1 351 ? -17.365 -6.273 11.153 1.00 82.06 351 VAL A N 1
ATOM 2751 C CA . VAL A 1 351 ? -17.171 -5.207 10.155 1.00 82.06 351 VAL A CA 1
ATOM 2752 C C . VAL A 1 351 ? -18.247 -5.275 9.069 1.00 82.06 351 VAL A C 1
ATOM 2754 O O . VAL A 1 351 ? -18.728 -4.229 8.637 1.00 82.06 351 VAL A O 1
ATOM 2757 N N . GLY A 1 352 ? -18.686 -6.483 8.709 1.00 74.56 352 GLY A N 1
ATOM 2758 C CA . GLY A 1 352 ? -19.738 -6.722 7.722 1.00 74.56 352 GLY A CA 1
ATOM 2759 C C . GLY A 1 352 ? -19.227 -6.820 6.284 1.00 74.56 352 GLY A C 1
ATOM 2760 O O . GLY A 1 352 ? -19.888 -6.367 5.355 1.00 74.56 352 GLY A O 1
ATOM 2761 N N . ASN A 1 353 ? -18.044 -7.408 6.091 1.00 60.75 353 ASN A N 1
ATOM 2762 C CA . ASN A 1 353 ? -17.334 -7.432 4.806 1.00 60.75 353 ASN A CA 1
ATOM 2763 C C . ASN A 1 353 ? -17.957 -8.347 3.721 1.00 60.75 353 ASN A C 1
ATOM 2765 O O . ASN A 1 353 ? -17.475 -8.318 2.584 1.00 60.75 353 ASN A O 1
ATOM 2769 N N . TRP A 1 354 ? -18.987 -9.154 4.029 1.00 53.62 354 TRP A N 1
ATOM 2770 C CA . TRP A 1 354 ? -19.575 -10.123 3.081 1.00 53.62 354 TRP A CA 1
ATOM 2771 C C . TRP A 1 354 ? -21.021 -9.824 2.674 1.00 53.62 354 TRP A C 1
ATOM 2773 O O . TRP A 1 354 ? -21.251 -9.661 1.481 1.00 53.62 354 TRP A O 1
ATOM 2783 N N . GLU A 1 355 ? -21.969 -9.699 3.605 1.00 57.72 355 GLU A N 1
ATOM 2784 C CA . GLU A 1 355 ? -23.395 -9.461 3.276 1.00 57.72 355 GLU A CA 1
ATOM 2785 C C . GLU A 1 355 ? -24.109 -8.548 4.292 1.00 57.72 355 GLU A C 1
ATOM 2787 O O . GLU A 1 355 ? -25.329 -8.402 4.276 1.00 57.72 355 GLU A O 1
ATOM 2792 N N . GLY A 1 356 ? -23.347 -7.891 5.169 1.00 62.56 356 GLY A N 1
ATOM 2793 C CA . GLY A 1 356 ? -23.879 -7.090 6.267 1.00 62.56 356 GLY A CA 1
ATOM 2794 C C . GLY A 1 356 ? -23.214 -7.423 7.597 1.00 62.56 356 GLY A C 1
ATOM 2795 O O . GLY A 1 356 ? -22.444 -8.375 7.713 1.00 62.56 356 GLY A O 1
ATOM 2796 N N . ARG A 1 357 ? -23.470 -6.582 8.600 1.00 78.00 357 ARG A N 1
ATOM 2797 C CA . ARG A 1 357 ? -22.937 -6.744 9.954 1.00 78.00 357 ARG A CA 1
ATOM 2798 C C . ARG A 1 357 ? -23.808 -7.729 10.736 1.00 78.00 357 ARG A C 1
ATOM 2800 O O . ARG A 1 357 ? -24.985 -7.454 10.945 1.00 78.00 357 ARG A O 1
ATOM 2807 N N . GLU A 1 358 ? -23.202 -8.798 11.240 1.00 81.75 358 GLU A N 1
ATOM 2808 C CA . GLU A 1 358 ? -23.844 -9.802 12.101 1.00 81.75 358 GLU A CA 1
ATOM 2809 C C . GLU A 1 358 ? -23.140 -9.819 13.464 1.00 81.75 358 GLU A C 1
ATOM 2811 O O . GLU A 1 358 ? -22.204 -10.586 13.705 1.00 81.75 358 GLU A O 1
ATOM 2816 N N . VAL A 1 359 ? -23.544 -8.917 14.362 1.00 85.00 359 VAL A N 1
ATOM 2817 C CA 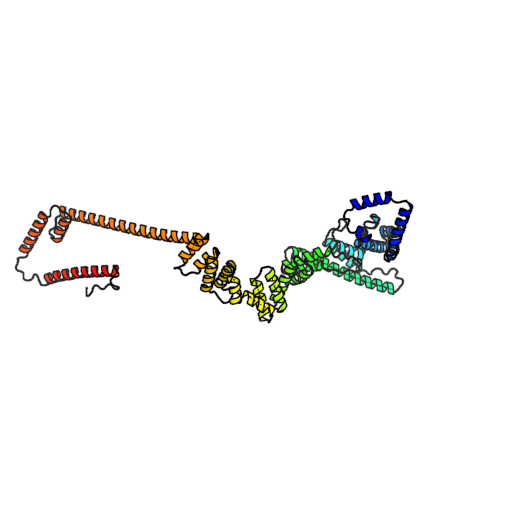. VAL A 1 359 ? -22.848 -8.706 15.646 1.00 85.00 359 VAL A CA 1
ATOM 2818 C C . VAL A 1 359 ? -22.959 -9.932 16.550 1.00 85.00 359 VAL A C 1
ATOM 2820 O O . VAL A 1 359 ? -22.010 -10.266 17.255 1.00 85.00 359 VAL A O 1
ATOM 2823 N N . GLU A 1 360 ? -24.088 -10.629 16.497 1.00 84.88 360 GLU A N 1
ATOM 2824 C CA . GLU A 1 360 ? -24.369 -11.831 17.276 1.00 84.88 360 GLU A CA 1
ATOM 2825 C C . GLU A 1 360 ? -23.473 -12.993 16.835 1.00 84.88 360 GLU A C 1
ATOM 2827 O O . GLU A 1 360 ? -22.881 -13.682 17.666 1.00 84.88 360 GLU A O 1
ATOM 2832 N N . VAL A 1 361 ? -23.296 -13.166 15.523 1.00 84.44 361 VAL A N 1
ATOM 2833 C CA . VAL A 1 361 ? -22.411 -14.201 14.977 1.00 84.44 361 VAL A CA 1
ATOM 2834 C C . VAL A 1 361 ? -20.954 -13.863 15.282 1.00 84.44 361 VAL A C 1
ATOM 2836 O O . VAL A 1 361 ? -20.201 -14.739 15.708 1.00 84.44 361 VAL A O 1
ATOM 2839 N N . ALA A 1 362 ? -20.560 -12.592 15.158 1.00 89.81 362 ALA A N 1
ATOM 2840 C CA . ALA A 1 362 ? -19.238 -12.133 15.578 1.00 89.81 362 ALA A CA 1
ATOM 2841 C C . ALA A 1 362 ? -18.971 -12.448 17.059 1.00 89.81 362 ALA A C 1
ATOM 2843 O O . ALA A 1 362 ? -17.922 -12.997 17.401 1.00 89.81 362 ALA A O 1
ATOM 2844 N N . HIS A 1 363 ? -19.948 -12.162 17.924 1.00 90.62 363 HIS A N 1
ATOM 2845 C CA . HIS A 1 363 ? -19.880 -12.429 19.357 1.00 90.62 363 HIS A CA 1
ATOM 2846 C C . HIS A 1 363 ? -19.608 -13.909 19.663 1.00 90.62 363 HIS A C 1
ATOM 2848 O O . HIS A 1 363 ? -18.706 -14.218 20.447 1.00 90.62 363 HIS A O 1
ATOM 2854 N N . GLU A 1 364 ? -20.319 -14.835 19.014 1.00 89.62 364 GLU A N 1
ATOM 2855 C CA . GLU A 1 364 ? -20.084 -16.273 19.196 1.00 89.62 364 GLU A CA 1
ATOM 2856 C C . GLU A 1 364 ? -18.660 -16.694 18.816 1.00 89.62 364 GLU A C 1
ATOM 2858 O O . GLU A 1 364 ? -18.030 -17.485 19.527 1.00 89.62 364 GLU A O 1
ATOM 2863 N N . TRP A 1 365 ? -18.131 -16.170 17.710 1.00 90.19 365 TRP A N 1
ATOM 2864 C CA . TRP A 1 365 ? -16.775 -16.486 17.265 1.00 90.19 365 TRP A CA 1
ATOM 2865 C C . TRP A 1 365 ? -15.713 -15.925 18.206 1.00 90.19 365 TRP A C 1
ATOM 2867 O O . TRP A 1 365 ? -14.777 -16.648 18.558 1.00 90.19 365 TRP A O 1
ATOM 2877 N N . TYR A 1 366 ? -15.901 -14.706 18.712 1.00 93.31 366 TYR A N 1
ATOM 2878 C CA . TYR A 1 366 ? -15.027 -14.148 19.741 1.00 93.31 366 TYR A CA 1
ATOM 2879 C C . TYR A 1 366 ? -15.049 -14.966 21.036 1.00 93.31 366 TYR A C 1
ATOM 2881 O O . TYR A 1 366 ? -13.992 -15.208 21.620 1.00 93.31 366 TYR A O 1
ATOM 2889 N N . LEU A 1 367 ? -16.215 -15.458 21.471 1.00 92.19 367 LEU A N 1
ATOM 2890 C CA . LEU A 1 367 ? -16.305 -16.340 22.640 1.00 92.19 367 LEU A CA 1
ATOM 2891 C C . LEU A 1 367 ? -15.523 -17.642 22.434 1.00 92.19 367 LEU A C 1
ATOM 2893 O O . LEU A 1 367 ? -14.804 -18.076 23.337 1.00 92.19 367 LEU A O 1
ATOM 2897 N N . ARG A 1 368 ? -15.625 -18.255 21.248 1.00 90.56 368 ARG A N 1
ATOM 2898 C CA . ARG A 1 368 ? -14.888 -19.485 20.910 1.00 90.56 368 ARG A CA 1
ATOM 2899 C C . ARG A 1 368 ? -13.377 -19.248 20.853 1.00 90.56 368 ARG A C 1
ATOM 2901 O O . ARG A 1 368 ? -12.624 -20.040 21.419 1.00 90.56 368 ARG A O 1
ATOM 2908 N N . ALA A 1 369 ? -12.942 -18.147 20.242 1.00 92.00 369 ALA A N 1
ATOM 2909 C CA . ALA A 1 369 ? -11.536 -17.744 20.188 1.00 92.00 369 ALA A CA 1
ATOM 2910 C C . ALA A 1 369 ? -10.968 -17.452 21.591 1.00 92.00 369 ALA A C 1
ATOM 2912 O O . ALA A 1 369 ? -9.914 -17.967 21.966 1.00 92.00 369 ALA A O 1
ATOM 2913 N N . SER A 1 370 ? -11.710 -16.701 22.412 1.00 92.69 370 SER A N 1
ATOM 2914 C CA . SER A 1 370 ? -11.329 -16.373 23.793 1.00 92.69 370 SER A CA 1
ATOM 2915 C C . SER A 1 370 ? -11.265 -17.608 24.693 1.00 92.69 370 SER A C 1
ATOM 2917 O O . SER A 1 370 ? -10.356 -17.735 25.518 1.00 92.69 370 SER A O 1
ATOM 2919 N N . ALA A 1 371 ? -12.181 -18.567 24.511 1.00 89.50 371 ALA A N 1
ATOM 2920 C CA . ALA A 1 371 ? -12.153 -19.841 25.228 1.00 89.50 371 ALA A CA 1
ATOM 2921 C C . ALA A 1 371 ? -10.879 -20.656 24.944 1.00 89.50 371 ALA A C 1
ATOM 2923 O O . ALA A 1 371 ? -10.483 -21.470 25.775 1.00 89.50 371 ALA A O 1
ATOM 2924 N N . ARG A 1 372 ? -10.224 -20.407 23.805 1.00 90.19 372 ARG A N 1
ATOM 2925 C CA . ARG A 1 372 ? -8.956 -21.026 23.402 1.00 90.19 372 ARG A CA 1
ATOM 2926 C C . ARG A 1 372 ? -7.726 -20.151 23.660 1.00 90.19 372 ARG A C 1
ATOM 2928 O O . ARG A 1 372 ? -6.634 -20.512 23.239 1.00 90.19 372 ARG A O 1
ATOM 2935 N N . GLY A 1 373 ? -7.886 -19.044 24.384 1.00 87.88 373 GLY A N 1
ATOM 2936 C CA . GLY A 1 373 ? -6.770 -18.234 24.877 1.00 87.88 373 GLY A CA 1
ATOM 2937 C C . GLY A 1 373 ? -6.408 -17.015 24.031 1.00 87.88 373 GLY A C 1
ATOM 2938 O O . GLY A 1 373 ? -5.433 -16.348 24.365 1.00 87.88 373 GLY A O 1
ATOM 2939 N N . VAL A 1 374 ? -7.176 -16.671 22.989 1.00 92.94 374 VAL A N 1
ATOM 2940 C CA . VAL A 1 374 ? -6.976 -15.396 22.278 1.00 92.94 374 VAL A CA 1
ATOM 2941 C C . VAL A 1 374 ? -7.480 -14.254 23.158 1.00 92.94 374 VAL A C 1
ATOM 2943 O O . VAL A 1 374 ? -8.685 -14.091 23.363 1.00 92.94 374 VAL A O 1
ATOM 2946 N N . VAL A 1 375 ? -6.543 -13.480 23.706 1.00 91.19 375 VAL A N 1
ATOM 2947 C CA . VAL A 1 375 ? -6.806 -12.430 24.704 1.00 91.19 375 VAL A CA 1
ATOM 2948 C C . VAL A 1 375 ? -7.684 -11.314 24.124 1.00 91.19 375 VAL A C 1
ATOM 2950 O O . VAL A 1 375 ? -8.697 -10.954 24.727 1.00 91.19 375 VAL A O 1
ATOM 2953 N N . ASP A 1 376 ? -7.366 -10.845 22.914 1.00 92.38 376 ASP A N 1
ATOM 2954 C CA . ASP A 1 376 ? -8.110 -9.779 22.222 1.00 92.38 376 ASP A CA 1
ATOM 2955 C C . ASP A 1 376 ? -9.558 -10.184 21.925 1.00 92.38 376 ASP A C 1
ATOM 2957 O O . ASP A 1 376 ? -10.489 -9.388 22.067 1.00 92.38 376 ASP A O 1
ATOM 2961 N N . ALA A 1 377 ? -9.787 -11.461 21.609 1.00 93.31 377 ALA A N 1
ATOM 2962 C CA . ALA A 1 377 ? -11.130 -11.978 21.387 1.00 93.31 377 ALA A CA 1
ATOM 2963 C C . ALA A 1 377 ? -12.007 -11.863 22.644 1.00 93.31 377 ALA A C 1
ATOM 2965 O O . ALA A 1 377 ? -13.204 -11.617 22.535 1.00 93.31 377 ALA A O 1
ATOM 2966 N N . GLY A 1 378 ? -11.432 -11.984 23.846 1.00 93.25 378 GLY A N 1
ATOM 2967 C CA . GLY A 1 378 ? -12.177 -11.806 25.096 1.00 93.25 378 GLY A CA 1
ATOM 2968 C C . GLY A 1 378 ? -12.715 -10.383 25.261 1.00 93.25 378 GLY A C 1
ATOM 2969 O O . GLY A 1 378 ? -13.852 -10.191 25.701 1.00 93.25 378 GLY A O 1
ATOM 2970 N N . TYR A 1 379 ? -11.925 -9.385 24.862 1.00 94.31 379 TYR A N 1
ATOM 2971 C CA . TYR A 1 379 ? -12.339 -7.985 24.873 1.00 94.31 379 TYR A CA 1
ATOM 2972 C C . TYR A 1 379 ? -13.436 -7.712 23.842 1.00 94.31 379 TYR A C 1
ATOM 2974 O O . TYR A 1 379 ? -14.478 -7.144 24.177 1.00 94.31 379 TYR A O 1
ATOM 2982 N N . TRP A 1 380 ? -13.255 -8.172 22.604 1.00 94.50 380 TRP A N 1
ATOM 2983 C CA . TRP A 1 380 ? -14.256 -7.977 21.555 1.00 94.50 380 TRP A CA 1
ATOM 2984 C C . TRP A 1 380 ? -15.553 -8.748 21.820 1.00 94.50 380 TRP A C 1
ATOM 2986 O O . TRP A 1 380 ? -16.638 -8.224 21.546 1.00 94.50 380 TRP A O 1
ATOM 2996 N N . ALA A 1 381 ? -15.483 -9.917 22.466 1.00 94.19 381 ALA A N 1
ATOM 2997 C CA . ALA A 1 381 ? -16.657 -10.606 22.997 1.00 94.19 381 ALA A CA 1
ATOM 2998 C C . ALA A 1 381 ? -17.409 -9.728 24.013 1.00 94.19 381 ALA A C 1
ATOM 3000 O O . ALA A 1 381 ? -18.627 -9.613 23.928 1.00 94.19 381 ALA A O 1
ATOM 3001 N N . ALA A 1 382 ? -16.711 -9.052 24.934 1.00 93.75 382 ALA A N 1
ATOM 3002 C CA . ALA A 1 382 ? -17.341 -8.144 25.899 1.00 93.75 382 ALA A CA 1
ATOM 3003 C C . ALA A 1 382 ? -18.000 -6.926 25.224 1.00 93.75 382 ALA A C 1
ATOM 3005 O O . ALA A 1 382 ? -19.109 -6.523 25.589 1.00 93.75 382 ALA A O 1
ATOM 3006 N N . MET A 1 383 ? -17.339 -6.349 24.219 1.00 92.94 383 MET A N 1
ATOM 3007 C CA . MET A 1 383 ? -17.832 -5.169 23.499 1.00 92.94 383 MET A CA 1
ATOM 3008 C C . MET A 1 383 ? -19.072 -5.462 22.650 1.00 92.94 383 MET A C 1
ATOM 3010 O O . MET A 1 383 ? -19.966 -4.621 22.564 1.00 92.94 383 MET A O 1
ATOM 3014 N N . THR A 1 384 ? -19.140 -6.657 22.065 1.00 91.69 384 THR A N 1
ATOM 3015 C CA . THR A 1 384 ? -20.290 -7.133 21.278 1.00 91.69 384 THR A CA 1
ATOM 3016 C C . THR A 1 384 ? -21.412 -7.717 22.141 1.00 91.69 384 THR A C 1
ATOM 3018 O O . THR A 1 384 ? -22.528 -7.877 21.657 1.00 91.69 384 THR A O 1
ATOM 3021 N N . ALA A 1 385 ? -21.155 -7.983 23.426 1.00 91.25 385 ALA A N 1
ATOM 3022 C CA . ALA A 1 385 ? -22.150 -8.511 24.353 1.00 91.25 385 ALA A CA 1
ATOM 3023 C C . ALA A 1 385 ? -23.187 -7.461 24.809 1.00 91.25 385 ALA A C 1
ATOM 3025 O O . ALA A 1 385 ? -22.887 -6.255 24.887 1.00 91.25 385 ALA A O 1
ATOM 3026 N N . PRO A 1 386 ? -24.381 -7.924 25.235 1.00 89.00 386 PRO A N 1
ATOM 3027 C CA . PRO A 1 386 ? -25.335 -7.116 25.986 1.00 89.00 386 PRO A CA 1
ATOM 3028 C C . PRO A 1 386 ? -24.710 -6.504 27.247 1.00 89.00 386 PRO A C 1
ATOM 3030 O O . PRO A 1 386 ? -23.830 -7.093 27.881 1.00 89.00 386 PRO A O 1
ATOM 3033 N N . GLN A 1 387 ? -25.212 -5.337 27.665 1.00 86.44 387 GLN A N 1
ATOM 3034 C CA . GLN A 1 387 ? -24.666 -4.585 28.803 1.00 86.44 387 GLN A CA 1
ATOM 3035 C C . GLN A 1 387 ? -24.610 -5.403 30.106 1.00 86.44 387 GLN A C 1
ATOM 3037 O O . GLN A 1 387 ? -23.672 -5.238 30.881 1.00 86.44 387 GLN A O 1
ATOM 3042 N N . SER A 1 388 ? -25.559 -6.319 30.318 1.00 89.44 388 SER A N 1
ATOM 3043 C CA . SER A 1 388 ? -25.608 -7.202 31.492 1.00 89.44 388 SER A CA 1
ATOM 3044 C C . SER A 1 388 ? -24.432 -8.181 31.584 1.00 89.44 388 SER A C 1
ATOM 3046 O O . SER A 1 388 ? -24.027 -8.542 32.686 1.00 89.44 388 SER A O 1
ATOM 3048 N N . GLN A 1 389 ? -23.868 -8.604 30.449 1.00 90.88 389 GLN A N 1
ATOM 3049 C CA . GLN A 1 389 ? -22.773 -9.583 30.387 1.00 90.88 389 GLN A CA 1
ATOM 3050 C C . GLN A 1 389 ? -21.404 -8.927 30.181 1.00 90.88 389 GLN A C 1
ATOM 3052 O O . GLN A 1 389 ? -20.370 -9.526 30.488 1.00 90.88 389 GLN A O 1
ATOM 3057 N N . ARG A 1 390 ? -21.387 -7.682 29.690 1.00 92.88 390 ARG A N 1
ATOM 3058 C CA . ARG A 1 390 ? -20.169 -6.943 29.345 1.00 92.88 390 ARG A CA 1
ATOM 3059 C C . ARG A 1 390 ? -19.171 -6.873 30.494 1.00 92.88 390 ARG A C 1
ATOM 3061 O O . ARG A 1 390 ? -18.004 -7.166 30.278 1.00 92.88 390 ARG A O 1
ATOM 3068 N N . GLU A 1 391 ? -19.609 -6.544 31.709 1.00 92.50 391 GLU A N 1
ATOM 3069 C CA . GLU A 1 391 ? -18.705 -6.420 32.865 1.00 92.50 391 GLU A CA 1
ATOM 3070 C C . GLU A 1 391 ? -18.022 -7.755 33.205 1.00 92.50 391 GLU A C 1
ATOM 3072 O O . GLU A 1 391 ? -16.808 -7.791 33.403 1.00 92.50 391 GLU A O 1
ATOM 3077 N N . GLN A 1 392 ? -18.764 -8.869 33.193 1.00 93.06 392 GLN A N 1
ATOM 3078 C CA . GLN A 1 392 ? -18.209 -10.200 33.475 1.00 93.06 392 GLN A CA 1
ATOM 3079 C C . GLN A 1 392 ? -17.181 -10.631 32.420 1.00 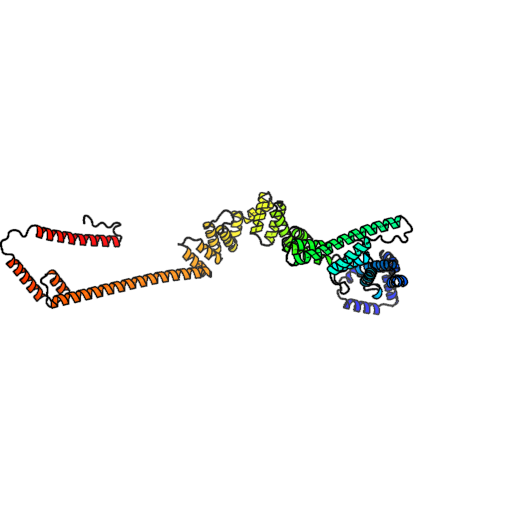93.06 392 GLN A C 1
ATOM 3081 O O . GLN A 1 392 ? -16.115 -11.155 32.760 1.00 93.06 392 GLN A O 1
ATOM 3086 N N . LEU A 1 393 ? -17.479 -10.389 31.141 1.00 93.88 393 LEU A N 1
ATOM 3087 C CA . LEU A 1 393 ? -16.563 -10.686 30.039 1.00 93.88 393 LEU A CA 1
ATOM 3088 C C . LEU A 1 393 ? -15.328 -9.777 30.076 1.00 93.88 393 LEU A C 1
ATOM 3090 O O . LEU A 1 393 ? -14.213 -10.264 29.900 1.00 93.88 393 LEU A O 1
ATOM 3094 N N . MET A 1 394 ? -15.498 -8.496 30.410 1.00 94.94 394 MET A N 1
ATOM 3095 C CA . MET A 1 394 ? -14.388 -7.552 30.550 1.00 94.94 394 MET A CA 1
ATOM 3096 C C . MET A 1 394 ? -13.453 -7.948 31.694 1.00 94.94 394 MET A C 1
ATOM 3098 O O . MET A 1 394 ? -12.236 -7.905 31.541 1.00 94.94 394 MET A O 1
ATOM 3102 N N . GLN A 1 395 ? -13.997 -8.425 32.819 1.00 93.69 395 GLN A N 1
ATOM 3103 C CA . GLN A 1 395 ? -13.196 -8.993 33.908 1.00 93.69 395 GLN A CA 1
ATOM 3104 C C . GLN A 1 395 ? -12.417 -10.235 33.468 1.00 93.69 395 GLN A C 1
ATOM 3106 O O . GLN A 1 395 ? -11.277 -10.424 33.890 1.00 93.69 395 GLN A O 1
ATOM 3111 N N . ARG A 1 396 ? -13.004 -11.093 32.625 1.00 92.50 396 ARG A N 1
ATOM 3112 C CA . ARG A 1 396 ? -12.305 -12.266 32.083 1.00 92.50 396 ARG A CA 1
ATOM 3113 C C . ARG A 1 396 ? -11.156 -11.855 31.161 1.00 92.50 396 ARG A C 1
ATOM 3115 O O . ARG A 1 396 ? -10.062 -12.380 31.335 1.00 92.50 396 ARG A O 1
ATOM 3122 N N . ALA A 1 397 ? -11.388 -10.909 30.253 1.00 93.81 397 ALA A N 1
ATOM 3123 C CA . ALA A 1 397 ? -10.364 -10.380 29.353 1.00 93.81 397 ALA A CA 1
ATOM 3124 C C . ALA A 1 397 ? -9.232 -9.672 30.121 1.00 93.81 397 ALA A C 1
ATOM 3126 O O . ALA A 1 397 ? -8.058 -9.901 29.845 1.00 93.81 397 ALA A O 1
ATOM 3127 N N . ALA A 1 398 ? -9.568 -8.889 31.150 1.00 94.25 398 ALA A N 1
ATOM 3128 C CA . ALA A 1 398 ? -8.595 -8.252 32.038 1.00 94.25 398 ALA A CA 1
ATOM 3129 C C . ALA A 1 398 ? -7.735 -9.284 32.788 1.00 94.25 398 ALA A C 1
ATOM 3131 O O . ALA A 1 398 ? -6.517 -9.172 32.808 1.00 94.25 398 ALA A O 1
ATOM 3132 N N . ARG A 1 399 ? -8.336 -10.358 33.325 1.00 92.44 399 ARG A N 1
ATOM 3133 C CA . ARG A 1 399 ? -7.578 -11.464 33.949 1.00 92.44 399 ARG A CA 1
ATOM 3134 C C . ARG A 1 399 ? -6.642 -12.185 32.976 1.00 92.44 399 ARG A C 1
ATOM 3136 O O . ARG A 1 399 ? -5.674 -12.793 33.417 1.00 92.44 399 ARG A O 1
ATOM 3143 N N . GLN A 1 400 ? -6.944 -12.143 31.681 1.00 90.00 400 GLN A N 1
ATOM 3144 C CA . GLN A 1 400 ? -6.085 -12.664 30.617 1.00 90.00 400 GLN A CA 1
ATOM 3145 C C . GLN A 1 400 ? -5.012 -11.651 30.165 1.00 90.00 400 GLN A C 1
ATOM 3147 O O . GLN A 1 400 ? -4.229 -11.970 29.277 1.00 90.00 400 GLN A O 1
ATOM 3152 N N . GLY A 1 401 ? -4.949 -10.461 30.774 1.00 90.88 401 GLY A N 1
ATOM 3153 C CA . GLY A 1 401 ? -3.948 -9.428 30.497 1.00 90.88 401 GLY A CA 1
ATOM 3154 C C . GLY A 1 401 ? -4.349 -8.400 29.434 1.00 90.88 401 GLY A C 1
ATOM 3155 O O . GLY A 1 401 ? -3.487 -7.672 28.945 1.00 90.88 401 GLY A O 1
ATOM 3156 N N . HIS A 1 402 ? -5.628 -8.313 29.043 1.00 95.25 402 HIS A N 1
ATOM 3157 C CA . HIS A 1 402 ? -6.057 -7.331 28.043 1.00 95.25 402 HIS A CA 1
ATOM 3158 C C . HIS A 1 402 ? -6.093 -5.906 28.620 1.00 95.25 402 HIS A C 1
ATOM 3160 O O . HIS A 1 402 ? -7.014 -5.531 29.352 1.00 95.25 402 HIS A O 1
ATOM 3166 N N . VAL A 1 403 ? -5.132 -5.072 28.223 1.00 94.50 403 VAL A N 1
ATOM 3167 C CA . VAL A 1 403 ? -4.925 -3.716 28.765 1.00 94.50 403 VAL A CA 1
ATOM 3168 C C . VAL A 1 403 ? -6.167 -2.827 28.638 1.00 94.50 403 VAL A C 1
ATOM 3170 O O . VAL A 1 403 ? -6.566 -2.165 29.595 1.00 94.50 403 VAL A O 1
ATOM 3173 N N . GLN A 1 404 ? -6.846 -2.828 27.485 1.00 93.62 404 GLN A N 1
ATOM 3174 C CA . GLN A 1 404 ? -8.042 -1.987 27.313 1.00 93.62 404 GLN A CA 1
ATOM 3175 C C . GLN A 1 404 ? -9.227 -2.480 28.159 1.00 93.62 404 GLN A C 1
ATOM 3177 O O . GLN A 1 404 ? -10.113 -1.695 28.497 1.00 93.62 404 GLN A O 1
ATOM 3182 N N . ALA A 1 405 ? -9.253 -3.769 28.520 1.00 93.88 405 ALA A N 1
ATOM 3183 C CA . ALA A 1 405 ? -10.292 -4.310 29.392 1.00 93.88 405 ALA A CA 1
ATOM 3184 C C . ALA A 1 405 ? -10.088 -3.817 30.834 1.00 93.88 405 ALA A C 1
ATOM 3186 O O . ALA A 1 405 ? -11.043 -3.402 31.490 1.00 93.88 405 ALA A O 1
ATOM 3187 N N . GLU A 1 406 ? -8.836 -3.780 31.301 1.00 94.00 406 GLU A N 1
ATOM 3188 C CA . GLU A 1 406 ? -8.470 -3.209 32.602 1.00 94.00 406 GLU A CA 1
ATOM 3189 C C . GLU A 1 406 ? -8.792 -1.716 32.688 1.00 94.00 406 GLU A C 1
ATOM 3191 O O . GLU A 1 406 ? -9.405 -1.266 33.660 1.00 94.00 406 GLU A O 1
ATOM 3196 N N . GLN A 1 407 ? -8.434 -0.953 31.650 1.00 94.50 407 GLN A N 1
ATOM 3197 C CA . GLN A 1 407 ? -8.730 0.479 31.567 1.00 94.50 407 GLN A CA 1
ATOM 3198 C C . GLN A 1 407 ? -10.235 0.749 31.617 1.00 94.50 407 GLN A C 1
ATOM 3200 O O . GLN A 1 407 ? -10.682 1.639 32.342 1.00 94.50 407 GLN A O 1
ATOM 3205 N N . TRP A 1 408 ? -11.030 -0.044 30.895 1.00 95.00 408 TRP A N 1
ATOM 3206 C CA . TRP A 1 408 ? -12.485 0.071 30.927 1.00 95.00 408 TRP A CA 1
ATOM 3207 C C . TRP A 1 408 ? -13.048 -0.192 32.329 1.00 95.00 408 TRP A C 1
ATOM 3209 O O . TRP A 1 408 ? -13.863 0.588 32.821 1.00 95.00 408 TRP A O 1
ATOM 3219 N N . LEU A 1 409 ? -12.574 -1.241 33.013 1.00 94.31 409 LEU A N 1
ATOM 3220 C CA . LEU A 1 409 ? -12.997 -1.560 34.383 1.00 94.31 409 LEU A CA 1
ATOM 3221 C C . LEU A 1 409 ? -12.580 -0.478 35.388 1.00 94.31 409 LEU A C 1
ATOM 3223 O O . LEU A 1 409 ? -13.326 -0.178 36.319 1.00 94.31 409 LEU A O 1
ATOM 3227 N N . ALA A 1 410 ? -11.400 0.122 35.221 1.00 93.00 410 ALA A N 1
ATOM 3228 C CA . ALA A 1 410 ? -10.963 1.254 36.035 1.00 93.00 410 ALA A CA 1
ATOM 3229 C C . ALA A 1 410 ? -11.868 2.478 35.829 1.00 93.00 410 ALA A C 1
ATOM 3231 O O . ALA A 1 410 ? -12.322 3.073 36.804 1.00 93.00 410 ALA A O 1
ATOM 3232 N N . ALA A 1 411 ? -12.206 2.804 34.580 1.00 93.12 411 ALA A N 1
ATOM 3233 C CA . ALA A 1 411 ? -13.115 3.903 34.272 1.00 93.12 411 ALA A CA 1
ATOM 3234 C C . ALA A 1 411 ? -14.517 3.683 34.869 1.00 93.12 411 ALA A C 1
ATOM 3236 O O . ALA A 1 411 ? -15.109 4.617 35.410 1.00 93.12 411 ALA A O 1
ATOM 3237 N N . GLU A 1 412 ? -15.038 2.456 34.814 1.00 92.06 412 GLU A N 1
ATOM 3238 C CA . GLU A 1 412 ? -16.350 2.131 35.380 1.00 92.06 412 GLU A CA 1
ATOM 3239 C C . GLU A 1 412 ? -16.357 2.214 36.917 1.00 92.06 412 GLU A C 1
ATOM 3241 O O . GLU A 1 412 ? -17.311 2.728 37.503 1.00 92.06 412 GLU A O 1
ATOM 3246 N N . ARG A 1 413 ? -15.266 1.802 37.581 1.00 91.94 413 ARG A N 1
ATOM 3247 C CA . ARG A 1 413 ? -15.086 2.004 39.031 1.00 91.94 413 ARG A CA 1
ATOM 3248 C C . ARG A 1 413 ? -15.065 3.483 39.400 1.00 91.94 413 ARG A C 1
ATOM 3250 O O . ARG A 1 413 ? -15.836 3.889 40.264 1.00 91.94 413 ARG A O 1
ATOM 3257 N N . ASN A 1 414 ? -14.287 4.292 38.684 1.00 93.12 414 ASN A N 1
ATOM 3258 C CA . ASN A 1 414 ? -14.205 5.732 38.936 1.00 93.12 414 ASN A CA 1
ATOM 3259 C C . ASN A 1 414 ? -15.570 6.419 38.778 1.00 93.12 414 ASN A C 1
ATOM 3261 O O . ASN A 1 414 ? -15.922 7.278 39.581 1.00 93.12 414 ASN A O 1
ATOM 3265 N N . LYS A 1 415 ? -16.380 6.019 37.787 1.00 91.75 415 LYS A N 1
ATOM 3266 C CA . LYS A 1 415 ? -17.753 6.532 37.634 1.00 91.75 415 LYS A CA 1
ATOM 3267 C C . LYS A 1 415 ? -18.640 6.178 38.827 1.00 91.75 415 LYS A C 1
ATOM 3269 O O . LYS A 1 415 ? -19.399 7.025 39.294 1.00 91.75 415 LYS A O 1
ATOM 3274 N N . ARG A 1 416 ? -18.557 4.937 39.322 1.00 90.88 416 ARG A N 1
ATOM 3275 C CA . ARG A 1 416 ? -19.311 4.493 40.508 1.00 90.88 416 ARG A CA 1
ATOM 3276 C C . ARG A 1 416 ? -18.876 5.259 41.757 1.00 90.88 416 ARG A C 1
ATOM 3278 O O . ARG A 1 416 ? -19.734 5.685 42.522 1.00 90.88 416 ARG A O 1
ATOM 3285 N N . GLU A 1 417 ? -17.577 5.485 41.928 1.00 93.12 417 GLU A N 1
ATOM 3286 C CA . GLU A 1 417 ? -17.024 6.272 43.035 1.00 93.12 417 GLU A CA 1
ATOM 3287 C C . GLU A 1 417 ? -17.454 7.739 42.970 1.00 93.12 417 GLU A C 1
ATOM 3289 O O . GLU A 1 417 ? -17.938 8.268 43.965 1.00 93.12 417 GLU A O 1
ATOM 3294 N N . GLN A 1 418 ? -17.379 8.376 41.799 1.00 92.19 418 GLN A N 1
ATOM 3295 C CA . GLN A 1 418 ? -17.859 9.748 41.604 1.00 92.19 418 GLN A CA 1
ATOM 3296 C C . GLN A 1 418 ? -19.351 9.879 41.911 1.00 92.19 418 GLN A C 1
ATOM 3298 O O . GLN A 1 418 ? -19.759 10.825 42.581 1.00 92.19 418 GLN A O 1
ATOM 3303 N N . LYS A 1 419 ? -20.168 8.922 41.459 1.00 93.62 419 LYS A N 1
ATOM 3304 C CA . LYS A 1 419 ? -21.600 8.906 41.764 1.00 93.62 419 LYS A CA 1
ATOM 3305 C C . LYS A 1 419 ? -21.850 8.741 43.266 1.00 93.62 419 LYS A C 1
ATOM 3307 O O . LYS A 1 419 ? -22.648 9.481 43.830 1.00 93.62 419 LYS A O 1
ATOM 3312 N N . ALA A 1 420 ? -21.147 7.816 43.918 1.00 92.94 420 ALA A N 1
ATOM 3313 C CA . ALA A 1 420 ? -21.261 7.613 45.359 1.00 92.94 420 ALA A CA 1
ATOM 3314 C C . ALA A 1 420 ? -20.822 8.858 46.149 1.00 92.94 420 ALA A C 1
ATOM 3316 O O . ALA A 1 420 ? -21.441 9.200 47.152 1.00 92.94 420 ALA A O 1
ATOM 3317 N N . GLU A 1 421 ? -19.786 9.559 45.691 1.00 93.00 421 GLU A N 1
ATOM 3318 C CA . GLU A 1 421 ? -19.318 10.801 46.304 1.00 93.00 421 GLU A CA 1
ATOM 3319 C C . GLU A 1 421 ? -20.335 11.937 46.137 1.00 93.00 421 GLU A C 1
ATOM 3321 O O . GLU A 1 421 ? -20.668 12.615 47.106 1.00 93.00 421 GLU A O 1
ATOM 3326 N N . GLN A 1 422 ? -20.925 12.087 44.947 1.00 92.81 422 GLN A N 1
ATOM 3327 C CA . GLN A 1 422 ? -22.024 13.032 44.721 1.00 92.81 422 GLN A CA 1
ATOM 3328 C C . GLN A 1 422 ? -23.222 12.740 45.634 1.00 92.81 422 GLN A C 1
ATOM 3330 O O . GLN A 1 422 ? -23.798 13.657 46.220 1.00 92.81 422 GLN A O 1
ATOM 3335 N N . GLU A 1 423 ? -23.581 11.466 45.801 1.00 93.75 423 GLU A N 1
ATOM 3336 C CA . GLU A 1 423 ? -24.658 11.050 46.703 1.00 93.75 423 GLU A CA 1
ATOM 3337 C C . GLU A 1 423 ? -24.322 11.346 48.175 1.00 93.75 423 GLU A C 1
ATOM 3339 O O . GLU A 1 423 ? -25.194 11.802 48.921 1.00 93.75 423 GLU A O 1
ATOM 3344 N N . ARG A 1 424 ? -23.063 11.165 48.599 1.00 93.75 424 ARG A N 1
ATOM 3345 C CA . ARG A 1 424 ? -22.596 11.529 49.950 1.00 93.75 424 ARG A CA 1
ATOM 3346 C C . ARG A 1 424 ? -22.669 13.032 50.194 1.00 93.75 424 ARG A C 1
ATOM 3348 O O . ARG A 1 424 ? -23.224 13.442 51.210 1.00 93.75 424 ARG A O 1
ATOM 3355 N N . GLN A 1 425 ? -22.187 13.844 49.256 1.00 93.81 425 GLN A N 1
ATOM 3356 C CA . GLN A 1 425 ? -22.236 15.306 49.349 1.00 93.81 425 GLN A CA 1
ATOM 3357 C C . GLN A 1 425 ? -23.678 15.824 49.373 1.00 93.81 425 GLN A C 1
ATOM 3359 O O . GLN A 1 425 ? -24.019 16.704 50.169 1.00 93.81 425 GLN A O 1
ATOM 3364 N N . ALA A 1 426 ? -24.559 15.238 48.557 1.00 93.81 426 ALA A N 1
ATOM 3365 C CA . ALA A 1 426 ? -25.984 15.550 48.580 1.00 93.81 426 ALA A CA 1
ATOM 3366 C C . ALA A 1 426 ? -26.621 15.187 49.934 1.00 93.81 426 ALA A C 1
ATOM 3368 O O . ALA A 1 426 ? -27.391 15.975 50.493 1.00 93.81 426 ALA A O 1
ATOM 3369 N N . ALA A 1 427 ? -26.277 14.025 50.498 1.00 93.94 427 ALA A N 1
ATOM 3370 C CA . ALA A 1 427 ? -26.761 13.600 51.808 1.00 93.94 427 ALA A CA 1
ATOM 3371 C C . ALA A 1 427 ? -26.247 14.500 52.946 1.00 93.94 427 ALA A C 1
ATOM 3373 O O . ALA A 1 427 ? -27.012 14.836 53.852 1.00 93.94 427 ALA A O 1
ATOM 3374 N N . GLU A 1 428 ? -24.985 14.923 52.900 1.00 94.62 428 GLU A N 1
ATOM 3375 C CA . GLU A 1 428 ? -24.403 15.835 53.886 1.00 94.62 428 GLU A CA 1
ATOM 3376 C C . GLU A 1 428 ? -25.037 17.225 53.814 1.00 94.62 428 GLU A C 1
ATOM 3378 O O . GLU A 1 428 ? -25.470 17.757 54.835 1.00 94.62 428 GLU A O 1
ATOM 3383 N N . THR A 1 429 ? -25.199 17.769 52.607 1.00 93.75 429 THR A N 1
ATOM 3384 C CA . THR A 1 429 ? -25.879 19.055 52.392 1.00 93.75 429 THR A CA 1
ATOM 3385 C C . THR A 1 429 ? -27.295 19.020 52.966 1.00 93.75 429 THR A C 1
ATOM 3387 O O . THR A 1 429 ? -27.716 19.946 53.661 1.00 93.75 429 THR A O 1
ATOM 3390 N N . LYS A 1 430 ? -28.020 17.914 52.751 1.00 94.25 430 LYS A N 1
ATOM 3391 C CA . LYS A 1 430 ? -29.356 17.714 53.320 1.00 94.25 430 LYS A CA 1
ATOM 3392 C C . LYS A 1 430 ? -29.336 17.681 54.852 1.00 94.25 430 LYS A C 1
ATOM 3394 O O . LYS A 1 430 ? -30.203 18.289 55.476 1.00 94.25 430 LYS A O 1
ATOM 3399 N N . ARG A 1 431 ? -28.347 17.023 55.469 1.00 94.50 431 ARG A N 1
ATOM 3400 C CA . ARG A 1 431 ? -28.178 17.012 56.936 1.00 94.50 431 ARG A CA 1
ATOM 3401 C C . ARG A 1 431 ? -27.879 18.406 57.487 1.00 94.50 431 ARG A C 1
ATOM 3403 O O . ARG A 1 431 ? -28.497 18.803 58.468 1.00 94.50 431 ARG A O 1
ATOM 3410 N N . GLN A 1 432 ? -26.993 19.165 56.844 1.00 93.81 432 GLN A N 1
ATOM 3411 C CA . GLN A 1 432 ? -26.672 20.535 57.259 1.00 93.81 432 GLN A CA 1
ATOM 3412 C C . GLN A 1 432 ? -27.888 21.464 57.148 1.00 93.81 432 GLN A C 1
ATOM 3414 O O . GLN A 1 432 ? -28.129 22.273 58.041 1.00 93.81 432 GLN A O 1
ATOM 3419 N N . GLN A 1 433 ? -28.687 21.337 56.083 1.00 93.12 433 GLN A N 1
ATOM 3420 C CA . GLN A 1 433 ? -29.940 22.085 55.944 1.00 93.12 433 GLN A CA 1
ATOM 3421 C C . GLN A 1 433 ? -30.934 21.744 57.058 1.00 93.12 433 GLN A C 1
ATOM 3423 O O . GLN A 1 433 ? -31.515 22.652 57.645 1.00 93.12 433 GLN A O 1
ATOM 3428 N N . GLN A 1 434 ? -31.089 20.460 57.393 1.00 93.12 434 GLN A N 1
ATOM 3429 C CA . GLN A 1 434 ? -31.953 20.032 58.496 1.00 93.12 434 GLN A CA 1
ATOM 3430 C C . GLN A 1 434 ? -31.482 20.588 59.845 1.00 93.12 434 GLN A C 1
ATOM 3432 O O . GLN A 1 434 ? -32.299 21.089 60.608 1.00 93.12 434 GLN A O 1
ATOM 3437 N N . GLN A 1 435 ? -30.175 20.569 60.117 1.00 93.44 435 GLN A N 1
ATOM 3438 C CA . GLN A 1 435 ? -29.615 21.149 61.342 1.00 93.44 435 GLN A CA 1
ATOM 3439 C C . GLN A 1 435 ? -29.831 22.663 61.420 1.00 93.44 435 GLN A C 1
ATOM 3441 O O . GLN A 1 435 ? -30.191 23.170 62.477 1.00 93.44 435 GLN A O 1
ATOM 3446 N N . LYS A 1 436 ? -29.657 23.391 60.308 1.00 93.12 436 LYS A N 1
ATOM 3447 C CA . LYS A 1 436 ? -29.947 24.833 60.256 1.00 93.12 436 LYS A CA 1
ATOM 3448 C C . LYS A 1 436 ? -31.420 25.122 60.534 1.00 93.12 436 LYS A C 1
ATOM 3450 O O . LYS A 1 436 ? -31.710 25.986 61.348 1.00 93.12 436 LYS A O 1
ATOM 3455 N N . GLN A 1 437 ? -32.329 24.363 59.922 1.00 92.38 437 GLN A N 1
ATOM 3456 C CA . GLN A 1 437 ? -33.766 24.499 60.169 1.00 92.38 437 GLN A CA 1
ATOM 3457 C C . GLN A 1 437 ? -34.125 24.218 61.631 1.00 92.38 437 GLN A C 1
ATOM 3459 O O . GLN A 1 437 ? -34.909 24.958 62.214 1.00 92.38 437 GLN A O 1
ATOM 3464 N N . GLN A 1 438 ? -33.527 23.191 62.241 1.00 92.38 438 GLN A N 1
ATOM 3465 C CA . GLN A 1 438 ? -33.720 22.896 63.664 1.00 92.38 438 GLN A CA 1
ATOM 3466 C C . GLN A 1 438 ? -33.197 24.028 64.556 1.00 92.38 438 GLN A C 1
ATOM 3468 O O . GLN A 1 438 ? -33.903 24.473 65.452 1.00 92.38 438 GLN A O 1
ATOM 3473 N N . ALA A 1 439 ? -32.002 24.555 64.280 1.00 92.44 439 ALA A N 1
ATOM 3474 C CA . ALA A 1 439 ? -31.441 25.668 65.042 1.00 92.44 439 ALA A CA 1
ATOM 3475 C C . ALA A 1 439 ? -32.268 26.962 64.901 1.00 92.44 439 ALA A C 1
ATOM 3477 O O . ALA A 1 439 ? -32.445 27.693 65.875 1.00 92.44 439 ALA A O 1
ATOM 3478 N N . GLU A 1 440 ? -32.793 27.247 63.705 1.00 93.38 440 GLU A N 1
ATOM 3479 C CA . GLU A 1 440 ? -33.710 28.369 63.472 1.00 93.38 440 GLU A CA 1
ATOM 3480 C C . GLU A 1 440 ? -35.026 28.191 64.236 1.00 93.38 440 GLU A C 1
ATOM 3482 O O . GLU A 1 440 ? -35.503 29.150 64.842 1.00 93.38 440 GLU A O 1
ATOM 3487 N N . GLN A 1 441 ? -35.581 26.975 64.260 1.00 90.75 441 GLN A N 1
ATOM 3488 C CA . GLN A 1 441 ? -36.766 26.650 65.058 1.00 90.75 441 GLN A CA 1
ATOM 3489 C C . GLN A 1 441 ? -36.504 26.871 66.549 1.00 90.75 441 GLN A C 1
ATOM 3491 O O . GLN A 1 441 ? -37.244 27.614 67.183 1.00 90.75 441 GLN A O 1
ATOM 3496 N N . GLU A 1 442 ? -35.408 26.341 67.098 1.00 92.12 442 GLU A N 1
ATOM 3497 C CA . GLU A 1 442 ? -35.042 26.556 68.505 1.00 92.12 442 GLU A CA 1
ATOM 3498 C C . GLU A 1 442 ? -34.847 28.043 68.844 1.00 92.12 442 GLU A C 1
ATOM 3500 O O . GLU A 1 442 ? -35.177 28.492 69.945 1.00 92.12 442 GLU A O 1
ATOM 3505 N N . LEU A 1 443 ? -34.291 28.832 67.917 1.00 94.00 443 LEU A N 1
ATOM 3506 C CA . LEU A 1 443 ? -34.130 30.273 68.105 1.00 94.00 443 LEU A CA 1
ATOM 3507 C C . LEU A 1 443 ? -35.483 30.992 68.116 1.00 94.00 443 LEU A C 1
ATOM 3509 O O . LEU A 1 443 ? -35.696 31.862 68.960 1.00 94.00 443 LEU A O 1
ATOM 3513 N N . GLN A 1 444 ? -36.395 30.622 67.215 1.00 91.44 444 GLN A N 1
ATOM 3514 C CA . GLN A 1 444 ? -37.760 31.151 67.186 1.00 91.44 444 GLN A CA 1
ATOM 3515 C C . GLN A 1 444 ? -38.534 30.778 68.454 1.00 91.44 444 GLN A C 1
ATOM 3517 O O . GLN A 1 444 ? -39.193 31.640 69.031 1.00 91.44 444 GLN A O 1
ATOM 3522 N N . GLU A 1 445 ? -38.403 29.541 68.934 1.00 90.69 445 GLU A N 1
ATOM 3523 C CA . GLU A 1 445 ? -39.003 29.091 70.194 1.00 90.69 445 GLU A CA 1
ATOM 3524 C C . GLU A 1 445 ? -38.487 29.917 71.379 1.00 90.69 445 GLU A C 1
ATOM 3526 O O . GLU A 1 445 ? -39.276 30.429 72.174 1.00 90.69 445 GLU A O 1
ATOM 3531 N N . LYS A 1 446 ? -37.167 30.129 71.473 1.00 91.38 446 LYS A N 1
ATOM 3532 C CA . LYS A 1 446 ? -36.563 30.966 72.525 1.00 91.38 446 LYS A CA 1
ATOM 3533 C C . LYS A 1 446 ? -37.011 32.424 72.438 1.00 91.38 446 LYS A C 1
ATOM 3535 O O . LYS A 1 446 ? -37.297 33.027 73.472 1.00 91.38 446 LYS A O 1
ATOM 3540 N N . ALA A 1 447 ? -37.073 32.989 71.233 1.00 91.06 447 ALA A N 1
ATOM 3541 C CA . ALA A 1 447 ? -37.544 34.355 71.015 1.00 91.06 447 ALA A CA 1
ATOM 3542 C C . ALA A 1 447 ? -39.015 34.510 71.428 1.00 91.06 447 ALA A C 1
ATOM 3544 O O . ALA A 1 447 ? -39.347 35.454 72.141 1.00 91.06 447 ALA A O 1
ATOM 3545 N N . PHE A 1 448 ? -39.863 33.541 71.071 1.00 91.81 448 PHE A N 1
ATOM 3546 C CA . PHE A 1 448 ? -41.264 33.495 71.480 1.00 91.81 448 PHE A CA 1
ATOM 3547 C C . PHE A 1 448 ? -41.410 33.424 73.006 1.00 91.81 448 PHE A C 1
ATOM 3549 O O . PHE A 1 448 ? -42.177 34.187 73.593 1.00 91.81 448 PHE A O 1
ATOM 3556 N N . VAL A 1 449 ? -40.634 32.566 73.679 1.00 90.81 449 VAL A N 1
ATOM 3557 C CA . VAL A 1 449 ? -40.638 32.495 75.149 1.00 90.81 449 VAL A CA 1
ATOM 3558 C C . VAL A 1 449 ? -40.231 33.832 75.773 1.00 90.81 449 VAL A C 1
ATOM 3560 O O . VAL A 1 449 ? -40.899 34.302 76.694 1.00 90.81 449 VAL A O 1
ATOM 3563 N N . ALA A 1 450 ? -39.182 34.474 75.255 1.00 89.38 450 ALA A N 1
ATOM 3564 C CA . ALA A 1 450 ? -38.708 35.763 75.756 1.00 89.38 450 ALA A CA 1
ATOM 3565 C C . ALA A 1 450 ? -39.733 36.897 75.559 1.00 89.38 450 ALA A C 1
ATOM 3567 O O . ALA A 1 450 ? -39.911 37.721 76.456 1.00 89.38 450 ALA A O 1
ATOM 3568 N N . GLU A 1 451 ? -40.426 36.928 74.419 1.00 91.62 451 GLU A N 1
ATOM 3569 C CA . GLU A 1 451 ? -41.477 37.908 74.123 1.00 91.62 451 GLU A CA 1
ATOM 3570 C C . GLU A 1 451 ? -42.641 37.795 75.117 1.00 91.62 451 GLU A C 1
ATOM 3572 O O . GLU A 1 451 ? -43.048 38.788 75.728 1.00 91.62 451 GLU A O 1
ATOM 3577 N N . ILE A 1 452 ? -43.129 36.572 75.348 1.00 89.94 452 ILE A N 1
ATOM 3578 C CA . ILE A 1 452 ? -44.200 36.316 76.317 1.00 89.94 452 ILE A CA 1
ATOM 3579 C C . ILE A 1 452 ? -43.736 36.596 77.755 1.00 89.94 452 ILE A C 1
ATOM 3581 O O . ILE A 1 452 ? -44.520 37.104 78.558 1.00 89.94 452 ILE A O 1
ATOM 3585 N N . ASP A 1 453 ? -42.473 36.328 78.095 1.00 87.94 453 ASP A N 1
ATOM 3586 C CA . ASP A 1 453 ? -41.910 36.685 79.403 1.00 87.94 453 ASP A CA 1
ATOM 3587 C C . ASP A 1 453 ? -41.939 38.202 79.651 1.00 87.94 453 ASP A C 1
ATOM 3589 O O . ASP A 1 453 ? -42.277 38.630 80.763 1.00 87.94 453 ASP A O 1
ATOM 3593 N N . GLN A 1 454 ? -41.614 39.003 78.628 1.00 90.44 454 GLN A N 1
ATOM 3594 C CA . GLN A 1 454 ? -41.540 40.466 78.709 1.00 90.44 454 GLN A CA 1
ATOM 3595 C C . GLN A 1 454 ? -42.915 41.138 78.692 1.00 90.44 454 GLN A C 1
ATOM 3597 O O . GLN A 1 454 ? -43.179 42.022 79.507 1.00 90.44 454 GLN A O 1
ATOM 3602 N N . HIS A 1 455 ? -43.789 40.735 77.772 1.00 89.81 455 HIS A N 1
ATOM 3603 C CA . HIS A 1 455 ? -45.047 41.439 77.508 1.00 89.81 455 HIS A CA 1
ATOM 3604 C C . HIS A 1 455 ? -46.278 40.729 78.084 1.00 89.81 455 HIS A C 1
ATOM 3606 O O . HIS A 1 455 ? -47.327 41.352 78.258 1.00 89.81 455 HIS A O 1
ATOM 3612 N N . GLY A 1 456 ? -46.150 39.448 78.438 1.00 87.44 456 GLY A N 1
ATOM 3613 C CA . GLY A 1 456 ? -47.277 38.585 78.770 1.00 87.44 456 GLY A CA 1
ATOM 3614 C C . GLY A 1 456 ? -48.138 38.251 77.547 1.00 87.44 456 GLY A C 1
ATOM 3615 O O . GLY A 1 456 ? -48.010 38.834 76.476 1.00 87.44 456 GLY A O 1
ATOM 3616 N N . SER A 1 457 ? -49.061 37.306 77.709 1.00 86.56 457 SER A N 1
ATOM 3617 C CA . SER A 1 457 ? -50.153 37.075 76.757 1.00 86.56 457 SER A CA 1
ATOM 3618 C C . SER A 1 457 ? -51.437 36.771 77.519 1.00 86.56 457 SER A C 1
ATOM 3620 O O . SER A 1 457 ? -51.409 36.366 78.683 1.00 86.56 457 SER A O 1
ATOM 3622 N N . THR A 1 458 ? -52.574 37.007 76.868 1.00 81.75 458 THR A N 1
ATOM 3623 C CA . THR A 1 458 ? -53.900 36.604 77.360 1.00 81.75 458 THR A CA 1
ATOM 3624 C C . THR A 1 458 ? -54.565 35.566 76.452 1.00 81.75 458 THR A C 1
ATOM 3626 O O . THR A 1 458 ? -55.709 35.189 76.705 1.00 81.75 458 THR A O 1
ATOM 3629 N N . ASP A 1 459 ? -53.866 35.100 75.409 1.00 85.38 459 ASP A N 1
ATOM 3630 C CA . ASP A 1 459 ? -54.308 34.020 74.526 1.00 85.38 459 ASP A CA 1
ATOM 3631 C C . ASP A 1 459 ? -53.892 32.665 75.115 1.00 85.38 459 ASP A C 1
ATOM 3633 O O . ASP A 1 459 ? -52.708 32.353 75.252 1.00 85.38 459 ASP A O 1
ATOM 3637 N N . MET A 1 460 ? -54.882 31.837 75.456 1.00 82.19 460 MET A N 1
ATOM 3638 C CA . MET A 1 460 ? -54.659 30.522 76.057 1.00 82.19 460 MET A CA 1
ATOM 3639 C C . MET A 1 460 ? -53.831 29.578 75.172 1.00 82.19 460 MET A C 1
ATOM 3641 O O . MET A 1 460 ? -53.091 28.756 75.712 1.00 82.19 460 MET A O 1
ATOM 3645 N N . TYR A 1 461 ? -53.910 29.692 73.840 1.00 84.06 461 TYR A N 1
ATOM 3646 C CA . TYR A 1 461 ? -53.115 28.868 72.926 1.00 84.06 461 TYR A CA 1
ATOM 3647 C C . TYR A 1 461 ? -51.633 29.251 72.983 1.00 84.06 461 TYR A C 1
ATOM 3649 O O . TYR A 1 461 ? -50.777 28.383 73.160 1.00 84.06 461 TYR A O 1
ATOM 3657 N N . GLN A 1 462 ? -51.332 30.552 72.928 1.00 87.38 462 GLN A N 1
ATOM 3658 C CA . GLN A 1 462 ? -49.961 31.051 73.055 1.00 87.38 462 GLN A CA 1
ATOM 3659 C C . GLN A 1 462 ? -49.360 30.723 74.424 1.00 87.38 462 GLN A C 1
ATOM 3661 O O . GLN A 1 462 ? -48.205 30.318 74.497 1.00 87.38 462 GLN A O 1
ATOM 3666 N N . ILE A 1 463 ? -50.143 30.835 75.501 1.00 85.06 463 ILE A N 1
ATOM 3667 C CA . ILE A 1 463 ? -49.696 30.496 76.860 1.00 85.06 463 ILE A CA 1
ATOM 3668 C C . ILE A 1 463 ? -49.426 28.993 76.989 1.00 85.06 463 ILE A C 1
ATOM 3670 O O . ILE A 1 463 ? -48.426 28.601 77.586 1.00 85.06 463 ILE A O 1
ATOM 3674 N N . SER A 1 464 ? -50.276 28.139 76.409 1.00 85.38 464 SER A N 1
ATOM 3675 C CA . SER A 1 464 ? -50.039 26.691 76.386 1.00 85.38 464 SER A CA 1
ATOM 3676 C C . SER A 1 464 ? -48.752 26.342 75.634 1.00 85.38 464 SER A C 1
ATOM 3678 O O . SER A 1 464 ? -47.969 25.528 76.121 1.00 85.38 464 SER A O 1
ATOM 3680 N N . LEU A 1 465 ? -48.522 26.971 74.478 1.00 87.56 465 LEU A N 1
ATOM 3681 C CA . LEU A 1 465 ? -47.324 26.765 73.664 1.00 87.56 465 LEU A CA 1
ATOM 3682 C C . LEU A 1 465 ? -46.055 27.284 74.372 1.00 87.56 465 LEU A C 1
ATOM 3684 O O . LEU A 1 465 ? -45.035 26.599 74.423 1.00 87.56 465 LEU A O 1
ATOM 3688 N N . TYR A 1 466 ? -46.143 28.449 75.016 1.00 89.25 466 TYR A N 1
ATOM 3689 C CA . TYR A 1 466 ? -45.090 29.022 75.862 1.00 89.25 466 TYR A CA 1
ATOM 3690 C C . TYR A 1 466 ? -44.706 28.069 77.004 1.00 89.25 466 TYR A C 1
ATOM 3692 O O . TYR A 1 466 ? -43.525 27.854 77.277 1.00 89.25 466 TYR A O 1
ATOM 3700 N N . CYS A 1 467 ? -45.696 27.435 77.634 1.00 87.31 467 CYS A N 1
ATOM 3701 C CA . CYS A 1 467 ? -45.455 26.457 78.688 1.00 87.31 467 CYS A CA 1
ATOM 3702 C C . CYS A 1 467 ? -44.823 25.163 78.183 1.00 87.31 467 CYS A C 1
ATOM 3704 O O . CYS A 1 467 ? -43.955 24.620 78.865 1.00 87.31 467 CYS A O 1
ATOM 3706 N N . SER A 1 468 ? -45.192 24.686 76.989 1.00 88.88 468 SER A N 1
ATOM 3707 C CA . SER A 1 468 ? -44.525 23.522 76.392 1.00 88.88 468 SER A CA 1
ATOM 3708 C C . SER A 1 468 ? -43.060 23.784 76.039 1.00 88.88 468 SER A C 1
ATOM 3710 O O . SER A 1 468 ? -42.260 22.857 76.095 1.00 88.88 468 SER A O 1
ATOM 3712 N N . PHE A 1 469 ? -42.689 25.038 75.762 1.00 90.38 469 PHE A N 1
ATOM 3713 C CA . PHE A 1 469 ? -41.299 25.448 75.531 1.00 90.38 469 PHE A CA 1
ATOM 3714 C C . PHE A 1 469 ? -40.534 25.813 76.818 1.00 90.38 469 PHE A C 1
ATOM 3716 O O . PHE A 1 469 ? -39.437 26.364 76.755 1.00 90.38 469 PHE A O 1
ATOM 3723 N N . GLY A 1 470 ? -41.076 25.493 78.001 1.00 86.19 470 GLY A N 1
ATOM 3724 C CA . GLY A 1 470 ? -40.374 25.656 79.280 1.00 86.19 470 GLY A CA 1
ATOM 3725 C C . GLY A 1 470 ? -40.464 27.054 79.901 1.00 86.19 470 GLY A C 1
ATOM 3726 O O . GLY A 1 470 ? -39.621 27.420 80.723 1.00 86.19 470 GLY A O 1
ATOM 3727 N N . GLY A 1 471 ? -41.474 27.845 79.532 1.00 89.19 471 GLY A N 1
ATOM 3728 C CA . GLY A 1 471 ? -41.734 29.153 80.126 1.00 89.19 471 GLY A CA 1
ATOM 3729 C C . GLY A 1 471 ? -41.933 29.115 81.652 1.00 89.19 471 GLY A C 1
ATOM 3730 O O . GLY A 1 471 ? -42.581 28.224 82.199 1.00 89.19 471 GLY A O 1
ATOM 3731 N N . ARG A 1 472 ? -41.382 30.099 82.375 1.00 89.56 472 ARG A N 1
ATOM 3732 C CA . ARG A 1 472 ? -41.344 30.101 83.854 1.00 89.56 472 ARG A CA 1
ATOM 3733 C C . ARG A 1 472 ? -42.588 30.694 84.518 1.00 89.56 472 ARG A C 1
ATOM 3735 O O . ARG A 1 472 ? -42.838 30.420 85.688 1.00 89.56 472 ARG A O 1
ATOM 3742 N N . ARG A 1 473 ? -43.384 31.486 83.791 1.00 90.44 473 ARG A N 1
ATOM 3743 C CA . ARG A 1 473 ? -44.557 32.215 84.320 1.00 90.44 473 ARG A CA 1
ATOM 3744 C C . ARG A 1 473 ? -45.892 31.546 83.993 1.00 90.44 473 ARG A C 1
ATOM 3746 O O . ARG A 1 473 ? -46.938 32.189 84.014 1.00 90.44 473 ARG A O 1
ATOM 3753 N N . CYS A 1 474 ? -45.869 30.249 83.698 1.00 87.94 474 CYS A N 1
ATOM 3754 C CA . CYS A 1 474 ? -47.028 29.485 83.238 1.00 87.94 474 CYS A CA 1
ATOM 3755 C C . CYS A 1 474 ? -48.278 29.661 84.098 1.00 87.94 474 CYS A C 1
ATOM 3757 O O . CYS A 1 474 ? -49.315 30.097 83.603 1.00 87.94 474 CYS A O 1
ATOM 3759 N N . THR A 1 475 ? -48.169 29.382 85.394 1.00 85.94 475 THR A N 1
ATOM 3760 C CA . THR A 1 475 ? -49.299 29.455 86.326 1.00 85.94 475 THR A CA 1
ATOM 3761 C C . THR A 1 475 ? -49.833 30.883 86.462 1.00 85.94 475 THR A C 1
ATOM 3763 O O . THR A 1 475 ? -51.040 31.097 86.550 1.00 85.94 475 THR A O 1
ATOM 3766 N N . GLU A 1 476 ? -48.948 31.884 86.445 1.00 88.56 476 GLU A N 1
ATOM 3767 C CA . GLU A 1 476 ? -49.330 33.297 86.528 1.00 88.56 476 GLU A CA 1
ATOM 3768 C C . GLU A 1 476 ? -50.100 33.751 85.287 1.00 88.56 476 GLU A C 1
ATOM 3770 O O . GLU A 1 476 ? -51.174 34.343 85.417 1.00 88.56 476 GLU A O 1
ATOM 3775 N N . LEU A 1 477 ? -49.572 33.449 84.096 1.00 88.81 477 LEU A N 1
ATOM 3776 C CA . LEU A 1 477 ? -50.170 33.821 82.816 1.00 88.81 477 LEU A CA 1
ATOM 3777 C C . LEU A 1 477 ? -51.492 33.088 82.577 1.00 88.81 477 LEU A C 1
ATOM 3779 O O . LEU A 1 477 ? -52.464 33.728 82.187 1.00 88.81 477 LEU A O 1
ATOM 3783 N N . GLN A 1 478 ? -51.582 31.793 82.897 1.00 88.06 478 GLN A N 1
ATOM 3784 C CA . GLN A 1 478 ? -52.842 31.041 82.829 1.00 88.06 478 GLN A CA 1
ATOM 3785 C C . GLN A 1 478 ? -53.910 31.658 83.740 1.00 88.06 478 GLN A C 1
ATOM 3787 O O . GLN A 1 478 ? -55.032 31.914 83.305 1.00 88.06 478 GLN A O 1
ATOM 3792 N N . ASN A 1 479 ? -53.557 31.988 84.986 1.00 86.50 479 ASN A N 1
ATOM 3793 C CA . ASN A 1 479 ? -54.481 32.639 85.916 1.00 86.50 479 ASN A CA 1
ATOM 3794 C C . ASN A 1 479 ? -54.850 34.067 85.482 1.00 86.50 479 ASN A C 1
ATOM 3796 O O . ASN A 1 479 ? -55.960 34.530 85.750 1.00 86.50 479 ASN A O 1
ATOM 3800 N N . ALA A 1 480 ? -53.937 34.803 84.845 1.00 84.94 480 ALA A N 1
ATOM 3801 C CA . ALA A 1 480 ? -54.213 36.126 84.286 1.00 84.94 480 ALA A CA 1
ATOM 3802 C C . ALA A 1 480 ? -55.153 36.043 83.072 1.00 84.94 480 ALA A C 1
ATOM 3804 O O . ALA A 1 480 ? -56.131 36.786 83.015 1.00 84.94 480 ALA A O 1
ATOM 3805 N N . ALA A 1 481 ? -54.923 35.099 82.158 1.00 85.19 481 ALA A N 1
ATOM 3806 C CA . ALA A 1 481 ? -55.765 34.862 80.991 1.00 85.19 481 ALA A CA 1
ATOM 3807 C C . ALA A 1 481 ? -57.171 34.386 81.378 1.00 85.19 481 ALA A C 1
ATOM 3809 O O . ALA A 1 481 ? -58.150 34.947 80.890 1.00 85.19 481 ALA A O 1
ATOM 3810 N N . LEU A 1 482 ? -57.296 33.449 82.327 1.00 85.00 482 LEU A N 1
ATOM 3811 C CA . LEU A 1 482 ? -58.591 33.011 82.863 1.00 85.00 482 LEU A CA 1
ATOM 3812 C C . LEU A 1 482 ? -59.362 34.168 83.511 1.00 85.00 482 LEU A C 1
ATOM 3814 O O . LEU A 1 482 ? -60.571 34.297 83.316 1.00 85.00 482 LEU A O 1
ATOM 3818 N N . ARG A 1 483 ? -58.671 35.056 84.240 1.00 84.31 483 ARG A N 1
ATOM 3819 C CA . ARG A 1 483 ? -59.281 36.270 84.805 1.00 84.31 483 ARG A CA 1
ATOM 3820 C C . ARG A 1 483 ? -59.708 37.258 83.720 1.00 84.31 483 ARG A C 1
ATOM 3822 O O . ARG A 1 483 ? -60.823 37.766 83.796 1.00 84.31 483 ARG A O 1
ATOM 3829 N N . ALA A 1 484 ? -58.881 37.487 82.702 1.00 79.81 484 ALA A N 1
ATOM 3830 C CA . ALA A 1 484 ? -59.210 38.350 81.568 1.00 79.81 484 ALA A CA 1
ATOM 3831 C C . ALA A 1 484 ? -60.385 37.794 80.739 1.00 79.81 484 ALA A C 1
ATOM 3833 O O . ALA A 1 484 ? -61.241 38.554 80.290 1.00 79.81 484 ALA A O 1
ATOM 3834 N N . GLN A 1 485 ? -60.472 36.473 80.564 1.00 80.44 485 GLN A N 1
ATOM 3835 C CA . GLN A 1 485 ? -61.600 35.809 79.909 1.00 80.44 485 GLN A CA 1
ATOM 3836 C C . GLN A 1 485 ? -62.866 35.902 80.766 1.00 80.44 485 GLN A C 1
ATOM 3838 O O . GLN A 1 485 ? -63.923 36.261 80.257 1.00 80.44 485 GLN A O 1
ATOM 3843 N N . ALA A 1 486 ? -62.765 35.682 82.079 1.00 79.06 486 ALA A N 1
ATOM 3844 C CA . ALA A 1 486 ? -63.879 35.886 83.000 1.00 79.06 486 ALA A CA 1
ATOM 3845 C C . ALA A 1 486 ? -64.353 37.351 83.026 1.00 79.06 486 ALA A C 1
ATOM 3847 O O . ALA A 1 486 ? -65.550 37.597 83.132 1.00 79.06 486 ALA A O 1
ATOM 3848 N N . GLN A 1 487 ? -63.448 38.327 82.898 1.00 76.69 487 GLN A N 1
ATOM 3849 C CA . GLN A 1 487 ? -63.790 39.747 82.775 1.00 76.69 487 GLN A CA 1
ATOM 3850 C C . GLN A 1 487 ? -64.466 40.069 81.442 1.00 76.69 487 GLN A C 1
ATOM 3852 O O . GLN A 1 487 ? -65.483 40.754 81.457 1.00 76.69 487 GLN A O 1
ATOM 3857 N N . ARG A 1 488 ? -63.981 39.529 80.314 1.00 73.81 488 ARG A N 1
ATOM 3858 C CA . ARG A 1 488 ? -64.668 39.630 79.013 1.00 73.81 488 ARG A CA 1
ATOM 3859 C C . ARG A 1 488 ? -66.069 39.021 79.070 1.00 73.81 488 ARG A C 1
ATOM 3861 O O . ARG A 1 488 ? -67.023 39.656 78.640 1.00 73.81 488 ARG A O 1
ATOM 3868 N N . ASN A 1 489 ? -66.214 37.859 79.704 1.00 71.44 489 ASN A N 1
ATOM 3869 C CA . ASN A 1 489 ? -67.511 37.212 79.910 1.00 71.44 489 ASN A CA 1
ATOM 3870 C C . ASN A 1 489 ? -68.452 38.042 80.806 1.00 71.44 489 ASN A C 1
ATOM 3872 O O . ASN A 1 489 ? -69.663 37.972 80.634 1.00 71.44 489 ASN A O 1
ATOM 3876 N N . ARG A 1 490 ? -67.918 38.846 81.739 1.00 68.06 490 ARG A N 1
ATOM 3877 C CA . ARG A 1 490 ? -68.702 39.786 82.565 1.00 68.06 490 ARG A CA 1
ATOM 3878 C C . ARG A 1 490 ? -69.038 41.089 81.831 1.00 68.06 490 ARG A C 1
ATOM 3880 O O . ARG A 1 490 ? -70.145 41.587 81.978 1.00 68.06 490 ARG A O 1
ATOM 3887 N N . GLN A 1 491 ? -68.117 41.642 81.041 1.00 61.75 491 GLN A N 1
ATOM 3888 C CA . GLN A 1 491 ? -68.337 42.856 80.237 1.00 61.75 491 GLN A CA 1
ATOM 3889 C C . GLN A 1 491 ? -69.240 42.599 79.019 1.00 61.75 491 GLN A C 1
ATOM 3891 O O . GLN A 1 491 ? -69.904 43.514 78.544 1.00 61.75 491 GLN A O 1
ATOM 3896 N N . GLY A 1 492 ? -69.329 41.347 78.565 1.00 54.28 492 GLY A N 1
ATOM 3897 C CA . GLY A 1 492 ? -70.303 40.874 77.581 1.00 54.28 492 GLY A CA 1
ATOM 3898 C C . GLY A 1 492 ? -71.709 40.615 78.138 1.00 54.28 492 GLY A C 1
ATOM 3899 O O . GLY A 1 492 ? -72.562 40.153 77.390 1.00 54.28 492 GLY A O 1
ATOM 3900 N N . GLN A 1 493 ? -71.983 40.904 79.418 1.00 46.06 493 GLN A N 1
ATOM 3901 C CA . GLN A 1 493 ? -73.331 40.828 79.998 1.00 46.06 493 GLN A CA 1
ATOM 3902 C C . GLN A 1 493 ? -73.974 42.219 80.112 1.00 46.06 493 GLN A C 1
ATOM 3904 O O . GLN A 1 493 ? -74.336 42.692 81.185 1.00 46.06 493 GLN A O 1
ATOM 3909 N N . THR A 1 494 ? -74.167 42.858 78.958 1.00 39.12 494 THR A N 1
ATOM 3910 C CA . THR A 1 494 ? -75.455 43.501 78.658 1.00 39.12 494 THR A CA 1
ATOM 3911 C C . THR A 1 494 ? -76.301 42.466 77.908 1.00 39.12 494 THR A C 1
ATOM 3913 O O . THR A 1 494 ? -75.748 41.729 77.090 1.00 39.12 494 THR A O 1
ATOM 3916 N N . PRO A 1 495 ? -77.617 42.342 78.162 1.00 49.62 495 PRO A N 1
ATOM 3917 C CA . PRO A 1 495 ? -78.470 41.438 77.406 1.00 49.62 495 PRO A CA 1
ATOM 3918 C C . PRO A 1 495 ? -78.735 42.052 76.026 1.00 49.62 495 PRO A C 1
ATOM 3920 O O . PRO A 1 495 ? -79.776 42.652 75.783 1.00 49.62 495 PRO A O 1
ATOM 3923 N N . ALA A 1 496 ? -77.771 41.909 75.122 1.00 35.69 496 ALA A N 1
ATOM 3924 C CA . ALA A 1 496 ? -78.005 41.985 73.694 1.00 35.69 496 ALA A CA 1
ATOM 3925 C C . ALA A 1 496 ? -78.035 40.549 73.171 1.00 35.69 496 ALA A C 1
ATOM 3927 O O . ALA A 1 496 ? -77.018 39.874 73.028 1.00 35.69 496 ALA A O 1
ATOM 3928 N N . SER A 1 497 ? -79.256 40.080 72.947 1.00 49.72 497 SER A N 1
ATOM 3929 C CA . SER A 1 497 ? -79.591 39.035 71.990 1.00 49.72 497 SER A CA 1
ATOM 3930 C C . SER A 1 497 ? -78.573 38.923 70.844 1.00 49.72 497 SER A C 1
ATOM 3932 O O . SER A 1 497 ? -78.411 39.869 70.074 1.00 49.72 497 SER A O 1
ATOM 3934 N N . GLY A 1 498 ? -77.969 37.742 70.690 1.00 50.97 498 GLY A N 1
ATOM 3935 C CA . GLY A 1 498 ? -77.356 37.318 69.432 1.00 50.97 498 GLY A CA 1
ATOM 3936 C C . GLY A 1 498 ? -75.828 37.351 69.355 1.00 50.97 498 GLY A C 1
ATOM 3937 O O . GLY A 1 498 ? -75.293 37.924 68.410 1.00 50.97 498 GLY A O 1
ATOM 3938 N N . THR A 1 499 ? -75.111 36.614 70.213 1.00 47.06 499 THR A N 1
ATOM 3939 C CA . THR A 1 499 ? -73.895 35.922 69.740 1.00 47.06 499 THR A CA 1
ATOM 3940 C C . THR A 1 499 ? -74.357 34.799 68.822 1.00 47.06 499 THR A C 1
ATOM 3942 O O . THR A 1 499 ? -74.735 33.695 69.207 1.00 47.06 499 THR A O 1
ATOM 3945 N N . SER A 1 500 ? -74.522 35.244 67.584 1.00 57.53 500 SER A N 1
ATOM 3946 C CA . SER A 1 500 ? -75.162 34.588 66.465 1.00 57.53 500 SER A CA 1
ATOM 3947 C C . SER A 1 500 ? -74.594 33.202 66.180 1.00 57.53 500 SER A C 1
ATOM 3949 O O . SER A 1 500 ? -73.404 32.941 66.362 1.00 57.53 500 SER A O 1
ATOM 3951 N N . ASP A 1 501 ? -75.419 32.363 65.559 1.00 57.91 501 ASP A N 1
ATOM 3952 C CA . ASP A 1 501 ? -74.982 31.198 64.791 1.00 57.91 501 ASP A CA 1
ATOM 3953 C C . ASP A 1 501 ? -73.719 31.446 63.938 1.00 57.91 501 ASP A C 1
ATOM 3955 O O . ASP A 1 501 ? -73.053 30.486 63.567 1.00 57.91 501 ASP A O 1
ATOM 3959 N N . ALA A 1 502 ? -73.367 32.695 63.602 1.00 56.97 502 ALA A N 1
ATOM 3960 C CA . ALA A 1 502 ? -72.159 33.023 62.857 1.00 56.97 502 ALA A CA 1
ATOM 3961 C C . ALA A 1 502 ? -70.858 32.703 63.615 1.00 56.97 502 ALA A C 1
ATOM 3963 O O . ALA A 1 502 ? -69.920 32.237 62.977 1.00 56.97 502 ALA A O 1
ATOM 3964 N N . GLU A 1 503 ? -70.787 32.863 64.942 1.00 60.16 503 GLU A N 1
ATOM 3965 C CA . GLU A 1 503 ? -69.582 32.501 65.713 1.00 60.16 503 GLU A CA 1
ATOM 3966 C C . GLU A 1 503 ? -69.432 30.980 65.821 1.00 60.16 503 GLU A C 1
ATOM 3968 O O . GLU A 1 503 ? -68.343 30.436 65.626 1.00 60.16 503 GLU A O 1
ATOM 3973 N N . ARG A 1 504 ? -70.548 30.265 66.017 1.00 67.62 504 ARG A N 1
ATOM 3974 C CA . ARG A 1 504 ? -70.566 28.796 65.995 1.00 67.62 504 ARG A CA 1
ATOM 3975 C C . ARG A 1 504 ? -70.207 28.253 64.610 1.00 67.62 504 ARG A C 1
ATOM 3977 O O . ARG A 1 504 ? -69.388 27.344 64.507 1.00 67.62 504 ARG A O 1
ATOM 3984 N N . ARG A 1 505 ? -70.733 28.859 63.538 1.00 74.25 505 ARG A N 1
ATOM 3985 C CA . ARG A 1 505 ? -70.363 28.529 62.151 1.00 74.25 505 ARG A CA 1
ATOM 3986 C C . ARG A 1 505 ? -68.909 28.875 61.844 1.00 74.25 505 ARG A C 1
ATOM 3988 O O . ARG A 1 505 ? -68.272 28.118 61.123 1.00 74.25 505 ARG A O 1
ATOM 3995 N N . GLN A 1 506 ? -68.363 29.967 62.378 1.00 72.31 506 GLN A N 1
ATOM 3996 C CA . GLN A 1 506 ? -66.941 30.292 62.224 1.00 72.31 506 GLN A CA 1
ATOM 3997 C C . GLN A 1 506 ? -66.051 29.268 62.925 1.00 72.31 506 GLN A C 1
ATOM 3999 O O . GLN A 1 506 ? -65.049 28.845 62.351 1.00 72.31 506 GLN A O 1
ATOM 4004 N N . TYR A 1 507 ? -66.429 28.824 64.124 1.00 69.50 507 TYR A N 1
ATOM 4005 C CA . TYR A 1 507 ? -65.686 27.798 64.848 1.00 69.50 507 TYR A CA 1
ATOM 4006 C C . TYR A 1 507 ? -65.760 26.433 64.144 1.00 69.50 507 TYR A C 1
ATOM 4008 O O . TYR A 1 507 ? -64.732 25.793 63.923 1.00 69.50 507 TYR A O 1
ATOM 4016 N N . GLU A 1 508 ? -66.947 26.022 63.685 1.00 78.62 508 GLU A N 1
ATOM 4017 C CA . GLU A 1 508 ? -67.127 24.802 62.884 1.00 78.62 508 GLU A CA 1
ATOM 4018 C C . GLU A 1 508 ? -66.397 24.883 61.531 1.00 78.62 508 GLU A C 1
ATOM 4020 O O . GLU A 1 508 ? -65.801 23.901 61.089 1.00 78.62 508 GLU A O 1
ATOM 4025 N N . ALA A 1 509 ? -66.376 26.050 60.877 1.00 77.19 509 ALA A N 1
ATOM 4026 C CA . ALA A 1 509 ? -65.615 26.265 59.647 1.00 77.19 509 ALA A CA 1
ATOM 4027 C C . ALA A 1 509 ? -64.100 26.192 59.891 1.00 77.19 509 ALA A C 1
ATOM 4029 O O . ALA A 1 509 ? -63.379 25.614 59.077 1.00 77.19 509 ALA A O 1
ATOM 4030 N N . MET A 1 510 ? -63.610 26.715 61.021 1.00 77.19 510 MET A N 1
ATOM 4031 C CA . MET A 1 510 ? -62.208 26.573 61.421 1.00 77.19 510 MET A CA 1
ATOM 4032 C C . MET A 1 510 ? -61.832 25.114 61.688 1.00 77.19 510 MET A C 1
ATOM 4034 O O . MET A 1 510 ? -60.785 24.674 61.214 1.00 77.19 510 MET A O 1
ATOM 4038 N N . GLN A 1 511 ? -62.688 24.347 62.370 1.00 79.12 511 GLN A N 1
ATOM 4039 C CA . GLN A 1 511 ? -62.458 22.917 62.597 1.00 79.12 511 GLN A CA 1
ATOM 4040 C C . GLN A 1 511 ? -62.478 22.112 61.294 1.00 79.12 511 GLN A C 1
ATOM 4042 O O . GLN A 1 511 ? -61.588 21.297 61.059 1.00 79.12 511 GLN A O 1
ATOM 4047 N N . LYS A 1 512 ? -63.429 22.385 60.393 1.00 84.12 512 LYS A N 1
ATOM 4048 C CA . LYS A 1 512 ? -63.449 21.749 59.067 1.00 84.12 512 LYS A CA 1
ATOM 4049 C C . LYS A 1 512 ? -62.197 22.093 58.264 1.00 84.12 512 LYS A C 1
ATOM 4051 O O . LYS A 1 512 ? -61.615 21.214 57.636 1.00 84.12 512 LYS A O 1
ATOM 4056 N N . ARG A 1 513 ? -61.736 23.347 58.315 1.00 82.25 513 ARG A N 1
ATOM 4057 C CA . ARG A 1 513 ? -60.509 23.782 57.636 1.00 82.25 513 ARG A CA 1
ATOM 4058 C C . ARG A 1 513 ? -59.264 23.098 58.203 1.00 82.25 513 ARG A C 1
ATOM 4060 O O . ARG A 1 513 ? -58.414 22.680 57.420 1.00 82.25 513 ARG A O 1
ATOM 4067 N N . SER A 1 514 ? -59.144 22.956 59.523 1.00 75.62 514 SER A N 1
ATOM 4068 C CA . SER A 1 514 ? -57.992 22.279 60.135 1.00 75.62 514 SER A CA 1
ATOM 4069 C C . SER A 1 514 ? -57.976 20.780 59.823 1.00 75.62 514 SER A C 1
ATOM 4071 O O . SER A 1 514 ? -56.930 20.241 59.458 1.00 75.62 514 SER A O 1
ATOM 4073 N N . GLU A 1 515 ? -59.135 20.117 59.858 1.00 84.81 515 GLU A N 1
ATOM 4074 C CA . GLU A 1 515 ? -59.257 18.711 59.466 1.00 84.81 515 GLU A CA 1
ATOM 4075 C C . GLU A 1 515 ? -58.899 18.509 57.987 1.00 84.81 515 GLU A C 1
ATOM 4077 O O . GLU A 1 515 ? -58.236 17.536 57.622 1.00 84.81 515 GLU A O 1
ATOM 4082 N N . CYS A 1 516 ? -59.275 19.471 57.146 1.00 87.38 516 CYS A N 1
ATOM 4083 C CA . CYS A 1 516 ? -58.975 19.453 55.727 1.00 87.38 516 CYS A CA 1
ATOM 4084 C C . CYS A 1 516 ? -57.479 19.605 55.432 1.00 87.38 516 CYS A C 1
ATOM 4086 O O . CYS A 1 516 ? -56.910 18.838 54.654 1.00 87.38 516 CYS A O 1
ATOM 4088 N N . LEU A 1 517 ? -56.810 20.534 56.120 1.00 80.94 517 LEU A N 1
ATOM 4089 C CA . LEU A 1 517 ? -55.360 20.702 56.024 1.00 80.94 517 LEU A CA 1
ATOM 4090 C C . LEU A 1 517 ? -54.610 19.439 56.472 1.00 80.94 517 LEU A C 1
ATOM 4092 O O . LEU A 1 517 ? -53.638 19.052 55.825 1.00 80.94 517 LEU A O 1
ATOM 4096 N N . ARG A 1 518 ? -55.093 18.750 57.516 1.00 82.50 518 ARG A N 1
ATOM 4097 C CA . ARG A 1 518 ? -54.520 17.469 57.958 1.00 82.50 518 ARG A CA 1
ATOM 4098 C C . ARG A 1 518 ? -54.664 16.379 56.892 1.00 82.50 518 ARG A C 1
ATOM 4100 O O . ARG A 1 518 ? -53.671 15.746 56.542 1.00 82.50 518 ARG A O 1
ATOM 4107 N N . LYS A 1 519 ? -55.864 16.194 56.328 1.00 84.06 519 LYS A N 1
ATOM 4108 C CA . LYS A 1 519 ? -56.106 15.204 55.257 1.00 84.06 519 LYS A CA 1
ATOM 4109 C C . LYS A 1 519 ? -55.264 15.486 54.014 1.00 84.06 519 LYS A C 1
ATOM 4111 O O . LYS A 1 519 ? -54.728 14.561 53.406 1.00 84.06 519 LYS A O 1
ATOM 4116 N N . ARG A 1 520 ? -55.090 16.762 53.669 1.00 82.56 520 ARG A N 1
ATOM 4117 C CA . ARG A 1 520 ? -54.238 17.195 52.559 1.00 82.56 520 ARG A CA 1
ATOM 4118 C C . ARG A 1 520 ? -52.755 16.884 52.805 1.00 82.56 520 ARG A C 1
ATOM 4120 O O . ARG A 1 520 ? -52.083 16.406 51.893 1.00 82.56 520 ARG A O 1
ATOM 4127 N N . ALA A 1 521 ? -52.256 17.088 54.025 1.00 78.31 521 ALA A N 1
ATOM 4128 C CA . ALA A 1 521 ? -50.891 16.713 54.399 1.00 78.31 521 ALA A CA 1
ATOM 4129 C C . ALA A 1 521 ? -50.672 15.187 54.339 1.00 78.31 521 ALA A C 1
ATOM 4131 O O . ALA A 1 521 ? -49.663 14.729 53.805 1.00 78.31 521 ALA A O 1
ATOM 4132 N N . GLU A 1 522 ? -51.643 14.392 54.800 1.00 83.12 522 GLU A N 1
ATOM 4133 C CA . GLU A 1 522 ? -51.607 12.923 54.714 1.00 83.12 522 GLU A CA 1
ATOM 4134 C C . GLU A 1 522 ? -51.658 12.412 53.261 1.00 83.12 522 GLU A C 1
ATOM 4136 O O . GLU A 1 522 ? -50.979 11.445 52.911 1.00 83.12 522 GLU A O 1
ATOM 4141 N N . ALA A 1 523 ? -52.444 13.049 52.387 1.00 81.75 523 ALA A N 1
ATOM 4142 C CA . ALA A 1 523 ? -52.466 12.735 50.956 1.00 81.75 523 ALA A CA 1
ATOM 4143 C C . ALA A 1 523 ? -51.125 13.066 50.279 1.00 81.75 523 ALA A C 1
ATOM 4145 O O . ALA A 1 523 ? -50.599 12.260 49.511 1.00 81.75 523 ALA A O 1
ATOM 4146 N N . GLN A 1 524 ? -50.531 14.214 50.616 1.00 81.56 524 GLN A N 1
ATOM 4147 C CA . GLN A 1 524 ? -49.232 14.632 50.091 1.00 81.56 524 GLN A CA 1
ATOM 4148 C C . GLN A 1 524 ? -48.113 13.663 50.459 1.00 81.56 524 GLN A C 1
ATOM 4150 O O . GLN A 1 524 ? -47.300 13.284 49.616 1.00 81.56 524 GLN A O 1
ATOM 4155 N N . ASP A 1 525 ? -48.089 13.238 51.715 1.00 81.31 525 ASP A N 1
ATOM 4156 C CA . ASP A 1 525 ? -47.112 12.282 52.204 1.00 81.31 525 ASP A CA 1
ATOM 4157 C C . ASP A 1 525 ? -47.280 10.897 51.543 1.00 81.31 525 ASP A C 1
ATOM 4159 O O . ASP A 1 525 ? -46.295 10.303 51.099 1.00 81.31 525 ASP A O 1
ATOM 4163 N N . ARG A 1 526 ? -48.519 10.417 51.348 1.00 81.12 526 ARG A N 1
ATOM 4164 C CA . ARG A 1 526 ? -48.779 9.177 50.590 1.00 81.12 526 ARG A CA 1
ATOM 4165 C C . ARG A 1 526 ? -48.315 9.260 49.135 1.00 81.12 526 ARG A C 1
ATOM 4167 O O . ARG A 1 526 ? -47.717 8.300 48.647 1.00 81.12 526 ARG A O 1
ATOM 4174 N N . TYR A 1 527 ? -48.536 10.390 48.464 1.00 82.31 527 TYR A N 1
ATOM 4175 C CA . TYR A 1 527 ? -48.050 10.622 47.101 1.00 82.31 527 TYR A CA 1
ATOM 4176 C C . TYR A 1 527 ? -46.514 10.617 47.035 1.00 82.31 527 TYR A C 1
ATOM 4178 O O . TYR A 1 527 ? -45.934 9.911 46.213 1.00 82.31 527 TYR A O 1
ATOM 4186 N N . HIS A 1 528 ? -45.831 11.318 47.947 1.00 77.25 528 HIS A N 1
ATOM 4187 C CA . HIS A 1 528 ? -44.363 11.326 47.993 1.00 77.25 528 HIS A CA 1
ATOM 4188 C C . HIS A 1 528 ? -43.754 9.956 48.314 1.00 77.25 528 HIS A C 1
ATOM 4190 O O . HIS A 1 528 ? -42.653 9.657 47.856 1.00 77.25 528 HIS A O 1
ATOM 4196 N N . ARG A 1 529 ? -44.472 9.107 49.057 1.00 81.12 529 ARG A N 1
ATOM 4197 C CA . ARG A 1 529 ? -44.088 7.710 49.304 1.00 81.12 529 ARG A CA 1
ATOM 4198 C C . ARG A 1 529 ? -44.441 6.754 48.154 1.00 81.12 529 ARG A C 1
ATOM 4200 O O . ARG A 1 529 ? -44.166 5.563 48.268 1.00 81.12 529 ARG A O 1
ATOM 4207 N N . GLY A 1 530 ? -45.040 7.245 47.065 1.00 84.44 530 GLY A N 1
ATOM 4208 C CA . GLY A 1 530 ? -45.444 6.438 45.908 1.00 84.44 530 GLY A CA 1
ATOM 4209 C C . GLY A 1 530 ? -46.631 5.507 46.176 1.00 84.44 530 GLY A C 1
ATOM 4210 O O . GLY A 1 530 ? -46.884 4.597 45.394 1.00 84.44 530 GLY A O 1
ATOM 4211 N N . LEU A 1 531 ? -47.359 5.718 47.278 1.00 74.88 531 LEU A N 1
ATOM 4212 C CA . LEU A 1 531 ? -48.507 4.893 47.674 1.00 74.88 531 LEU A CA 1
ATOM 4213 C C . LEU A 1 531 ? -49.786 5.258 46.904 1.00 74.88 531 LEU A C 1
ATOM 4215 O O . LEU A 1 531 ? -50.760 4.509 46.944 1.00 74.88 531 LEU A O 1
ATOM 4219 N N . GLN A 1 532 ? -49.793 6.400 46.214 1.00 77.00 532 GLN A N 1
ATOM 4220 C CA . GLN A 1 532 ? -50.848 6.834 45.299 1.00 77.00 532 GLN A CA 1
ATOM 4221 C C . GLN A 1 532 ? -50.224 7.523 44.081 1.00 77.00 532 GLN A C 1
ATOM 4223 O O . GLN A 1 532 ? -49.232 8.238 44.208 1.00 77.00 532 GLN A O 1
ATOM 4228 N N . THR A 1 533 ? -50.810 7.314 42.901 1.00 72.56 533 THR A N 1
ATOM 4229 C CA . THR A 1 533 ? -50.313 7.851 41.620 1.00 72.56 533 THR A CA 1
ATOM 4230 C C . THR A 1 533 ? -50.781 9.275 41.332 1.00 72.56 533 THR A C 1
ATOM 4232 O O . THR A 1 533 ? -50.228 9.937 40.459 1.00 72.56 533 THR A O 1
ATOM 4235 N N . THR A 1 534 ? -51.800 9.756 42.045 1.00 70.56 534 THR A N 1
ATOM 4236 C CA . THR A 1 534 ? -52.388 11.089 41.877 1.00 70.56 534 THR A CA 1
ATOM 4237 C C . THR A 1 534 ? -52.627 11.731 43.236 1.00 70.56 534 THR A C 1
ATOM 4239 O O . THR A 1 534 ? -52.989 11.051 44.196 1.00 70.56 534 THR A O 1
ATOM 4242 N N . TYR A 1 535 ? -52.425 13.045 43.316 1.00 72.81 535 TYR A N 1
ATOM 4243 C CA . TYR A 1 535 ? -52.703 13.828 44.516 1.00 72.81 535 TYR A CA 1
ATOM 4244 C C . TYR A 1 535 ? -54.211 14.053 44.641 1.00 72.81 535 TYR A C 1
ATOM 4246 O O . TYR A 1 535 ? -54.758 14.939 43.989 1.00 72.81 535 TYR A O 1
ATOM 4254 N N . ASP A 1 536 ? -54.880 13.232 45.446 1.00 73.88 536 ASP A N 1
ATOM 4255 C CA . ASP A 1 536 ? -56.310 13.360 45.724 1.00 73.88 536 ASP A CA 1
ATOM 4256 C C . ASP A 1 536 ? -56.528 13.545 47.232 1.00 73.88 536 ASP A C 1
ATOM 4258 O O . ASP A 1 536 ? -56.304 12.632 48.033 1.00 73.88 536 ASP A O 1
ATOM 4262 N N . SER A 1 537 ? -56.918 14.758 47.630 1.00 66.94 537 SER A N 1
ATOM 4263 C CA . SER A 1 537 ? -57.281 15.094 49.012 1.00 66.94 537 SER A CA 1
ATOM 4264 C C . SER A 1 537 ? -58.735 14.748 49.357 1.00 66.94 537 SER A C 1
ATOM 4266 O O . SER A 1 537 ? -59.151 14.962 50.500 1.00 66.94 537 SER A O 1
ATOM 4268 N N . GLY A 1 538 ? -59.499 14.167 48.424 1.00 72.88 538 GLY A N 1
ATOM 4269 C CA . GLY A 1 538 ? -60.935 13.937 48.556 1.00 72.88 538 GLY A CA 1
ATOM 4270 C C . GLY A 1 538 ? -61.742 15.234 48.384 1.00 72.88 538 GLY A C 1
ATOM 4271 O O . GLY A 1 538 ? -61.258 16.172 47.763 1.00 72.88 538 GLY A O 1
ATOM 4272 N N . PRO A 1 539 ? -62.967 15.343 48.940 1.00 63.84 539 PRO A N 1
ATOM 4273 C CA . PRO A 1 539 ? -63.825 16.543 48.852 1.00 63.84 539 PRO A CA 1
ATOM 4274 C C . PRO A 1 539 ? -63.332 17.738 49.703 1.00 63.84 539 PRO A C 1
ATOM 4276 O O . PRO A 1 539 ? -64.115 18.591 50.124 1.00 63.84 539 PRO A O 1
ATOM 4279 N N . CYS A 1 540 ? -62.030 17.749 49.968 1.00 63.12 540 CYS A N 1
ATOM 4280 C CA . CYS A 1 540 ? -61.217 18.787 50.561 1.00 63.12 540 CYS A CA 1
ATOM 4281 C C . CYS A 1 540 ? -60.409 19.450 49.436 1.00 63.12 540 CYS A C 1
ATOM 4283 O O . CYS A 1 540 ? -60.461 20.689 49.340 1.00 63.12 540 CYS A O 1
#

Sequence (540 aa):
MLKDFFSGLSGNRFRRNFMSRLLQAMSPVVAVVLIALTLASCSSGNSSNIYRTEYSIIYASNGRVEAARNGNLHALKEVLGNSLSMYDYGMTVALRPDVHNPLEWLQKGVDQEEALSQARMAYYIMYSPGTRHDPKYDPEKAWELVQAALANTTLPLGTRNASSKAAQIARQADAEKLTREVVELARRIETVLQQQPLAEKGDAEAAYAVSQAYGPFDVELLWYKHSKSFSGKRSAYVNWLRRAAEAGHVDAIHEIVAVAPDSEKSAWEVKSTLLKAKNKNLEMYEMFALANKLMADGQEAEALKWYKQAADLGNQRAKKVVLQHTDPTVVRLKAIGDANAMYELGEYFRVGNWEGREVEVAHEWYLRASARGVVDAGYWAAMTAPQSQREQLMQRAARQGHVQAEQWLAAERNKREQKAEQERQAAETKRQQQQKQQAEQELQEKAFVAEIDQHGSTDMYQISLYCSFGGRRCTELQNAALRAQAQRNRQGQTPASGTSDAERRQYEAMQKRSECLRKRAEAQDRYHRGLQTTYDSGPC

Foldseek 3Di:
DVVVVPVPDPDPVVVVVVVVVVVVPDDPVVVVVVVVVVVVVVPPDPPVVVVVVVVVVVCPPVVLLVCLVVPNPVSLVSLLLVLQVCVLVVVCPPDDVVSRLSLVSLVSCVVVLNLLSLQLLLCQLPAPLDDPSGHDNDLVSSLVSLVSSLVVLPPPPDPPDDPDPVVVVVVVVVSVLSNVLSVLLNVLSVLCVPLVVVLVVLDLVSLLSNLVSLPDRDRPSSHPDDRPPCPSSLVSSLVSLVSSVVSPPLVSLVVNLVSPDPVCNLVSLLVNLVVCVVVVNDALVSLQVSLVSCVVVVVNVVSLVSLVVSVVNPNPVSVVVNCCVQVPVNLVVVLVVPLVSLQVVLVCLCVVVHHGHDLVSSLVSLVSSVVVLPLVSLQSNLVSDDPVCNLVSLVSSVVSPNPVSVVVVVVVVVVVVVVVVVVVVVVVVVVVVVVVVVVVVLVVLVVLLVVCVVPNDLDPVSLVSNVVSPRDCNVVNVVVNVVVVVVVVVVPPPPDPDPDCVVVVVVVVVVVVVVLVVLQVVLVVCVVVVVDVDRDSDPD

pLDDT: mean 76.09, std 16.99, range [31.53, 96.06]

Secondary structure (DSSP, 8-state):
-HHHHHTT---HHHHHHHHHHHHHSS-HHHHHHHHHHHHHTTS--TTHHHHHHHHHHHS--HHHHHHHHTT-HHHHHHHHHHHHHHHHTTGGGGS-TTT--HHHHHHHHHTTT-HHHHHHHHHHHHH----TTSPPP-HHHHHHHHHHHHHHHHS--------SHHHHHHHHHHHHHHHHHHHHHHHHHHHHHHHHHHHTTT-HHHHHHHHHHHS----TTTS-TT----TTHHHHHHHHHHHHHHTT-HHHHHHHHHHS-HHHHHHHHHHHHHHHHHTT---HHHHHHHHHHHHHTT-HHHHHHHHHHHHHTT-HHHHHHHHHHH-HHHHHHHHTT-HHHHHHHHHHHHHT-SSS--HHHHHHHHHHHHHTT-HHHHHHHHHHS-HHHHHHHHHHHHHTT-HHHHHHHHHHHHHHHHHHHHHHHHHHHHHHHHHHHHHHHHHHHHHHHHHHHHH----HHHHHHHHHTT-TTHHHHHHHHHHHHHHHHHHT-S--S---HHHHHHHHHHHHHHHHHHHHHHHHHHHHTTS-SS---S--